Protein AF-A0AA39MBQ8-F1 (afdb_monomer_lite)

pLDDT: mean 83.39, std 12.74, range [33.75, 97.69]

Radius of gyration: 30.85 Å; chains: 1; bounding box: 69×55×91 Å

Sequence (605 aa):
MNSLPANFYDQLFPVFMMGTMCTAQELSGTFGMVAKLFYGNHHDHELEIENNLIINEELYFFSNERTEKCAEMSQPVSKKYTNTVCITLRDTNDKVSKEFRDRIQNRHADYELILECSTISPAWMKWALALPKLTRLCIAEKLEDAALDFCKSLVERGRLRWLELDCDVPLLSKEMDLIKIVLCQKQFKTLTLEDCVAPEDIFKIWEENREKMTGKKALFVADCRVVAMELKGDLELCSEEECEYIEKEHLFLYRSELRVSSQAYKIKSELIADDKHNVYVFFECEEKGPPSIMDTVPYDFCHDVWSRLARYSCVFDRANEFLPEPWRSAIMNYTEKLLYISVRISKDDAGWSYYISPEDREKGPLSLQELLAMDRRYLICRRIHIGAPIEYFNFEEKLTCSKEVIAKKLIPLAIRHTQPQSPLSFALDIPTEAAAECLKLFQNAKGLPRIRLPYFGEKTEEFLAEQVKNNRALQDIYLHGMWPNNPLGVWPDNQRVKDILLQFLSSSGDKRLTVLVTIDIKMFKAAFDSWLRNFKKLGIKGLQGFTDEDVLSLPFPDNVTRKEQVREFDNDEYQYIVTWTNENGSFLEFVRNSIRTDFALMNLA

Organism: NCBI:txid289476

Foldseek 3Di:
DQPDDPVVLLVVQLPDDLVVLVVQLVDDHPRNVSSCVLLQLAWAWEFEDAALDGPAIWTGRNNPPDTDRCVDCPDQRPLSNHAEYEYEYQYDDQDNDPVNCVRRQRPSYAYEYEYNYQDYHPRRLVSLLPHPQPAEYEYEDHHDPRVLVSLLVSLVVPRYQEYEYRAVDQDDPSNLVSVLSNQQGQNHAEYEYEQHDPPPSVVVSCVVRQVSNPRHDYHYNHDVCNVCVVQVVFKDFDDPVVQVVCVPPPVVPPVVPALDWDGKIWGHDPPDPDPNRTDIDTDRDPDDDDDDPLQPDDLVVLLVVCLVVVLDVVCLVVCCVRPDPPNNVSSVVLQVLAWEWEKEWEQDPVGIWIWIDTPPNVVATDDLVVLVVRDLSRYAHQEYEYADDPVVPPRPDTGDDHPCCCLVRVLVSNLVRYHLNYEYAYDPPHDLVGVLVVLVSCQQPENHQEYHDEDSPPSRLSSLLSCLVHHPNHAEYHYDDCPPDDPVQDDDPPVSSVVSLLSNLQDDDHHEYEYQAEDELSSVLSNVVSCVPHVHHYWYKYAHPDDVVSVVPDDDDPQKDWDWDWDADPPRKIKTWIWIAGPVGWIWIQIAIDDDGGIGTTDTD

Structure (mmCIF, N/CA/C/O backbone):
data_AF-A0AA39MBQ8-F1
#
_entry.id   AF-A0AA39MBQ8-F1
#
loop_
_atom_site.group_PDB
_atom_site.id
_atom_site.type_symbol
_atom_site.label_atom_id
_atom_site.label_alt_id
_atom_site.label_comp_id
_atom_site.label_asym_id
_atom_site.label_entity_id
_atom_site.label_seq_id
_atom_site.pdbx_PDB_ins_code
_atom_site.Cartn_x
_atom_site.Cartn_y
_atom_site.Cartn_z
_atom_site.occupancy
_atom_site.B_iso_or_equiv
_atom_site.auth_seq_id
_atom_site.auth_comp_id
_atom_site.auth_asym_id
_atom_site.auth_atom_id
_atom_site.pdbx_PDB_model_num
ATOM 1 N N . MET A 1 1 ? 14.518 -32.456 -8.500 1.00 63.62 1 MET A N 1
ATOM 2 C CA . MET A 1 1 ? 14.770 -31.038 -8.171 1.00 63.62 1 MET A CA 1
ATOM 3 C C . MET A 1 1 ? 15.522 -30.910 -6.859 1.00 63.62 1 MET A C 1
ATOM 5 O O . MET A 1 1 ? 16.689 -30.598 -6.939 1.00 63.62 1 MET A O 1
ATOM 9 N N . ASN A 1 2 ? 14.968 -31.279 -5.699 1.00 79.44 2 ASN A N 1
ATOM 10 C CA . ASN A 1 2 ? 15.570 -31.008 -4.373 1.00 79.44 2 ASN A CA 1
ATOM 11 C C . ASN A 1 2 ? 17.001 -31.529 -4.089 1.00 79.44 2 ASN A C 1
ATOM 13 O O . ASN A 1 2 ? 17.610 -31.087 -3.120 1.00 79.44 2 ASN A O 1
ATOM 17 N N . SER A 1 3 ? 17.550 -32.423 -4.912 1.00 84.62 3 SER A N 1
ATOM 18 C CA . SER A 1 3 ? 18.924 -32.939 -4.811 1.00 84.62 3 SER A CA 1
ATOM 19 C C . SER A 1 3 ? 19.956 -32.166 -5.646 1.00 84.62 3 SER A C 1
ATOM 21 O O . SER A 1 3 ? 21.126 -32.543 -5.651 1.00 84.62 3 SER A O 1
ATOM 23 N N . LEU A 1 4 ? 19.543 -31.140 -6.401 1.00 80.19 4 LEU A N 1
ATOM 24 C CA . LEU A 1 4 ? 20.463 -30.345 -7.216 1.00 80.19 4 LEU A CA 1
ATOM 25 C C . LEU A 1 4 ? 21.301 -29.403 -6.331 1.00 80.19 4 LEU A C 1
ATOM 27 O O . LEU A 1 4 ? 20.794 -28.927 -5.309 1.00 80.19 4 LEU A O 1
ATOM 31 N N . PRO A 1 5 ? 22.566 -29.119 -6.695 1.00 85.25 5 PRO A N 1
ATOM 32 C CA . PRO A 1 5 ? 23.430 -28.283 -5.872 1.00 85.25 5 PRO A CA 1
ATOM 33 C C . PRO A 1 5 ? 23.017 -26.803 -5.931 1.00 85.25 5 PRO A C 1
ATOM 35 O O . PRO A 1 5 ? 22.460 -26.339 -6.923 1.00 85.25 5 PRO A O 1
ATOM 38 N N . ALA A 1 6 ? 23.322 -26.039 -4.878 1.00 80.62 6 ALA A N 1
ATOM 39 C CA . ALA A 1 6 ? 22.882 -24.645 -4.737 1.00 80.62 6 ALA A CA 1
ATOM 40 C C . ALA A 1 6 ? 23.301 -23.733 -5.907 1.00 80.62 6 ALA A C 1
ATOM 42 O O . ALA A 1 6 ? 22.529 -22.886 -6.347 1.00 80.62 6 ALA A O 1
ATOM 43 N N . ASN A 1 7 ? 24.495 -23.955 -6.463 1.00 82.00 7 ASN A N 1
ATOM 44 C CA . ASN A 1 7 ? 25.003 -23.186 -7.600 1.00 82.00 7 ASN A CA 1
ATOM 45 C C . ASN A 1 7 ? 24.178 -23.374 -8.886 1.00 82.00 7 ASN A C 1
ATOM 47 O O . ASN A 1 7 ? 24.188 -22.488 -9.735 1.00 82.00 7 ASN A O 1
ATOM 51 N N . PHE A 1 8 ? 23.470 -24.498 -9.034 1.00 82.50 8 PHE A N 1
ATOM 52 C CA . PHE A 1 8 ? 22.552 -24.710 -10.147 1.00 82.50 8 PHE A CA 1
ATOM 53 C C . PHE A 1 8 ? 21.354 -23.766 -10.029 1.00 82.50 8 PHE A C 1
ATOM 55 O O . PHE A 1 8 ? 21.001 -23.094 -10.992 1.00 82.50 8 PHE A O 1
ATOM 62 N N . TYR A 1 9 ? 20.771 -23.652 -8.833 1.00 82.81 9 TYR A N 1
ATOM 63 C CA . TYR A 1 9 ? 19.654 -22.741 -8.589 1.00 82.81 9 TYR A CA 1
ATOM 64 C C . TYR A 1 9 ? 20.053 -21.275 -8.741 1.00 82.81 9 TYR A C 1
ATOM 66 O O . TYR A 1 9 ? 19.300 -20.502 -9.323 1.00 82.81 9 TYR A O 1
ATOM 74 N N . ASP A 1 10 ? 21.258 -20.912 -8.299 1.00 80.75 10 ASP A N 1
ATOM 75 C CA . ASP A 1 10 ? 21.788 -19.555 -8.456 1.00 80.75 10 ASP A CA 1
ATOM 76 C C . ASP A 1 10 ? 21.925 -19.121 -9.921 1.00 80.75 10 ASP A C 1
ATOM 78 O O . ASP A 1 10 ? 21.887 -17.930 -10.212 1.00 80.75 10 ASP A O 1
ATOM 82 N N . GLN A 1 11 ? 22.089 -20.073 -10.841 1.00 80.44 11 GLN A N 1
ATOM 83 C CA . GLN A 1 11 ? 22.109 -19.810 -12.282 1.00 80.44 11 GLN A CA 1
ATOM 84 C C . GLN A 1 11 ? 20.715 -19.899 -12.909 1.00 80.44 11 GLN A C 1
ATOM 86 O O . GLN A 1 11 ? 20.455 -19.239 -13.911 1.00 80.44 11 GLN A O 1
ATOM 91 N N . LEU A 1 12 ? 19.831 -20.713 -12.329 1.00 80.81 12 LEU A N 1
ATOM 92 C CA . LEU A 1 12 ? 18.491 -20.968 -12.845 1.00 80.81 12 LEU A CA 1
ATOM 93 C C . LEU A 1 12 ? 17.497 -19.850 -12.508 1.00 80.81 12 LEU A C 1
ATOM 95 O O . LEU A 1 12 ? 16.727 -19.441 -13.366 1.00 80.81 12 LEU A O 1
ATOM 99 N N . PHE A 1 13 ? 17.474 -19.361 -11.270 1.00 82.31 13 PHE A N 1
ATOM 100 C CA . PHE A 1 13 ? 16.445 -18.403 -10.854 1.00 82.31 13 PHE A CA 1
ATOM 101 C C . PHE A 1 13 ? 16.562 -17.018 -11.504 1.00 82.31 13 PHE A C 1
ATOM 103 O O . PHE A 1 13 ? 15.518 -16.477 -11.855 1.00 82.31 13 PHE A O 1
ATOM 110 N N . PRO A 1 14 ? 17.760 -16.466 -11.780 1.00 80.06 14 PRO A N 1
ATOM 111 C CA . PRO A 1 14 ? 17.866 -15.216 -12.535 1.00 80.06 14 PRO A CA 1
ATOM 112 C C . PRO A 1 14 ? 17.311 -15.279 -13.964 1.00 80.06 14 PRO A C 1
ATOM 114 O O . PRO A 1 14 ? 17.145 -14.237 -14.580 1.00 80.06 14 PRO A O 1
ATOM 117 N N . VAL A 1 15 ? 17.072 -16.474 -14.523 1.00 75.44 15 VAL A N 1
ATOM 118 C CA . VAL A 1 15 ? 16.491 -16.622 -15.871 1.00 75.44 15 VAL A CA 1
ATOM 119 C C . VAL A 1 15 ? 14.994 -16.926 -15.850 1.00 75.44 15 VAL A C 1
ATOM 121 O O . VAL A 1 15 ? 14.388 -17.090 -16.908 1.00 75.44 15 VAL A O 1
ATOM 124 N N . PHE A 1 16 ? 14.383 -17.050 -14.670 1.00 76.25 16 PHE A N 1
ATOM 125 C CA . PHE A 1 16 ? 12.954 -17.309 -14.559 1.00 76.25 16 PHE A CA 1
ATOM 126 C C . PHE A 1 16 ? 12.162 -16.014 -14.657 1.00 76.25 16 PHE A C 1
ATOM 128 O O . PHE A 1 16 ? 12.464 -15.031 -13.991 1.00 76.25 16 PHE A O 1
ATOM 135 N N . MET A 1 17 ? 11.084 -16.056 -15.439 1.00 75.00 17 MET A N 1
ATOM 136 C CA . MET A 1 17 ? 10.072 -15.009 -15.400 1.00 75.00 17 MET A CA 1
ATOM 137 C C . MET A 1 17 ? 9.448 -14.932 -14.005 1.00 75.00 17 MET A C 1
ATOM 139 O O . MET A 1 17 ? 9.275 -15.952 -13.328 1.00 75.00 17 MET A O 1
ATOM 143 N N . MET A 1 18 ? 9.058 -13.722 -13.609 1.00 77.38 18 MET A N 1
ATOM 144 C CA . MET A 1 18 ? 8.493 -13.445 -12.290 1.00 77.38 18 MET A CA 1
ATOM 145 C C . MET A 1 18 ? 7.313 -14.358 -11.937 1.00 77.38 18 MET A C 1
ATOM 147 O O . MET A 1 18 ? 7.281 -14.945 -10.854 1.00 77.38 18 MET A O 1
ATOM 151 N N . GLY A 1 19 ? 6.385 -14.559 -12.880 1.00 73.06 19 GLY A N 1
ATOM 152 C CA . GLY A 1 19 ? 5.238 -15.453 -12.691 1.00 73.06 19 GLY A CA 1
ATOM 153 C C . GLY A 1 19 ? 5.657 -16.884 -12.335 1.00 73.06 19 GLY A C 1
ATOM 154 O O . GLY A 1 19 ? 5.130 -17.473 -11.394 1.00 73.06 19 GLY A O 1
ATOM 155 N N . THR A 1 20 ? 6.685 -17.410 -13.006 1.00 77.81 20 THR A N 1
ATOM 156 C CA . THR A 1 20 ? 7.240 -18.741 -12.720 1.00 77.81 20 THR A CA 1
ATOM 157 C C . THR A 1 20 ? 7.843 -18.814 -11.320 1.00 77.81 20 THR A C 1
ATOM 159 O O . THR A 1 20 ? 7.681 -19.825 -10.638 1.00 77.81 20 THR A O 1
ATOM 162 N N . MET A 1 21 ? 8.523 -17.758 -10.860 1.00 79.56 21 MET A N 1
ATOM 163 C CA . MET A 1 21 ? 9.079 -17.712 -9.502 1.00 79.56 21 MET A CA 1
ATOM 164 C C . MET A 1 21 ? 7.990 -17.654 -8.428 1.00 79.56 21 MET A C 1
ATOM 166 O O . MET A 1 21 ? 8.112 -18.347 -7.416 1.00 79.56 21 MET A O 1
ATOM 170 N N . CYS A 1 22 ? 6.915 -16.901 -8.673 1.00 81.12 22 CYS A N 1
ATOM 171 C CA . CYS A 1 22 ? 5.766 -16.810 -7.773 1.00 81.12 22 CYS A CA 1
ATOM 172 C C . CYS A 1 22 ? 5.096 -18.177 -7.555 1.00 81.12 22 CYS A C 1
ATOM 174 O O . CYS A 1 22 ? 4.770 -18.530 -6.425 1.00 81.12 22 CYS A O 1
ATOM 176 N N . THR A 1 23 ? 4.969 -19.000 -8.599 1.00 80.69 23 THR A N 1
ATOM 177 C CA . THR A 1 23 ? 4.488 -20.384 -8.445 1.00 80.69 23 THR A CA 1
ATOM 178 C C . THR A 1 23 ? 5.549 -21.291 -7.814 1.00 80.69 23 THR A C 1
ATOM 180 O O . THR A 1 23 ? 5.245 -22.145 -6.983 1.00 80.69 23 THR A O 1
ATOM 183 N N . ALA A 1 24 ? 6.823 -21.119 -8.180 1.00 80.19 24 ALA A N 1
ATOM 184 C CA . ALA A 1 24 ? 7.901 -21.979 -7.699 1.00 80.19 24 ALA A CA 1
ATOM 185 C C . ALA A 1 24 ? 8.119 -21.890 -6.178 1.00 80.19 24 ALA A C 1
ATOM 187 O O . ALA A 1 24 ? 8.488 -22.899 -5.574 1.00 80.19 24 ALA A O 1
ATOM 188 N N . GLN A 1 25 ? 7.878 -20.734 -5.548 1.00 90.38 25 GLN A N 1
ATOM 189 C CA . GLN A 1 25 ? 8.003 -20.578 -4.088 1.00 90.38 25 GLN A CA 1
ATOM 190 C C . GLN A 1 25 ? 6.985 -21.398 -3.282 1.00 90.38 25 GLN A C 1
ATOM 192 O O . GLN A 1 25 ? 7.209 -21.646 -2.098 1.00 90.38 25 GLN A O 1
ATOM 197 N N . GLU A 1 26 ? 5.889 -21.839 -3.903 1.00 87.06 26 GLU A N 1
ATOM 198 C CA . GLU A 1 26 ? 4.877 -22.683 -3.256 1.00 87.06 26 GLU A CA 1
ATOM 199 C C . GLU A 1 26 ? 5.282 -24.165 -3.225 1.00 87.06 26 GLU A C 1
ATOM 201 O O . GLU A 1 26 ? 4.687 -24.974 -2.509 1.00 87.06 26 GLU A O 1
ATOM 206 N N . LEU A 1 27 ? 6.310 -24.543 -3.991 1.00 84.38 27 LEU A N 1
ATOM 207 C CA . LEU A 1 27 ? 6.803 -25.914 -4.034 1.00 84.38 27 LEU A CA 1
ATOM 208 C C . LEU A 1 27 ? 7.544 -26.278 -2.739 1.00 84.38 27 LEU A C 1
ATOM 210 O O . LEU A 1 27 ? 8.082 -25.438 -2.024 1.00 84.38 27 LEU A O 1
ATOM 214 N N . SER A 1 28 ? 7.601 -27.570 -2.421 1.00 85.50 28 SER A N 1
ATOM 215 C CA . SER A 1 28 ? 8.265 -28.055 -1.208 1.00 85.50 28 SER A CA 1
ATOM 216 C C . SER A 1 28 ? 9.739 -28.419 -1.431 1.00 85.50 28 SER A C 1
ATOM 218 O O . SER A 1 28 ? 10.183 -28.758 -2.533 1.00 85.50 28 SER A O 1
ATOM 220 N N . GLY A 1 29 ? 10.510 -28.402 -0.341 1.00 91.25 29 GLY A N 1
ATOM 221 C CA . GLY A 1 29 ? 11.927 -28.770 -0.321 1.00 91.25 29 GLY A CA 1
ATOM 222 C C . GLY A 1 29 ? 12.862 -27.669 -0.825 1.00 91.25 29 GLY A C 1
ATOM 223 O O . GLY A 1 29 ? 12.495 -26.497 -0.886 1.00 91.25 29 GLY A O 1
ATOM 224 N N . THR A 1 30 ? 14.099 -28.045 -1.158 1.00 88.69 30 THR A N 1
ATOM 225 C CA . THR A 1 30 ? 15.172 -27.105 -1.518 1.00 88.69 30 THR A CA 1
ATOM 226 C C . THR A 1 30 ? 14.795 -26.188 -2.678 1.00 88.69 30 THR A C 1
ATOM 228 O O . THR A 1 30 ? 15.123 -25.009 -2.635 1.00 88.69 30 THR A O 1
ATOM 231 N N . PHE A 1 31 ? 14.087 -26.691 -3.693 1.00 86.00 31 PHE A N 1
ATOM 232 C CA . PHE A 1 31 ? 13.713 -25.872 -4.846 1.00 86.00 31 PHE A CA 1
ATOM 233 C C . PHE A 1 31 ? 12.785 -24.719 -4.458 1.00 86.00 31 PHE A C 1
ATOM 235 O O . PHE A 1 31 ? 13.096 -23.573 -4.765 1.00 86.00 31 PHE A O 1
ATOM 242 N N . GLY A 1 32 ? 11.691 -25.004 -3.746 1.00 88.25 32 GLY A N 1
ATOM 243 C CA . GLY A 1 32 ? 10.753 -23.961 -3.333 1.00 88.25 32 GLY A CA 1
ATOM 244 C C . GLY A 1 32 ? 11.316 -23.035 -2.260 1.00 88.25 32 GLY A C 1
ATOM 245 O O . GLY A 1 32 ? 11.056 -21.839 -2.291 1.00 88.25 32 GLY A O 1
ATOM 246 N N . MET A 1 33 ? 12.187 -23.539 -1.378 1.00 91.56 33 MET A N 1
ATOM 247 C CA . MET A 1 33 ? 12.930 -22.697 -0.435 1.00 91.56 33 MET A CA 1
ATOM 248 C C . MET A 1 33 ? 13.824 -21.681 -1.162 1.00 91.56 33 MET A C 1
ATOM 250 O O . MET A 1 33 ? 13.815 -20.501 -0.817 1.00 91.56 33 MET A O 1
ATOM 254 N N . VAL A 1 34 ? 14.582 -22.119 -2.175 1.00 88.25 34 VAL A N 1
ATOM 255 C CA . VAL A 1 34 ? 15.439 -21.215 -2.954 1.00 88.25 34 VAL A CA 1
ATOM 256 C C . VAL A 1 34 ? 14.595 -20.291 -3.833 1.00 88.25 34 VAL A C 1
ATOM 258 O O . VAL A 1 34 ? 14.900 -19.106 -3.896 1.00 88.25 34 VAL A O 1
ATOM 261 N N . ALA A 1 35 ? 13.503 -20.778 -4.430 1.00 87.56 35 ALA A N 1
ATOM 262 C CA . ALA A 1 35 ? 12.561 -19.944 -5.174 1.00 87.56 35 ALA A CA 1
ATOM 263 C C . ALA A 1 35 ? 11.965 -18.841 -4.294 1.00 87.56 35 ALA A C 1
ATOM 265 O O . ALA A 1 35 ? 11.950 -17.688 -4.700 1.00 87.56 35 ALA A O 1
ATOM 266 N N . LYS A 1 36 ? 11.551 -19.171 -3.066 1.00 90.00 36 LYS A N 1
ATOM 267 C CA . LYS A 1 36 ? 11.040 -18.209 -2.084 1.00 90.00 36 LYS A CA 1
ATOM 268 C C . LYS A 1 36 ? 12.097 -17.183 -1.686 1.00 90.00 36 LYS A C 1
ATOM 270 O O . LYS A 1 36 ? 11.787 -16.001 -1.580 1.00 90.00 36 LYS A O 1
ATOM 275 N N . LEU A 1 37 ? 13.344 -17.619 -1.491 1.00 90.00 37 LEU A N 1
ATOM 276 C CA . LEU A 1 37 ? 14.459 -16.715 -1.210 1.00 90.00 37 LEU A CA 1
ATOM 277 C C . LEU A 1 37 ? 14.710 -15.762 -2.384 1.00 90.00 37 LEU A C 1
ATOM 279 O O . LEU A 1 37 ? 14.840 -14.562 -2.165 1.00 90.00 37 LEU A O 1
ATOM 283 N N . PHE A 1 38 ? 14.767 -16.283 -3.612 1.00 89.50 38 PHE A N 1
ATOM 284 C CA . PHE A 1 38 ? 14.946 -15.468 -4.809 1.00 89.50 38 PHE A CA 1
ATOM 285 C C . PHE A 1 38 ? 13.777 -14.511 -4.986 1.00 89.50 38 PHE A C 1
ATOM 287 O O . PHE A 1 38 ? 14.021 -13.319 -5.002 1.00 89.50 38 PHE A O 1
ATOM 294 N N . TYR A 1 39 ? 12.536 -14.996 -5.010 1.00 88.06 39 TYR A N 1
ATOM 295 C CA . TYR A 1 39 ? 11.327 -14.182 -5.152 1.00 88.06 39 TYR A CA 1
ATOM 296 C C . TYR A 1 39 ? 11.244 -13.073 -4.094 1.00 88.06 39 TYR A C 1
ATOM 298 O O . TYR A 1 39 ? 10.995 -11.920 -4.425 1.00 88.06 39 TYR A O 1
ATOM 306 N N . GLY A 1 40 ? 11.534 -13.396 -2.829 1.00 86.94 40 GLY A N 1
ATOM 307 C CA . GLY A 1 40 ? 11.532 -12.430 -1.730 1.00 86.94 40 GLY A CA 1
ATOM 308 C C . GLY A 1 40 ? 12.568 -11.313 -1.876 1.00 86.94 40 GLY A C 1
ATOM 309 O O . GLY A 1 40 ? 12.305 -10.196 -1.446 1.00 86.94 40 GLY A O 1
ATOM 310 N N . ASN A 1 41 ? 13.718 -11.603 -2.493 1.00 88.50 41 ASN A N 1
ATOM 311 C CA . ASN A 1 41 ? 14.816 -10.648 -2.672 1.00 88.50 41 ASN A CA 1
ATOM 312 C C . ASN A 1 41 ? 14.930 -10.107 -4.105 1.00 88.50 41 ASN A C 1
ATOM 314 O O . ASN A 1 41 ? 15.813 -9.289 -4.364 1.00 88.50 41 ASN A O 1
ATOM 318 N N . HIS A 1 42 ? 14.104 -10.586 -5.035 1.00 89.25 42 HIS A N 1
ATOM 319 C CA . HIS A 1 42 ? 14.148 -10.186 -6.432 1.00 89.25 42 HIS A CA 1
ATOM 320 C C . HIS A 1 42 ? 13.646 -8.758 -6.544 1.00 89.25 42 HIS A C 1
ATOM 322 O O . HIS A 1 42 ? 12.579 -8.431 -6.014 1.00 89.25 42 HIS A O 1
ATOM 328 N N . HIS A 1 43 ? 14.425 -7.925 -7.216 1.00 91.19 43 HIS A N 1
ATOM 329 C CA . HIS A 1 43 ? 14.105 -6.518 -7.358 1.00 91.19 43 HIS A CA 1
ATOM 330 C C . HIS A 1 43 ? 14.623 -5.954 -8.671 1.00 91.19 43 HIS A C 1
ATOM 332 O O . HIS A 1 43 ? 15.622 -6.443 -9.213 1.00 91.19 43 HIS A O 1
ATOM 338 N N . ASP A 1 44 ? 13.977 -4.884 -9.111 1.00 92.62 44 ASP A N 1
ATOM 339 C CA . ASP A 1 44 ? 14.545 -3.963 -10.086 1.00 92.62 44 ASP A CA 1
ATOM 340 C C . ASP A 1 44 ? 15.262 -2.826 -9.350 1.00 92.62 44 ASP A C 1
ATOM 342 O O . ASP A 1 44 ? 14.870 -2.429 -8.249 1.00 92.62 44 ASP A O 1
ATOM 346 N N . HIS A 1 45 ? 16.372 -2.364 -9.919 1.00 93.88 45 HIS A N 1
ATOM 347 C CA . HIS A 1 45 ? 17.187 -1.275 -9.387 1.00 93.88 45 HIS A CA 1
ATOM 348 C C . HIS A 1 45 ? 17.059 -0.078 -10.316 1.00 93.88 45 HIS A C 1
ATOM 350 O O . HIS A 1 45 ? 17.611 -0.092 -11.415 1.00 93.88 45 HIS A O 1
ATOM 356 N N . GLU A 1 46 ? 16.331 0.939 -9.873 1.00 94.62 46 GLU A N 1
ATOM 357 C CA . GLU A 1 46 ? 16.075 2.146 -10.650 1.00 94.62 46 GLU A CA 1
ATOM 358 C C . GLU A 1 46 ? 16.969 3.288 -10.181 1.00 94.62 46 GLU A C 1
ATOM 360 O O . GLU A 1 46 ? 17.166 3.501 -8.982 1.00 94.62 46 GLU A O 1
ATOM 365 N N . LEU A 1 47 ? 17.546 4.002 -11.141 1.00 94.19 47 LEU A N 1
ATOM 366 C CA . LEU A 1 47 ? 18.503 5.077 -10.923 1.00 94.19 47 LEU A CA 1
ATOM 367 C C . LEU A 1 47 ? 18.121 6.264 -11.798 1.00 94.19 47 LEU A C 1
ATOM 369 O O . LEU A 1 47 ? 18.160 6.153 -13.021 1.00 94.19 47 LEU A O 1
ATOM 373 N N . GLU A 1 48 ? 17.860 7.415 -11.190 1.00 94.38 48 GLU A N 1
ATOM 374 C CA . GLU A 1 48 ? 17.747 8.681 -11.914 1.00 94.38 48 GLU A CA 1
ATOM 375 C C . GLU A 1 48 ? 19.040 9.471 -11.767 1.00 94.38 48 GLU A C 1
ATOM 377 O O . GLU A 1 48 ? 19.563 9.663 -10.662 1.00 94.38 48 GLU A O 1
ATOM 382 N N . ILE A 1 49 ? 19.565 9.929 -12.899 1.00 93.31 49 ILE A N 1
ATOM 383 C CA . ILE A 1 49 ? 20.839 10.625 -12.971 1.00 93.31 49 ILE A CA 1
ATOM 384 C C . ILE A 1 49 ? 20.646 11.976 -13.626 1.00 93.31 49 ILE A C 1
ATOM 386 O O . ILE A 1 49 ? 20.157 12.096 -14.751 1.00 93.31 49 ILE A O 1
ATOM 390 N N . GLU A 1 50 ? 21.154 12.982 -12.934 1.00 93.06 50 GLU A N 1
ATOM 391 C CA . GLU A 1 50 ? 21.175 14.353 -13.397 1.00 93.06 50 GLU A CA 1
ATOM 392 C C . GLU A 1 50 ? 22.527 14.962 -13.033 1.00 93.06 50 GLU A C 1
ATOM 394 O O . GLU A 1 50 ? 23.030 14.786 -11.921 1.00 93.06 50 GLU A O 1
ATOM 399 N N . ASN A 1 51 ? 23.173 15.646 -13.977 1.00 89.62 51 ASN A N 1
ATOM 400 C CA . ASN A 1 51 ? 24.443 16.337 -13.738 1.00 89.62 51 ASN A CA 1
ATOM 401 C C . ASN A 1 51 ? 25.578 15.427 -13.208 1.00 89.62 51 ASN A C 1
ATOM 403 O O . ASN A 1 51 ? 26.450 15.860 -12.454 1.00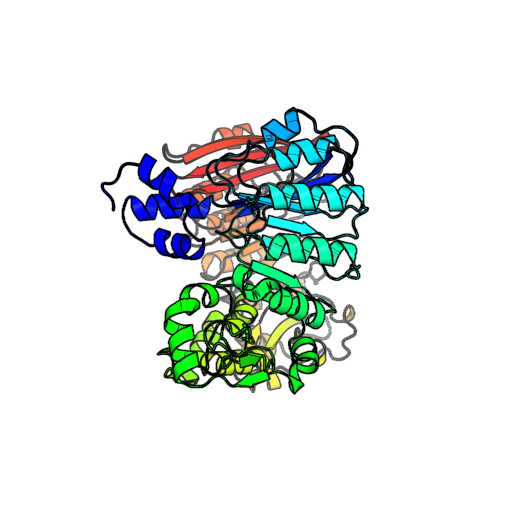 89.62 51 ASN A O 1
ATOM 407 N N . ASN A 1 52 ? 25.610 14.161 -13.649 1.00 86.69 52 ASN A N 1
ATOM 408 C CA . ASN A 1 52 ? 26.510 13.096 -13.164 1.00 86.69 52 ASN A CA 1
ATOM 409 C C . ASN A 1 52 ? 26.337 12.718 -11.680 1.00 86.69 52 ASN A C 1
ATOM 411 O O . ASN A 1 52 ? 27.233 12.090 -11.104 1.00 86.69 52 ASN A O 1
ATOM 415 N N . LEU A 1 53 ? 25.212 13.080 -11.068 1.00 88.38 53 LEU A N 1
ATOM 416 C CA . LEU A 1 53 ? 24.835 12.699 -9.712 1.00 88.38 53 LEU A CA 1
ATOM 417 C C . LEU A 1 53 ? 23.629 11.762 -9.772 1.00 88.38 53 LEU A C 1
ATOM 419 O O . LEU A 1 53 ? 22.736 11.947 -10.592 1.00 88.38 53 LEU A O 1
ATOM 423 N N . ILE A 1 54 ? 23.617 10.747 -8.908 1.00 91.06 54 ILE A N 1
ATOM 424 C CA . ILE A 1 54 ? 22.428 9.918 -8.693 1.00 91.06 54 ILE A CA 1
ATOM 425 C C . ILE A 1 54 ? 21.491 10.746 -7.813 1.00 91.06 54 ILE A C 1
ATOM 427 O O . ILE A 1 54 ? 21.811 10.981 -6.648 1.00 91.06 54 ILE A O 1
ATOM 431 N N . ILE A 1 55 ? 20.390 11.227 -8.384 1.00 92.31 55 ILE A N 1
ATOM 432 C CA . ILE A 1 55 ? 19.406 12.065 -7.681 1.00 92.31 55 ILE A CA 1
ATOM 433 C C . ILE A 1 55 ? 18.279 11.235 -7.063 1.00 92.31 55 ILE A C 1
ATOM 435 O O . ILE A 1 55 ? 17.692 11.645 -6.064 1.00 92.31 55 ILE A O 1
ATOM 439 N N . ASN A 1 56 ? 18.008 10.056 -7.627 1.00 90.62 56 ASN A N 1
ATOM 440 C CA . ASN A 1 56 ? 17.059 9.089 -7.095 1.00 90.62 56 ASN A CA 1
ATOM 441 C C . ASN A 1 56 ? 17.626 7.681 -7.288 1.00 90.62 56 ASN A C 1
ATOM 443 O O . ASN A 1 56 ? 18.213 7.375 -8.327 1.00 90.62 56 ASN A O 1
ATOM 447 N N . GLU A 1 57 ? 17.467 6.831 -6.280 1.00 91.75 57 GLU A N 1
ATOM 448 C CA . GLU A 1 57 ? 17.849 5.425 -6.353 1.00 91.75 57 GLU A CA 1
ATOM 449 C C . GLU A 1 57 ? 16.852 4.592 -5.561 1.00 91.75 57 GLU A C 1
ATOM 451 O O . GLU A 1 57 ? 16.695 4.757 -4.349 1.00 91.75 57 GLU A O 1
ATOM 456 N N . GLU A 1 58 ? 16.161 3.703 -6.258 1.00 89.81 58 GLU A N 1
ATOM 457 C CA . GLU A 1 58 ? 15.030 2.969 -5.713 1.00 89.81 58 GLU A CA 1
ATOM 458 C C . GLU A 1 58 ? 15.149 1.478 -6.039 1.00 89.81 58 GLU A C 1
ATOM 460 O O . GLU A 1 58 ? 15.730 1.079 -7.051 1.00 89.81 58 GLU A O 1
ATOM 465 N N . LEU A 1 59 ? 14.629 0.641 -5.136 1.00 90.44 59 LEU A N 1
ATOM 466 C CA . LEU A 1 59 ? 14.570 -0.806 -5.317 1.00 90.44 59 LEU A CA 1
ATOM 467 C C . LEU A 1 59 ? 13.110 -1.255 -5.318 1.00 90.44 59 LEU A C 1
ATOM 469 O O . LEU A 1 59 ? 12.371 -1.040 -4.353 1.00 90.44 59 LEU A O 1
ATOM 473 N N . TYR A 1 60 ? 12.712 -1.929 -6.388 1.00 86.38 60 TYR A N 1
ATOM 474 C CA . TYR A 1 60 ? 11.344 -2.382 -6.598 1.00 86.38 60 TYR A CA 1
ATOM 475 C C . TYR A 1 60 ? 11.259 -3.884 -6.360 1.00 86.38 60 TYR A C 1
ATOM 477 O O . TYR A 1 60 ? 11.609 -4.678 -7.228 1.00 86.38 60 TYR A O 1
ATOM 485 N N . PHE A 1 61 ? 10.819 -4.290 -5.166 1.00 86.50 61 PHE A N 1
ATOM 486 C CA . PHE A 1 61 ? 10.684 -5.703 -4.810 1.00 86.50 61 PHE A CA 1
ATOM 487 C C . PHE A 1 61 ? 9.347 -6.276 -5.281 1.00 86.50 61 PHE A C 1
ATOM 489 O O . PHE A 1 61 ? 8.271 -5.811 -4.902 1.00 86.50 61 PHE A O 1
ATOM 496 N N . PHE A 1 62 ? 9.408 -7.376 -6.023 1.00 75.06 62 PHE A N 1
ATOM 497 C CA . PHE A 1 62 ? 8.215 -8.003 -6.598 1.00 75.06 62 PHE A CA 1
ATOM 498 C C . PHE A 1 62 ? 7.346 -8.753 -5.580 1.00 75.06 62 PHE A C 1
ATOM 500 O O . PHE A 1 62 ? 6.171 -9.015 -5.827 1.00 75.06 62 PHE A O 1
ATOM 507 N N . SER A 1 63 ? 7.899 -9.107 -4.419 1.00 70.00 63 SER A N 1
ATOM 508 C CA . SER A 1 63 ? 7.238 -9.996 -3.461 1.00 70.00 63 SER A CA 1
ATOM 509 C C . SER A 1 63 ? 6.098 -9.363 -2.654 1.00 70.00 63 SER A C 1
ATOM 511 O O . SER A 1 63 ? 5.305 -10.111 -2.083 1.00 70.00 63 SER A O 1
ATOM 513 N N . ASN A 1 64 ? 5.980 -8.027 -2.617 1.00 54.75 64 ASN A N 1
ATOM 514 C CA . ASN A 1 64 ? 5.170 -7.337 -1.601 1.00 54.75 64 ASN A CA 1
ATOM 515 C C . ASN A 1 64 ? 4.245 -6.212 -2.098 1.00 54.75 64 ASN A C 1
ATOM 517 O O . ASN A 1 64 ? 3.640 -5.546 -1.258 1.00 54.75 64 ASN A O 1
ATOM 521 N N . GLU A 1 65 ? 4.123 -5.965 -3.409 1.00 52.25 65 GLU A N 1
ATOM 522 C CA . GLU A 1 65 ? 3.405 -4.786 -3.954 1.00 52.25 65 GLU A CA 1
ATOM 523 C C . GLU A 1 65 ? 3.817 -3.452 -3.299 1.00 52.25 65 GLU A C 1
ATOM 525 O O . GLU A 1 65 ? 3.046 -2.492 -3.253 1.00 52.25 65 GLU A O 1
ATOM 530 N N . ARG A 1 66 ? 5.023 -3.397 -2.729 1.00 52.50 66 ARG A N 1
ATOM 531 C CA . ARG A 1 66 ? 5.559 -2.215 -2.069 1.00 52.50 66 ARG A CA 1
ATOM 532 C C . ARG A 1 66 ? 6.743 -1.711 -2.856 1.00 52.50 66 ARG A C 1
ATOM 534 O O . ARG A 1 66 ? 7.711 -2.435 -3.061 1.00 52.50 66 ARG A O 1
ATOM 541 N N . THR A 1 67 ? 6.663 -0.441 -3.214 1.00 54.19 67 THR A N 1
ATOM 542 C CA . THR A 1 67 ? 7.825 0.369 -3.530 1.00 54.19 67 THR A CA 1
ATOM 543 C C . THR A 1 67 ? 8.502 0.727 -2.212 1.00 54.19 67 THR A C 1
ATOM 545 O O . THR A 1 67 ? 7.932 1.416 -1.361 1.00 54.19 67 THR A O 1
ATOM 548 N N . GLU A 1 68 ? 9.701 0.200 -1.983 1.00 57.44 68 GLU A N 1
ATOM 549 C CA . GLU A 1 68 ? 10.532 0.663 -0.879 1.00 57.44 68 GLU A CA 1
ATOM 550 C C . GLU A 1 68 ? 11.452 1.749 -1.423 1.00 57.44 68 GLU A C 1
ATOM 552 O O . GLU A 1 68 ? 12.487 1.476 -2.028 1.00 57.44 68 GLU A O 1
ATOM 557 N N . LYS A 1 69 ? 11.060 3.011 -1.209 1.00 53.53 69 LYS A N 1
ATOM 558 C CA . LYS A 1 69 ? 11.962 4.132 -1.460 1.00 53.53 69 LYS A CA 1
ATOM 559 C C . LYS A 1 69 ? 13.122 4.019 -0.479 1.00 53.53 69 LYS A C 1
ATOM 561 O O . LYS A 1 69 ? 12.959 4.216 0.729 1.00 53.53 69 LYS A O 1
ATOM 566 N N . CYS A 1 70 ? 14.289 3.660 -0.997 1.00 57.66 70 CYS A N 1
ATOM 567 C CA . CYS A 1 70 ? 15.484 3.468 -0.196 1.00 57.66 70 CYS A CA 1
ATOM 568 C C . CYS A 1 70 ? 16.075 4.847 0.118 1.00 57.66 70 CYS A C 1
ATOM 570 O O . CYS A 1 70 ? 16.973 5.315 -0.567 1.00 57.66 70 CYS A O 1
ATOM 572 N N . ALA A 1 71 ? 15.540 5.515 1.146 1.00 44.69 71 ALA A N 1
ATOM 573 C CA . ALA A 1 71 ? 15.891 6.902 1.463 1.00 44.69 71 ALA A CA 1
ATOM 574 C C . ALA A 1 71 ? 17.397 7.131 1.698 1.00 44.69 71 ALA A C 1
ATOM 576 O O . ALA A 1 71 ? 17.848 8.247 1.524 1.00 44.69 71 ALA A O 1
ATOM 577 N N . GLU A 1 72 ? 18.174 6.089 2.010 1.00 53.97 72 GLU A N 1
ATOM 578 C CA . GLU A 1 72 ? 19.639 6.114 2.061 1.00 53.97 72 GLU A CA 1
ATOM 579 C C . GLU A 1 72 ? 20.147 4.667 1.990 1.00 53.97 72 GLU A C 1
ATOM 581 O O . GLU A 1 72 ? 20.059 3.907 2.963 1.00 53.97 72 GLU A O 1
ATOM 586 N N . MET A 1 73 ? 20.678 4.235 0.846 1.00 60.00 73 MET A N 1
ATOM 587 C CA . MET A 1 73 ? 21.338 2.930 0.766 1.00 60.00 73 MET A CA 1
ATOM 588 C C . MET A 1 73 ? 22.707 2.969 1.451 1.00 60.00 73 MET A C 1
ATOM 590 O O . MET A 1 73 ? 23.746 3.095 0.809 1.00 60.00 73 MET A O 1
ATOM 594 N N . SER A 1 74 ? 22.724 2.804 2.772 1.00 57.72 74 SER A N 1
ATOM 595 C CA . SER A 1 74 ? 23.953 2.487 3.512 1.00 57.72 74 SER A CA 1
ATOM 596 C C . SER A 1 74 ? 24.433 1.051 3.262 1.00 57.72 74 SER A C 1
ATOM 598 O O . SER A 1 74 ? 25.563 0.699 3.603 1.00 57.72 74 SER A O 1
ATOM 600 N N . GLN A 1 75 ? 23.588 0.202 2.665 1.00 68.12 75 GLN A N 1
ATOM 601 C CA . GLN A 1 75 ? 23.906 -1.189 2.367 1.00 68.12 75 GLN A CA 1
ATOM 602 C C . GLN A 1 75 ? 24.111 -1.400 0.862 1.00 68.12 75 GLN A C 1
ATOM 604 O O . GLN A 1 75 ? 23.324 -0.899 0.060 1.00 68.12 75 GLN A O 1
ATOM 609 N N . PRO A 1 76 ? 25.146 -2.157 0.459 1.00 80.88 76 PRO A N 1
ATOM 610 C CA . PRO A 1 76 ? 25.376 -2.471 -0.944 1.00 80.88 76 PRO A CA 1
ATOM 611 C C . PRO A 1 76 ? 24.222 -3.309 -1.511 1.00 80.88 76 PRO A C 1
ATOM 613 O O . PRO A 1 76 ? 23.853 -4.333 -0.933 1.00 80.88 76 PRO A O 1
ATOM 616 N N . VAL A 1 77 ? 23.696 -2.902 -2.672 1.00 84.12 77 VAL A N 1
ATOM 617 C CA . VAL A 1 77 ? 22.667 -3.651 -3.412 1.00 84.12 77 VAL A CA 1
ATOM 618 C C . VAL A 1 77 ? 23.176 -5.050 -3.722 1.00 84.12 77 VAL A C 1
ATOM 620 O O . VAL A 1 77 ? 24.274 -5.236 -4.262 1.00 84.12 77 VAL A O 1
ATOM 623 N N . SER A 1 78 ? 22.364 -6.058 -3.408 1.00 88.81 78 SER A N 1
ATOM 624 C CA . SER A 1 78 ? 22.684 -7.434 -3.764 1.00 88.81 78 SER A CA 1
ATOM 625 C C . SER A 1 78 ? 22.530 -7.640 -5.270 1.00 88.81 78 SER A C 1
ATOM 627 O O . SER A 1 78 ? 21.481 -8.058 -5.756 1.00 88.81 78 SER A O 1
ATOM 629 N N . LYS A 1 79 ? 23.634 -7.451 -6.001 1.00 90.38 79 LYS A N 1
ATOM 630 C CA . LYS A 1 79 ? 23.734 -7.670 -7.456 1.00 90.38 79 LYS A CA 1
ATOM 631 C C . LYS A 1 79 ? 23.279 -9.065 -7.909 1.00 90.38 79 LYS A C 1
ATOM 633 O O . LYS A 1 79 ? 22.992 -9.273 -9.082 1.00 90.38 79 LYS A O 1
ATOM 638 N N . LYS A 1 80 ? 23.244 -10.041 -6.995 1.00 89.31 80 LYS A N 1
ATOM 639 C CA . LYS A 1 80 ? 22.792 -11.412 -7.266 1.00 89.31 80 LYS A CA 1
ATOM 640 C C . LYS A 1 80 ? 21.287 -11.495 -7.551 1.00 89.31 80 LYS A C 1
ATOM 642 O O . LYS A 1 80 ? 20.889 -12.360 -8.325 1.00 89.31 80 LYS A O 1
ATOM 647 N N . TYR A 1 81 ? 20.481 -10.656 -6.901 1.00 90.25 81 TYR A N 1
ATOM 648 C CA . TYR A 1 81 ? 19.016 -10.711 -6.986 1.00 90.25 81 TYR A CA 1
ATOM 649 C C . TYR A 1 81 ? 18.416 -9.587 -7.832 1.00 90.25 81 TYR A C 1
ATOM 651 O O . TYR A 1 81 ? 17.212 -9.594 -8.065 1.00 90.25 81 TYR A O 1
ATOM 659 N N . THR A 1 82 ? 19.246 -8.652 -8.294 1.00 91.94 82 THR A N 1
ATOM 660 C CA . THR A 1 82 ? 18.831 -7.607 -9.227 1.00 91.94 82 THR A CA 1
ATOM 661 C C . THR A 1 82 ? 18.527 -8.221 -10.586 1.00 91.94 82 THR A C 1
ATOM 663 O O . THR A 1 82 ? 19.401 -8.836 -11.207 1.00 91.94 82 THR A O 1
ATOM 666 N N . ASN A 1 83 ? 17.292 -8.044 -11.025 1.00 91.25 83 ASN A N 1
ATOM 667 C CA . ASN A 1 83 ? 16.790 -8.515 -12.305 1.00 91.25 83 ASN A CA 1
ATOM 668 C C . ASN A 1 83 ? 17.142 -7.539 -13.417 1.00 91.25 83 ASN A C 1
ATOM 670 O O . ASN A 1 83 ? 17.917 -7.854 -14.323 1.00 91.25 83 ASN A O 1
ATOM 674 N N . THR A 1 84 ? 16.644 -6.323 -13.244 1.00 93.56 84 THR A N 1
ATOM 675 C CA . THR A 1 84 ? 16.822 -5.223 -14.165 1.00 93.56 84 THR A CA 1
ATOM 676 C C . THR A 1 84 ? 17.487 -4.061 -13.445 1.00 93.56 84 THR A C 1
ATOM 678 O O . THR A 1 84 ? 17.191 -3.775 -12.285 1.00 93.56 84 THR A O 1
ATOM 681 N N . VAL A 1 85 ? 18.421 -3.400 -14.126 1.00 95.94 85 VAL A N 1
ATOM 682 C CA . VAL A 1 85 ? 18.950 -2.099 -13.716 1.00 95.94 85 VAL A CA 1
ATOM 683 C C . VAL A 1 85 ? 18.428 -1.062 -14.700 1.00 95.94 85 VAL A C 1
ATOM 685 O O . VAL A 1 85 ? 18.880 -1.020 -15.848 1.00 95.94 85 VAL A O 1
ATOM 688 N N . CYS A 1 86 ? 17.471 -0.259 -14.248 1.00 96.56 86 CYS A N 1
ATOM 689 C CA . CYS A 1 86 ? 16.876 0.820 -15.020 1.00 96.56 86 CYS A CA 1
ATOM 690 C C . CYS A 1 86 ? 17.617 2.127 -14.733 1.00 96.56 86 CYS A C 1
ATOM 692 O O . CYS A 1 86 ? 17.835 2.493 -13.578 1.00 96.56 86 CYS A O 1
ATOM 694 N N . ILE A 1 87 ? 18.066 2.800 -15.786 1.00 96.62 87 ILE A N 1
ATOM 695 C CA . ILE A 1 87 ? 18.887 4.004 -15.696 1.00 96.62 87 ILE A CA 1
ATOM 696 C C . ILE A 1 87 ? 18.199 5.117 -16.474 1.00 96.62 87 ILE A C 1
ATOM 698 O O . ILE A 1 87 ? 18.206 5.090 -17.703 1.00 96.62 87 ILE A O 1
ATOM 702 N N . THR A 1 88 ? 17.691 6.119 -15.769 1.00 96.25 88 THR A N 1
ATOM 703 C CA . THR A 1 88 ? 17.092 7.322 -16.350 1.00 96.25 88 THR A CA 1
ATOM 704 C C . THR A 1 88 ? 18.109 8.456 -16.383 1.00 96.25 88 THR A C 1
ATOM 706 O O . THR A 1 88 ? 18.676 8.831 -15.355 1.00 96.25 88 THR A O 1
ATOM 709 N N . LEU A 1 89 ? 18.365 9.003 -17.571 1.00 95.56 89 LEU A N 1
ATOM 710 C CA . LEU A 1 89 ? 19.275 10.130 -17.791 1.00 95.56 89 LEU A CA 1
ATOM 711 C C . LEU A 1 89 ? 18.473 11.403 -18.093 1.00 95.56 89 LEU A C 1
ATOM 713 O O . LEU A 1 89 ? 17.831 11.451 -19.135 1.00 95.56 89 LEU A O 1
ATOM 717 N N . ARG A 1 90 ? 18.551 12.424 -17.224 1.00 92.38 90 ARG A N 1
ATOM 718 C CA . ARG A 1 90 ? 17.866 13.730 -17.392 1.00 92.38 90 ARG A CA 1
ATOM 719 C C . ARG A 1 90 ? 18.771 14.870 -17.850 1.00 92.38 90 ARG A C 1
ATOM 721 O O . ARG A 1 90 ? 18.364 15.746 -18.601 1.00 92.38 90 ARG A O 1
ATOM 728 N N . ASP A 1 91 ? 20.029 14.853 -17.425 1.00 83.81 91 ASP A N 1
ATOM 729 C CA . ASP A 1 91 ? 21.051 15.790 -17.895 1.00 83.81 91 ASP A CA 1
ATOM 730 C C . ASP A 1 91 ? 22.425 15.147 -17.721 1.00 83.81 91 ASP A C 1
ATOM 732 O O . ASP A 1 91 ? 22.746 14.596 -16.658 1.00 83.81 91 ASP A O 1
ATOM 736 N N . THR A 1 92 ? 23.246 15.192 -18.768 1.00 77.19 92 THR A N 1
ATOM 737 C CA . THR A 1 92 ? 24.549 14.537 -18.772 1.00 77.19 92 THR A CA 1
ATOM 738 C C . THR A 1 92 ? 25.679 15.524 -19.022 1.00 77.19 92 THR A C 1
ATOM 740 O O . THR A 1 92 ? 25.822 16.113 -20.087 1.00 77.19 92 THR A O 1
ATOM 743 N N . ASN A 1 93 ? 26.570 15.637 -18.041 1.00 82.19 93 ASN A N 1
ATOM 744 C CA . ASN A 1 93 ? 27.824 16.369 -18.186 1.00 82.19 93 ASN A CA 1
ATOM 745 C C . ASN A 1 93 ? 28.923 15.415 -18.735 1.00 82.19 93 ASN A C 1
ATOM 747 O O . ASN A 1 93 ? 28.728 14.207 -18.901 1.00 82.19 93 ASN A O 1
ATOM 751 N N . ASP A 1 94 ? 30.114 15.920 -19.042 1.00 87.19 94 ASP A N 1
ATOM 752 C CA . ASP A 1 94 ? 31.145 15.249 -19.853 1.00 87.19 94 ASP A CA 1
ATOM 753 C C . ASP A 1 94 ? 31.882 14.074 -19.174 1.00 87.19 94 ASP A C 1
ATOM 755 O O . ASP A 1 94 ? 32.881 13.567 -19.696 1.00 87.19 94 ASP A O 1
ATOM 759 N N . LYS A 1 95 ? 31.464 13.632 -17.980 1.00 89.62 95 LYS A N 1
ATOM 760 C CA . LYS A 1 95 ? 32.235 12.679 -17.163 1.00 89.62 95 LYS A CA 1
ATOM 761 C C . LYS A 1 95 ? 31.361 11.661 -16.437 1.00 89.62 95 LYS A C 1
ATOM 763 O O . LYS A 1 95 ? 30.676 11.985 -15.483 1.00 89.62 95 LYS A O 1
ATOM 768 N N . VAL A 1 96 ? 31.546 10.385 -16.764 1.00 88.25 96 VAL A N 1
ATOM 769 C CA . VAL A 1 96 ? 31.026 9.268 -15.956 1.00 88.25 96 VAL A CA 1
ATOM 770 C C . VAL A 1 96 ? 32.067 8.885 -14.904 1.00 88.25 96 VAL A C 1
ATOM 772 O O . VAL A 1 96 ? 33.131 8.366 -15.272 1.00 88.25 96 VAL A O 1
ATOM 775 N N . SER A 1 97 ? 31.788 9.137 -13.622 1.00 88.31 97 SER A N 1
ATOM 776 C CA . SER A 1 97 ? 32.718 8.842 -12.521 1.00 88.31 97 SER A CA 1
ATOM 777 C C . SER A 1 97 ? 32.988 7.335 -12.399 1.00 88.31 97 SER A C 1
ATOM 779 O O . SER A 1 97 ? 32.154 6.505 -12.756 1.00 88.31 97 SER A O 1
ATOM 781 N N . LYS A 1 98 ? 34.178 6.947 -11.922 1.00 89.38 98 LYS A N 1
ATOM 782 C CA . LYS A 1 98 ? 34.519 5.525 -11.733 1.00 89.38 98 LYS A CA 1
ATOM 783 C C . LYS A 1 98 ? 33.626 4.869 -10.674 1.00 89.38 98 LYS A C 1
ATOM 785 O O . LYS A 1 98 ? 33.155 3.760 -10.886 1.00 89.38 98 LYS A O 1
ATOM 790 N N . GLU A 1 99 ? 33.381 5.581 -9.580 1.00 86.94 99 GLU A N 1
ATOM 791 C CA . GLU A 1 99 ? 32.534 5.134 -8.473 1.00 86.94 99 GLU A CA 1
ATOM 792 C C . GLU A 1 99 ? 31.121 4.772 -8.942 1.00 86.94 99 GLU A C 1
ATOM 794 O O . GLU A 1 99 ? 30.619 3.694 -8.631 1.00 86.94 99 GLU A O 1
ATOM 799 N N . PHE A 1 100 ? 30.531 5.617 -9.789 1.00 87.31 100 PHE A N 1
ATOM 800 C CA . PHE A 1 100 ? 29.238 5.362 -10.412 1.00 87.31 100 PHE A CA 1
ATOM 801 C C . PHE A 1 100 ? 29.233 4.059 -11.227 1.00 87.31 100 PHE A C 1
ATOM 803 O O . PHE A 1 100 ? 28.337 3.226 -11.082 1.00 87.31 100 PHE A O 1
ATOM 810 N N . ARG A 1 101 ? 30.273 3.832 -12.045 1.00 90.00 101 ARG A N 1
ATOM 811 C CA . ARG A 1 101 ? 30.393 2.596 -12.839 1.00 90.00 101 ARG A CA 1
ATOM 812 C C . ARG A 1 101 ? 30.463 1.366 -11.944 1.00 90.00 101 ARG A C 1
ATOM 814 O O . ARG A 1 101 ? 29.774 0.389 -12.215 1.00 90.00 101 ARG A O 1
ATOM 821 N N . ASP A 1 102 ? 31.269 1.421 -10.889 1.00 89.50 102 ASP A N 1
ATOM 822 C CA . ASP A 1 102 ? 31.471 0.294 -9.978 1.00 89.50 102 ASP A CA 1
ATOM 823 C C . ASP A 1 102 ? 30.181 -0.029 -9.192 1.00 89.50 102 ASP A C 1
ATOM 825 O O . ASP A 1 102 ? 29.863 -1.207 -8.970 1.00 89.50 102 ASP A O 1
ATOM 829 N N . ARG A 1 103 ? 29.391 0.999 -8.842 1.00 87.81 103 ARG A N 1
ATOM 830 C CA . ARG A 1 103 ? 28.079 0.866 -8.184 1.00 87.81 103 ARG A CA 1
ATOM 831 C C . ARG A 1 103 ? 27.080 0.122 -9.073 1.00 87.81 103 ARG A C 1
ATOM 833 O O . ARG A 1 103 ? 26.541 -0.900 -8.655 1.00 87.81 103 ARG A O 1
ATOM 840 N N . ILE A 1 104 ? 26.926 0.565 -10.318 1.00 89.56 104 ILE A N 1
ATOM 841 C CA . ILE A 1 104 ? 25.877 0.100 -11.243 1.00 89.56 104 ILE A CA 1
ATOM 842 C C . ILE A 1 104 ? 26.244 -1.190 -11.971 1.00 89.56 104 ILE A C 1
ATOM 844 O O . ILE A 1 104 ? 25.371 -1.946 -12.398 1.00 89.56 104 ILE A O 1
ATOM 848 N N . GLN A 1 105 ? 27.537 -1.476 -12.138 1.00 91.88 105 GLN A N 1
ATOM 849 C CA . GLN A 1 105 ? 27.961 -2.623 -12.928 1.00 91.88 105 GLN A CA 1
ATOM 850 C C . GLN A 1 105 ? 27.552 -3.947 -12.270 1.00 91.88 105 GLN A C 1
ATOM 852 O O . GLN A 1 105 ? 28.083 -4.358 -11.237 1.00 91.88 105 GLN A O 1
ATOM 857 N N . ASN A 1 106 ? 26.655 -4.660 -12.934 1.00 92.00 106 ASN A N 1
ATOM 858 C CA . ASN A 1 106 ? 26.083 -5.928 -12.558 1.00 92.00 106 ASN A CA 1
ATOM 859 C C . ASN A 1 106 ? 26.040 -6.816 -13.805 1.00 92.00 106 ASN A C 1
ATOM 861 O O . ASN A 1 106 ? 25.332 -6.562 -14.769 1.00 92.00 106 ASN A O 1
ATOM 865 N N . ARG A 1 107 ? 26.837 -7.883 -13.797 1.00 89.81 107 ARG A N 1
ATOM 866 C CA . ARG A 1 107 ? 26.913 -8.827 -14.923 1.00 89.81 107 ARG A CA 1
ATOM 867 C C . ARG A 1 107 ? 25.680 -9.731 -15.047 1.00 89.81 107 ARG A C 1
ATOM 869 O O . ARG A 1 107 ? 25.544 -10.426 -16.053 1.00 89.81 107 ARG A O 1
ATOM 876 N N . HIS A 1 108 ? 24.869 -9.807 -13.994 1.00 85.94 108 HIS A N 1
ATOM 877 C CA . HIS A 1 108 ? 23.719 -10.700 -13.923 1.00 85.94 108 HIS A CA 1
ATOM 878 C C . HIS A 1 108 ? 22.457 -10.023 -14.446 1.00 85.94 108 HIS A C 1
ATOM 880 O O . HIS A 1 108 ? 21.736 -10.678 -15.197 1.00 85.94 108 HIS A O 1
ATOM 886 N N . ALA A 1 109 ? 22.289 -8.735 -14.148 1.00 92.31 109 ALA A N 1
ATOM 887 C CA . ALA A 1 109 ? 21.125 -7.955 -14.533 1.00 92.31 109 ALA A CA 1
ATOM 888 C C . ALA A 1 109 ? 21.087 -7.613 -16.025 1.00 92.31 109 ALA A C 1
ATOM 890 O O . ALA A 1 109 ? 22.130 -7.440 -16.672 1.00 92.31 109 ALA A O 1
ATOM 891 N N . ASP A 1 110 ? 19.870 -7.500 -16.535 1.00 93.56 110 ASP A N 1
ATOM 892 C CA . ASP A 1 110 ? 19.585 -6.811 -17.783 1.00 93.56 110 ASP A CA 1
ATOM 893 C C . ASP A 1 110 ? 19.565 -5.296 -17.528 1.00 93.56 110 ASP A C 1
ATOM 895 O O . ASP A 1 110 ? 19.306 -4.837 -16.416 1.00 93.56 110 ASP A O 1
ATOM 899 N N . TYR A 1 111 ? 19.932 -4.515 -18.539 1.00 96.19 111 TYR A N 1
ATOM 900 C CA . TYR A 1 111 ? 20.000 -3.062 -18.438 1.00 96.19 111 TYR A CA 1
ATOM 901 C C . TYR A 1 111 ? 18.943 -2.417 -19.311 1.00 96.19 111 TYR A C 1
ATOM 903 O O . TYR A 1 111 ? 18.822 -2.745 -20.498 1.00 96.19 111 TYR A O 1
ATOM 911 N N . GLU A 1 112 ? 18.279 -1.431 -18.726 1.00 96.50 112 GLU A N 1
ATOM 912 C CA . GLU A 1 112 ? 17.350 -0.541 -19.402 1.00 96.50 112 GLU A CA 1
ATOM 913 C C . GLU A 1 112 ? 17.888 0.878 -19.288 1.00 96.50 112 GLU A C 1
ATOM 915 O O . GLU A 1 112 ? 18.310 1.315 -18.217 1.00 96.50 112 GLU A O 1
ATOM 920 N N . LEU A 1 113 ? 17.949 1.572 -20.419 1.00 96.31 113 LEU A N 1
ATOM 921 C CA . LEU A 1 113 ? 18.385 2.959 -20.479 1.00 96.31 113 LEU A CA 1
ATOM 922 C C . LEU A 1 113 ? 17.208 3.814 -20.927 1.00 96.31 113 LEU A C 1
ATOM 924 O O . LEU A 1 113 ? 16.726 3.619 -22.038 1.00 96.31 113 LEU A O 1
ATOM 928 N N . ILE A 1 114 ? 16.786 4.749 -20.085 1.00 95.75 114 ILE A N 1
ATOM 929 C CA . ILE A 1 114 ? 15.745 5.732 -20.370 1.00 95.75 114 ILE A CA 1
ATOM 930 C C . ILE A 1 114 ? 16.426 7.081 -20.604 1.00 95.75 114 ILE A C 1
ATOM 932 O O . ILE A 1 114 ? 17.187 7.570 -19.766 1.00 95.75 114 ILE A O 1
ATOM 936 N N . LEU A 1 115 ? 16.199 7.660 -21.778 1.00 95.06 115 LEU A N 1
ATOM 937 C CA . LEU A 1 115 ? 16.735 8.954 -22.176 1.00 95.06 115 LEU A CA 1
ATOM 938 C C . LEU A 1 115 ? 15.652 10.021 -22.005 1.00 95.06 115 LEU A C 1
ATOM 940 O O . LEU A 1 115 ? 14.844 10.231 -22.907 1.00 95.06 115 LEU A O 1
ATOM 944 N N . GLU A 1 116 ? 15.675 10.699 -20.861 1.00 94.38 116 GLU A N 1
ATOM 945 C CA . GLU A 1 116 ? 14.887 11.902 -20.558 1.00 94.38 116 GLU A CA 1
ATOM 946 C C . GLU A 1 116 ? 15.732 13.165 -20.803 1.00 94.38 116 GLU A C 1
ATOM 948 O O . GLU A 1 116 ? 15.672 14.134 -20.053 1.00 94.38 116 GLU A O 1
ATOM 953 N N . CYS A 1 117 ? 16.606 13.126 -21.813 1.00 92.81 117 CYS A N 1
ATOM 954 C CA . CYS A 1 117 ? 17.467 14.244 -22.165 1.00 92.81 117 CYS A CA 1
ATOM 955 C C . CYS A 1 117 ? 17.695 14.326 -23.677 1.00 92.81 117 CYS A C 1
ATOM 957 O O . CYS A 1 117 ? 17.973 13.330 -24.348 1.00 92.81 117 CYS A O 1
ATOM 959 N N . SER A 1 118 ? 17.655 15.543 -24.218 1.00 90.62 118 SER A N 1
ATOM 960 C CA . SER A 1 118 ? 17.892 15.798 -25.648 1.00 90.62 118 SER A CA 1
ATOM 961 C C . SER A 1 118 ? 19.342 15.583 -26.112 1.00 90.62 118 SER A C 1
ATOM 963 O O . SER A 1 118 ? 19.583 15.278 -27.283 1.00 90.62 118 SER A O 1
ATOM 965 N N . THR A 1 119 ? 20.327 15.702 -25.214 1.00 92.12 119 THR A N 1
ATOM 966 C CA . THR A 1 119 ? 21.760 15.550 -25.525 1.00 92.12 119 THR A CA 1
ATOM 967 C C . THR A 1 119 ? 22.439 14.526 -24.626 1.00 92.12 119 THR A C 1
ATOM 969 O O . THR A 1 119 ? 22.062 14.333 -23.474 1.00 92.12 119 THR A O 1
ATOM 972 N N . ILE A 1 120 ? 23.464 13.848 -25.155 1.00 92.25 120 ILE A N 1
ATOM 973 C CA . ILE A 1 120 ? 24.239 12.838 -24.421 1.00 92.25 120 ILE A CA 1
ATOM 974 C C . ILE A 1 120 ? 25.721 13.114 -24.634 1.00 92.25 120 ILE A C 1
ATOM 976 O O . ILE A 1 120 ? 26.176 13.214 -25.773 1.00 92.25 120 ILE A O 1
ATOM 980 N N . SER A 1 121 ? 26.508 13.203 -23.561 1.00 93.25 121 SER A N 1
ATOM 981 C CA . SER A 1 121 ? 27.948 13.433 -23.714 1.00 93.25 121 SER A CA 1
ATOM 982 C C . SER A 1 121 ? 28.688 12.186 -24.240 1.00 93.25 121 SER A C 1
ATOM 984 O O . SER A 1 121 ? 28.317 11.048 -23.921 1.00 93.25 121 SER A O 1
ATOM 986 N N . PRO A 1 122 ? 29.806 12.337 -24.982 1.00 93.12 122 PRO A N 1
ATOM 987 C CA . PRO A 1 122 ? 30.582 11.200 -25.494 1.00 93.12 122 PRO A CA 1
ATOM 988 C C . PRO A 1 122 ? 31.053 10.215 -24.410 1.00 93.12 122 PRO A C 1
ATOM 990 O O . PRO A 1 122 ? 31.264 9.027 -24.677 1.00 93.12 122 PRO A O 1
ATOM 993 N N . ALA A 1 123 ? 31.231 10.689 -23.172 1.00 93.00 123 ALA A N 1
ATOM 994 C CA . ALA A 1 123 ? 31.609 9.846 -22.044 1.00 93.00 123 ALA A CA 1
ATOM 995 C C . ALA A 1 123 ? 30.478 8.893 -21.631 1.00 93.00 123 ALA A C 1
ATOM 997 O O . ALA A 1 123 ? 30.747 7.706 -21.411 1.00 93.00 123 ALA A O 1
ATOM 998 N N . TRP A 1 124 ? 29.238 9.389 -21.567 1.00 93.12 124 TRP A N 1
ATOM 999 C CA . TRP A 1 124 ? 28.046 8.578 -21.307 1.00 93.12 124 TRP A CA 1
ATOM 1000 C C . TRP A 1 124 ? 27.786 7.601 -22.437 1.00 93.12 124 TRP A C 1
ATOM 1002 O O . TRP A 1 124 ? 27.589 6.415 -22.173 1.00 93.12 124 TRP A O 1
ATOM 1012 N N . MET A 1 125 ? 27.942 8.050 -23.686 1.00 91.94 125 MET A N 1
ATOM 1013 C CA . MET A 1 125 ? 27.836 7.172 -24.848 1.00 91.94 125 MET A CA 1
ATOM 1014 C C . MET A 1 125 ? 28.790 5.978 -24.739 1.00 91.94 125 MET A C 1
ATOM 1016 O O . MET A 1 125 ? 28.393 4.815 -24.828 1.00 91.94 125 MET A O 1
ATOM 1020 N N . LYS A 1 126 ? 30.077 6.252 -24.486 1.00 94.06 126 LYS A N 1
ATOM 1021 C CA . LYS A 1 126 ? 31.106 5.214 -24.350 1.00 94.06 126 LYS A CA 1
ATOM 1022 C C . LYS A 1 126 ? 30.810 4.250 -23.201 1.00 94.06 126 LYS A C 1
ATOM 1024 O O . LYS A 1 126 ? 31.118 3.063 -23.318 1.00 94.06 126 LYS A O 1
ATOM 1029 N N . TRP A 1 127 ? 30.262 4.750 -22.096 1.00 93.81 127 TRP A N 1
ATOM 1030 C CA . TRP A 1 127 ? 29.908 3.929 -20.943 1.00 93.81 127 TRP A CA 1
ATOM 1031 C C . TRP A 1 127 ? 28.690 3.041 -21.210 1.00 93.81 127 TRP A C 1
ATOM 1033 O O . TRP A 1 127 ? 28.793 1.831 -21.018 1.00 93.81 127 TRP A O 1
ATOM 1043 N N . ALA A 1 128 ? 27.592 3.599 -21.719 1.00 93.69 128 ALA A N 1
ATOM 1044 C CA . ALA A 1 128 ? 26.383 2.850 -22.053 1.00 93.69 128 ALA A CA 1
ATOM 1045 C C . ALA A 1 128 ? 26.673 1.746 -23.085 1.00 93.69 128 ALA A C 1
ATOM 1047 O O . ALA A 1 128 ? 26.268 0.597 -22.919 1.00 93.69 128 ALA A O 1
ATOM 1048 N N . LEU A 1 129 ? 27.507 2.046 -24.089 1.00 92.69 129 LEU A N 1
ATOM 1049 C CA . LEU A 1 129 ? 28.009 1.060 -25.050 1.00 92.69 129 LEU A CA 1
ATOM 1050 C C . LEU A 1 129 ? 28.767 -0.104 -24.377 1.00 92.69 129 LEU A C 1
ATOM 1052 O O . LEU A 1 129 ? 28.798 -1.214 -24.914 1.00 92.69 129 LEU A O 1
ATOM 1056 N N . ALA A 1 130 ? 29.414 0.128 -23.234 1.00 92.88 130 ALA A N 1
ATOM 1057 C CA . ALA A 1 130 ? 30.176 -0.883 -22.505 1.00 92.88 130 ALA A CA 1
ATOM 1058 C C . ALA A 1 130 ? 29.310 -1.788 -21.607 1.00 92.88 130 ALA A C 1
ATOM 1060 O O . ALA A 1 130 ? 29.836 -2.773 -21.079 1.00 92.88 130 ALA A O 1
ATOM 1061 N N . LEU A 1 131 ? 28.010 -1.507 -21.451 1.00 93.81 131 LEU A N 1
ATOM 1062 C CA . LEU A 1 131 ? 27.113 -2.334 -20.645 1.00 93.81 131 LEU A CA 1
ATOM 1063 C C . LEU A 1 131 ? 26.974 -3.745 -21.259 1.00 93.81 131 LEU A C 1
ATOM 1065 O O . LEU A 1 131 ? 26.773 -3.899 -22.472 1.00 93.81 131 LEU A O 1
ATOM 1069 N N . PRO A 1 132 ? 27.126 -4.815 -20.454 1.00 88.56 132 PRO A N 1
ATOM 1070 C CA . PRO A 1 132 ? 27.198 -6.181 -20.969 1.00 88.56 132 PRO A CA 1
ATOM 1071 C C . PRO A 1 132 ? 25.863 -6.674 -21.541 1.00 88.56 132 PRO A C 1
ATOM 1073 O O . PRO A 1 132 ? 25.878 -7.465 -22.485 1.00 88.56 132 PRO A O 1
ATOM 1076 N N . LYS A 1 133 ? 24.735 -6.192 -21.004 1.00 91.69 133 LYS A N 1
ATOM 1077 C CA . LYS A 1 133 ? 23.378 -6.642 -21.337 1.00 91.69 133 LYS A CA 1
ATOM 1078 C C . LYS A 1 133 ? 22.383 -5.479 -21.439 1.00 91.69 133 LYS A C 1
ATOM 1080 O O . LYS A 1 133 ? 21.333 -5.510 -20.816 1.00 91.69 133 LYS A O 1
ATOM 1085 N N . LEU A 1 134 ? 22.721 -4.437 -22.195 1.00 94.62 134 LEU A N 1
ATOM 1086 C CA . LEU A 1 134 ? 21.733 -3.410 -22.535 1.00 94.62 134 LEU A CA 1
ATOM 1087 C C . LEU A 1 134 ? 20.682 -4.013 -23.471 1.00 94.62 134 LEU A C 1
ATOM 1089 O O . LEU A 1 134 ? 20.976 -4.270 -24.641 1.00 94.62 134 LEU A O 1
ATOM 1093 N N . THR A 1 135 ? 19.504 -4.299 -22.922 1.00 92.94 135 THR A N 1
ATOM 1094 C CA . THR A 1 135 ? 18.406 -5.011 -23.587 1.00 92.94 135 THR A CA 1
ATOM 1095 C C . THR A 1 135 ? 17.276 -4.074 -23.985 1.00 92.94 135 THR A C 1
ATOM 1097 O O . THR A 1 135 ? 16.661 -4.328 -25.024 1.00 92.94 135 THR A O 1
ATOM 1100 N N . ARG A 1 136 ? 17.041 -2.996 -23.227 1.00 93.88 136 ARG A N 1
ATOM 1101 C CA . ARG A 1 136 ? 16.004 -1.994 -23.505 1.00 93.88 136 ARG A CA 1
ATOM 1102 C C . ARG A 1 136 ? 16.601 -0.598 -23.627 1.00 93.88 136 ARG A C 1
ATOM 1104 O O . ARG A 1 136 ? 17.497 -0.222 -22.870 1.00 93.88 136 ARG A O 1
ATOM 1111 N N . LEU A 1 137 ? 16.080 0.154 -24.584 1.00 94.31 137 LEU A N 1
ATOM 1112 C CA . LEU A 1 137 ? 16.285 1.589 -24.722 1.00 94.31 137 LEU A CA 1
ATOM 1113 C C . LEU A 1 137 ? 14.905 2.248 -24.749 1.00 94.31 137 LEU A C 1
ATOM 1115 O O . LEU A 1 137 ? 14.074 1.840 -25.557 1.00 94.31 137 LEU A O 1
ATOM 1119 N N . CYS A 1 138 ? 14.677 3.232 -23.891 1.00 93.31 138 CYS A N 1
ATOM 1120 C CA . CYS A 1 138 ? 13.513 4.105 -23.923 1.00 93.31 138 CYS A CA 1
ATOM 1121 C C . CYS A 1 138 ? 13.972 5.528 -24.255 1.00 93.31 138 CYS A C 1
ATOM 1123 O O . CYS A 1 138 ? 14.973 6.003 -23.712 1.00 93.31 138 CYS A O 1
ATOM 1125 N N . ILE A 1 139 ? 13.285 6.181 -25.187 1.00 91.94 139 ILE A N 1
ATOM 1126 C CA . ILE A 1 139 ? 13.528 7.570 -25.574 1.00 91.94 139 ILE A CA 1
ATOM 1127 C C . ILE A 1 139 ? 12.293 8.360 -25.160 1.00 91.94 139 ILE A C 1
ATOM 1129 O O . ILE A 1 139 ? 11.255 8.246 -25.806 1.00 91.94 139 ILE A O 1
ATOM 1133 N N . ALA A 1 140 ? 12.429 9.127 -24.080 1.00 90.56 140 ALA A N 1
ATOM 1134 C CA . ALA A 1 140 ? 11.351 9.919 -23.503 1.00 90.56 140 ALA A CA 1
ATOM 1135 C C . ALA A 1 140 ? 11.373 11.388 -23.965 1.00 90.56 140 ALA A C 1
ATOM 1137 O O . ALA A 1 140 ? 10.386 12.105 -23.852 1.00 90.56 140 ALA A O 1
ATOM 1138 N N . GLU A 1 141 ? 12.498 11.844 -24.525 1.00 89.88 141 GLU A N 1
ATOM 1139 C CA . GLU A 1 141 ? 12.650 13.197 -25.057 1.00 89.88 141 GLU A CA 1
ATOM 1140 C C . GLU A 1 141 ? 13.128 13.226 -26.511 1.00 89.88 141 GLU A C 1
ATOM 1142 O O . GLU A 1 141 ? 13.759 12.302 -27.030 1.00 89.88 141 GLU A O 1
ATOM 1147 N N . LYS A 1 142 ? 12.879 14.363 -27.169 1.00 89.94 142 LYS A N 1
ATOM 1148 C CA . LYS A 1 142 ? 13.402 14.645 -28.503 1.00 89.94 142 LYS A CA 1
ATOM 1149 C C . LYS A 1 142 ? 14.927 14.701 -28.484 1.00 89.94 142 LYS A C 1
ATOM 1151 O O . LYS A 1 142 ? 15.515 15.611 -27.901 1.00 89.94 142 LYS A O 1
ATOM 1156 N N . LEU A 1 143 ? 15.553 13.787 -29.213 1.00 90.38 143 LEU A N 1
ATOM 1157 C CA . LEU A 1 143 ? 17.004 13.684 -29.290 1.00 90.38 143 LEU A CA 1
ATOM 1158 C C . LEU A 1 143 ? 17.599 14.639 -30.333 1.00 90.38 143 LEU A C 1
ATOM 1160 O O . LEU A 1 143 ? 17.089 14.798 -31.442 1.00 90.38 143 LEU A O 1
ATOM 1164 N N . GLU A 1 144 ? 18.740 15.237 -30.003 1.00 92.25 144 GLU A N 1
ATOM 1165 C CA . GLU A 1 144 ? 19.590 15.911 -30.980 1.00 92.25 144 GLU A CA 1
ATOM 1166 C C . GLU A 1 144 ? 20.360 14.903 -31.850 1.00 92.25 144 GLU A C 1
ATOM 1168 O O . GLU A 1 144 ? 20.535 13.734 -31.498 1.00 92.25 144 GLU A O 1
ATOM 1173 N N . ASP A 1 145 ? 20.897 15.375 -32.979 1.00 91.62 145 ASP A N 1
ATOM 1174 C CA . ASP A 1 145 ? 21.582 14.543 -33.979 1.00 91.62 145 ASP A CA 1
ATOM 1175 C C . ASP A 1 145 ? 22.689 13.659 -33.377 1.00 91.62 145 ASP A C 1
ATOM 1177 O O . ASP A 1 145 ? 22.800 12.480 -33.715 1.00 91.62 145 ASP A O 1
ATOM 1181 N N . ALA A 1 146 ? 23.465 14.191 -32.427 1.00 90.31 146 ALA A N 1
ATOM 1182 C CA . ALA A 1 146 ? 24.518 13.431 -31.758 1.00 90.31 146 ALA A CA 1
ATOM 1183 C C . ALA A 1 146 ? 23.965 12.284 -30.889 1.00 90.31 146 ALA A C 1
ATOM 1185 O O . ALA A 1 146 ? 24.537 11.192 -30.869 1.00 90.31 146 ALA A O 1
ATOM 1186 N N . ALA A 1 147 ? 22.852 12.507 -30.182 1.00 90.81 147 ALA A N 1
ATOM 1187 C CA . ALA A 1 147 ? 22.200 11.483 -29.369 1.00 90.81 147 ALA A CA 1
ATOM 1188 C C . ALA A 1 147 ? 21.507 10.421 -30.245 1.00 90.81 147 ALA A C 1
ATOM 1190 O O . ALA A 1 147 ? 21.563 9.230 -29.930 1.00 90.81 147 ALA A O 1
ATOM 1191 N N . LEU A 1 148 ? 20.946 10.815 -31.393 1.00 91.31 148 LEU A N 1
ATOM 1192 C CA . LEU A 1 148 ? 20.403 9.883 -32.388 1.00 91.31 148 LEU A CA 1
ATOM 1193 C C . LEU A 1 148 ? 21.484 8.973 -32.979 1.00 91.31 148 LEU A C 1
ATOM 1195 O O . LEU A 1 148 ? 21.297 7.758 -33.055 1.00 91.31 148 LEU A O 1
ATOM 1199 N N . ASP A 1 149 ? 22.634 9.528 -33.361 1.00 91.81 149 ASP A N 1
ATOM 1200 C CA . ASP A 1 149 ? 23.755 8.742 -33.890 1.00 91.81 149 ASP A CA 1
ATOM 1201 C C . ASP A 1 149 ? 24.333 7.780 -32.840 1.00 91.81 149 ASP A C 1
ATOM 1203 O O . ASP A 1 149 ? 24.743 6.653 -33.150 1.00 91.81 149 ASP A O 1
ATOM 1207 N N . PHE A 1 150 ? 24.292 8.174 -31.569 1.00 92.19 150 PHE A N 1
ATOM 1208 C CA . PHE A 1 150 ? 24.579 7.276 -30.460 1.00 92.19 150 PHE A CA 1
ATOM 1209 C C . PHE A 1 150 ? 23.566 6.131 -30.346 1.00 92.19 150 PHE A C 1
ATOM 1211 O O . PHE A 1 150 ? 23.977 4.973 -30.234 1.00 92.19 150 PHE A O 1
ATOM 1218 N N . CYS A 1 151 ? 22.265 6.415 -30.425 1.00 91.25 151 CYS A N 1
ATOM 1219 C CA . CYS A 1 151 ? 21.234 5.378 -30.404 1.00 91.25 151 CYS A CA 1
ATOM 1220 C C . CYS A 1 151 ? 21.422 4.392 -31.564 1.00 91.25 151 CYS A C 1
ATOM 1222 O O . CYS A 1 151 ? 21.419 3.181 -31.342 1.00 91.25 151 CYS A O 1
ATOM 1224 N N . LYS A 1 152 ? 21.722 4.880 -32.776 1.00 91.56 152 LYS A N 1
ATOM 1225 C CA . LYS A 1 152 ? 22.092 4.023 -33.919 1.00 91.56 152 LYS A CA 1
ATOM 1226 C C . LYS A 1 152 ? 23.296 3.140 -33.591 1.00 91.56 152 LYS A C 1
ATOM 1228 O O . LYS A 1 152 ? 23.260 1.939 -33.840 1.00 91.56 152 LYS A O 1
ATOM 1233 N N . SER A 1 153 ? 24.324 3.698 -32.952 1.00 92.00 153 SER A N 1
ATOM 1234 C CA . SER A 1 153 ? 25.511 2.941 -32.533 1.00 92.00 153 SER A CA 1
ATOM 1235 C C . SER A 1 153 ? 25.195 1.850 -31.497 1.00 92.00 153 SER A C 1
ATOM 1237 O O . SER A 1 153 ? 25.803 0.777 -31.528 1.00 92.00 153 SER A O 1
ATOM 1239 N N . LEU A 1 154 ? 24.262 2.090 -30.565 1.00 90.06 154 LEU A N 1
ATOM 1240 C CA . LEU A 1 154 ? 23.791 1.068 -29.617 1.00 90.06 154 LEU A CA 1
ATOM 1241 C C . LEU A 1 154 ? 23.062 -0.062 -30.342 1.00 90.06 154 LEU A C 1
ATOM 1243 O O . LEU A 1 154 ? 23.318 -1.242 -30.087 1.00 90.06 154 LEU A O 1
ATOM 1247 N N . VAL A 1 155 ? 22.188 0.316 -31.269 1.00 87.81 155 VAL A N 1
ATOM 1248 C CA . VAL A 1 155 ? 21.414 -0.592 -32.108 1.00 87.81 155 VAL A CA 1
ATOM 1249 C C . VAL A 1 155 ? 22.359 -1.465 -32.927 1.00 87.81 155 VAL A C 1
ATOM 1251 O O . VAL A 1 155 ? 22.309 -2.687 -32.818 1.00 87.81 155 VAL A O 1
ATOM 1254 N N . GLU A 1 156 ? 23.313 -0.891 -33.658 1.00 89.12 156 GLU A N 1
ATOM 1255 C CA . GLU A 1 156 ? 24.276 -1.612 -34.506 1.00 89.12 156 GLU A CA 1
ATOM 1256 C C . GLU A 1 156 ? 25.103 -2.685 -33.778 1.00 89.12 156 GLU A C 1
ATOM 1258 O O . GLU A 1 156 ? 25.496 -3.678 -34.392 1.00 89.12 156 GLU A O 1
ATOM 1263 N N . ARG A 1 157 ? 25.319 -2.565 -32.459 1.00 88.12 157 ARG A N 1
ATOM 1264 C CA . ARG A 1 157 ? 25.983 -3.617 -31.656 1.00 88.12 157 ARG A CA 1
ATOM 1265 C C . ARG A 1 157 ? 25.170 -4.894 -31.507 1.00 88.12 157 ARG A C 1
ATOM 1267 O O . ARG A 1 157 ? 25.700 -5.918 -31.077 1.00 88.12 157 ARG A O 1
ATOM 1274 N N . GLY A 1 158 ? 23.883 -4.802 -31.790 1.00 84.69 158 GLY A N 1
ATOM 1275 C CA . GLY A 1 158 ? 22.937 -5.891 -31.795 1.00 84.69 158 GLY A CA 1
ATOM 1276 C C . GLY A 1 158 ? 22.713 -6.566 -30.450 1.00 84.69 158 GLY A C 1
ATOM 1277 O O . GLY A 1 158 ? 22.630 -7.790 -30.370 1.00 84.69 158 GLY A O 1
ATOM 1278 N N . ARG A 1 159 ? 22.634 -5.763 -29.383 1.00 86.88 159 ARG A N 1
ATOM 1279 C CA . ARG A 1 159 ? 22.287 -6.235 -28.030 1.00 86.88 159 ARG A CA 1
ATOM 1280 C C . ARG A 1 159 ? 20.881 -5.838 -27.588 1.00 86.88 159 ARG A C 1
ATOM 1282 O O . ARG A 1 159 ? 20.298 -6.551 -26.776 1.00 86.88 159 ARG A O 1
ATOM 1289 N N . LEU A 1 160 ? 20.337 -4.766 -28.164 1.00 89.56 160 LEU A N 1
ATOM 1290 C CA . LEU A 1 160 ? 18.987 -4.294 -27.879 1.00 89.56 160 LEU A CA 1
ATOM 1291 C C . LEU A 1 160 ? 17.944 -5.302 -28.373 1.00 89.56 160 LEU A C 1
ATOM 1293 O O . LEU A 1 160 ? 18.007 -5.794 -29.504 1.00 89.56 160 LEU A O 1
ATOM 1297 N N . ARG A 1 161 ? 16.996 -5.609 -27.493 1.00 85.88 161 ARG A N 1
ATOM 1298 C CA . ARG A 1 161 ? 15.851 -6.495 -27.734 1.00 85.88 161 ARG A CA 1
ATOM 1299 C C . ARG A 1 161 ? 14.537 -5.722 -27.790 1.00 85.88 161 ARG A C 1
ATOM 1301 O O . ARG A 1 161 ? 13.619 -6.196 -28.457 1.00 85.88 161 ARG A O 1
ATOM 1308 N N . TRP A 1 162 ? 14.500 -4.575 -27.113 1.00 87.38 162 TRP A N 1
ATOM 1309 C CA . TRP A 1 162 ? 13.345 -3.706 -26.940 1.00 87.38 162 TRP A CA 1
ATOM 1310 C C . TRP A 1 162 ? 13.743 -2.248 -27.178 1.00 87.38 162 TRP A C 1
ATOM 1312 O O . TRP A 1 162 ? 14.803 -1.804 -26.726 1.00 87.38 162 TRP A O 1
ATOM 1322 N N . LEU A 1 163 ? 12.893 -1.525 -27.902 1.00 89.94 163 LEU A N 1
ATOM 1323 C CA . LEU A 1 163 ? 12.959 -0.079 -28.077 1.00 89.94 163 LEU A CA 1
ATOM 1324 C C . LEU A 1 163 ? 11.582 0.483 -27.749 1.00 89.94 163 LEU A C 1
ATOM 1326 O O . LEU A 1 163 ? 10.580 -0.045 -28.232 1.00 89.94 163 LEU A O 1
ATOM 1330 N N . GLU A 1 164 ? 11.581 1.538 -26.954 1.00 89.12 164 GLU A N 1
ATOM 1331 C CA . GLU A 1 164 ? 10.398 2.269 -26.533 1.00 89.12 164 GLU A CA 1
ATOM 1332 C C . GLU A 1 164 ? 10.574 3.744 -26.835 1.00 89.12 164 GLU A C 1
ATOM 1334 O O . GLU A 1 164 ? 11.674 4.284 -26.687 1.00 89.12 164 GLU A O 1
ATOM 1339 N N . LEU A 1 165 ? 9.502 4.366 -27.302 1.00 86.31 165 LEU A N 1
ATOM 1340 C CA . LEU A 1 165 ? 9.457 5.778 -27.641 1.00 86.31 165 LEU A CA 1
ATOM 1341 C C . LEU A 1 165 ? 8.237 6.360 -26.937 1.00 86.31 165 LEU A C 1
ATOM 1343 O O . LEU A 1 165 ? 7.121 5.909 -27.204 1.00 86.31 165 LEU A O 1
ATOM 1347 N N . ASP A 1 166 ? 8.470 7.320 -26.051 1.00 82.00 166 ASP A N 1
ATOM 1348 C CA . ASP A 1 166 ? 7.407 8.082 -25.400 1.00 82.00 166 ASP A CA 1
ATOM 1349 C C . ASP A 1 166 ? 6.869 9.132 -26.387 1.00 82.00 166 ASP A C 1
ATOM 1351 O O . ASP A 1 166 ? 7.640 9.851 -27.038 1.00 82.00 166 ASP A O 1
ATOM 1355 N N . CYS A 1 167 ? 5.549 9.184 -26.569 1.00 62.31 167 CYS A N 1
ATOM 1356 C CA . CYS A 1 167 ? 4.926 9.889 -27.693 1.00 62.31 167 CYS A CA 1
ATOM 1357 C C . CYS A 1 167 ? 4.509 11.330 -27.425 1.00 62.31 167 CYS A C 1
ATOM 1359 O O . CYS A 1 167 ? 3.951 11.974 -28.318 1.00 62.31 167 CYS A O 1
ATOM 1361 N N . ASP A 1 168 ? 4.911 11.903 -26.291 1.00 68.19 168 ASP A N 1
ATOM 1362 C CA . ASP A 1 168 ? 4.947 13.364 -26.151 1.00 68.19 168 ASP A CA 1
ATOM 1363 C C . ASP A 1 168 ? 5.956 14.020 -27.125 1.00 68.19 168 ASP A C 1
ATOM 1365 O O . ASP A 1 168 ? 5.947 15.238 -27.347 1.00 68.19 168 ASP A O 1
ATOM 1369 N N . VAL A 1 169 ? 6.799 13.215 -27.783 1.00 65.25 169 VAL A N 1
ATOM 1370 C CA . VAL A 1 169 ? 7.745 13.645 -28.811 1.00 65.25 169 VAL A CA 1
ATOM 1371 C C . VAL A 1 169 ? 7.202 13.345 -30.217 1.00 65.25 169 VAL A C 1
ATOM 1373 O O . VAL A 1 169 ? 7.062 12.181 -30.593 1.00 65.25 169 VAL A O 1
ATOM 1376 N N . PRO A 1 170 ? 6.973 14.362 -31.074 1.00 72.81 170 PRO A N 1
ATOM 1377 C CA . PRO A 1 170 ? 6.643 14.128 -32.476 1.00 72.81 170 PRO A CA 1
ATOM 1378 C C . PRO A 1 170 ? 7.757 13.331 -33.162 1.00 72.81 170 PRO A C 1
ATOM 1380 O O . PRO A 1 170 ? 8.900 13.794 -33.212 1.00 72.81 170 PRO A O 1
ATOM 1383 N N . LEU A 1 171 ? 7.424 12.169 -33.729 1.00 74.56 171 LEU A N 1
ATOM 1384 C CA . LEU A 1 171 ? 8.362 11.365 -34.515 1.00 74.56 171 LEU A CA 1
ATOM 1385 C C . LEU A 1 171 ? 8.793 12.152 -35.758 1.00 74.56 171 LEU A C 1
ATOM 1387 O O . LEU A 1 171 ? 8.035 12.294 -36.718 1.00 74.56 171 LEU A O 1
ATOM 1391 N N . LEU A 1 172 ? 10.013 12.693 -35.754 1.00 79.62 172 LEU A N 1
ATOM 1392 C CA . LEU A 1 172 ? 10.577 13.305 -36.953 1.00 79.62 172 LEU A CA 1
ATOM 1393 C C . LEU A 1 172 ? 11.198 12.222 -37.842 1.00 79.62 172 LEU A C 1
ATOM 1395 O O . LEU A 1 172 ? 11.443 11.083 -37.444 1.00 79.62 172 LEU A O 1
ATOM 1399 N N . SER A 1 173 ? 11.501 12.603 -39.084 1.00 83.31 173 SER A N 1
ATOM 1400 C CA . SER A 1 173 ? 12.099 11.699 -40.080 1.00 83.31 173 SER A CA 1
ATOM 1401 C C . SER A 1 173 ? 13.355 10.952 -39.596 1.00 83.31 173 SER A C 1
ATOM 1403 O O . SER A 1 173 ? 13.601 9.835 -40.040 1.00 83.31 173 SER A O 1
ATOM 1405 N N . LYS A 1 174 ? 14.142 11.532 -38.678 1.00 85.31 174 LYS A N 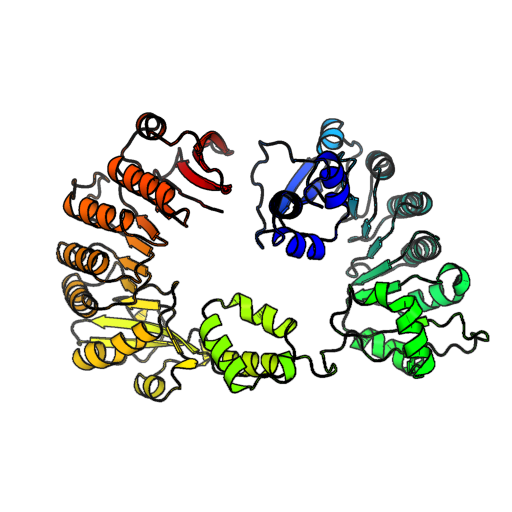1
ATOM 1406 C CA . LYS A 1 174 ? 15.409 10.941 -38.220 1.00 85.31 174 LYS A CA 1
ATOM 1407 C C . LYS A 1 174 ? 15.195 9.842 -37.172 1.00 85.31 174 LYS A C 1
ATOM 1409 O O . LYS A 1 174 ? 15.933 8.858 -37.153 1.00 85.31 174 LYS A O 1
ATOM 1414 N N . GLU A 1 175 ? 14.192 9.986 -36.318 1.00 85.50 175 GLU A N 1
ATOM 1415 C CA . GLU A 1 175 ? 13.745 8.986 -35.350 1.00 85.50 175 GLU A CA 1
ATOM 1416 C C . GLU A 1 175 ? 13.127 7.794 -36.088 1.00 85.50 175 GLU A C 1
ATOM 1418 O O . GLU A 1 175 ? 13.427 6.644 -35.767 1.00 85.50 175 GLU A O 1
ATOM 1423 N N . MET A 1 176 ? 12.370 8.050 -37.160 1.00 86.62 176 MET A N 1
ATOM 1424 C CA . MET A 1 176 ? 11.863 6.993 -38.044 1.00 86.62 176 MET A CA 1
ATOM 1425 C C . MET A 1 176 ? 12.992 6.176 -38.687 1.00 86.62 176 MET A C 1
ATOM 1427 O O . MET A 1 176 ? 12.895 4.949 -38.774 1.00 86.62 176 MET A O 1
ATOM 1431 N N . ASP A 1 177 ? 14.099 6.818 -39.076 1.00 89.56 177 ASP A N 1
ATOM 1432 C CA . ASP A 1 177 ? 15.285 6.104 -39.560 1.00 89.56 177 ASP A CA 1
ATOM 1433 C C . ASP A 1 177 ? 15.882 5.192 -38.477 1.00 89.56 177 ASP A C 1
ATOM 1435 O O . ASP A 1 177 ? 16.279 4.060 -38.770 1.00 89.56 177 ASP A O 1
ATOM 1439 N N . LEU A 1 178 ? 15.922 5.643 -37.217 1.00 89.00 178 LEU A N 1
ATOM 1440 C CA . LEU A 1 178 ? 16.370 4.818 -36.092 1.00 89.00 178 LEU A CA 1
ATOM 1441 C C . LEU A 1 178 ? 15.457 3.599 -35.910 1.00 89.00 178 LEU A C 1
ATOM 1443 O O . LEU A 1 178 ? 15.962 2.475 -35.868 1.00 89.00 178 LEU A O 1
ATOM 1447 N N . ILE A 1 179 ? 14.135 3.797 -35.878 1.00 87.50 179 ILE A N 1
ATOM 1448 C CA . ILE A 1 179 ? 13.148 2.710 -35.788 1.00 87.50 179 ILE A CA 1
ATOM 1449 C C . ILE A 1 179 ? 13.354 1.705 -36.922 1.00 87.50 179 ILE A C 1
ATOM 1451 O O . ILE A 1 179 ? 13.412 0.498 -36.681 1.00 87.50 179 ILE A O 1
ATOM 1455 N N . LYS A 1 180 ? 13.541 2.182 -38.157 1.00 90.00 180 LYS A N 1
ATOM 1456 C CA . LYS A 1 180 ? 13.803 1.330 -39.323 1.00 90.00 180 LYS A CA 1
ATOM 1457 C C . LYS A 1 180 ? 15.062 0.485 -39.143 1.00 90.00 180 LYS A C 1
ATOM 1459 O O . LYS A 1 180 ? 15.030 -0.717 -39.422 1.00 90.00 180 LYS A O 1
ATOM 1464 N N . ILE A 1 181 ? 16.157 1.076 -38.657 1.00 89.81 181 ILE A N 1
ATOM 1465 C CA . ILE A 1 181 ? 17.407 0.350 -38.387 1.00 89.81 181 ILE A CA 1
ATOM 1466 C C . ILE A 1 181 ? 17.169 -0.730 -37.327 1.00 89.81 181 ILE A C 1
ATOM 1468 O O . ILE A 1 181 ? 17.542 -1.881 -37.557 1.00 89.81 181 ILE A O 1
ATOM 1472 N N . VAL A 1 182 ? 16.524 -0.377 -36.211 1.00 86.50 182 VAL A N 1
ATOM 1473 C CA . VAL A 1 182 ? 16.224 -1.265 -35.075 1.00 86.50 182 VAL A CA 1
ATOM 1474 C C . VAL A 1 182 ? 15.365 -2.449 -35.514 1.00 86.50 182 VAL A C 1
ATOM 1476 O O . VAL A 1 182 ? 15.733 -3.614 -35.325 1.00 86.50 182 VAL A O 1
ATOM 1479 N N . LEU A 1 183 ? 14.246 -2.158 -36.175 1.00 84.81 183 LEU A N 1
ATOM 1480 C CA . LEU A 1 183 ? 13.321 -3.161 -36.673 1.00 84.81 183 LEU A CA 1
ATOM 1481 C C . LEU A 1 183 ? 14.004 -4.103 -37.669 1.00 84.81 183 LEU A C 1
ATOM 1483 O O . LEU A 1 183 ? 13.742 -5.296 -37.640 1.00 84.81 183 LEU A O 1
ATOM 1487 N N . CYS A 1 184 ? 14.955 -3.645 -38.483 1.00 89.25 184 CYS A N 1
ATOM 1488 C CA . CYS A 1 184 ? 15.640 -4.501 -39.457 1.00 89.25 184 CYS A CA 1
ATOM 1489 C C . CYS A 1 184 ? 16.678 -5.480 -38.866 1.00 89.25 184 CYS A C 1
ATOM 1491 O O . CYS A 1 184 ? 17.231 -6.297 -39.611 1.00 89.25 184 CYS A O 1
ATOM 1493 N N . GLN A 1 185 ? 16.989 -5.432 -37.566 1.00 87.38 185 GLN A N 1
ATOM 1494 C CA . GLN A 1 185 ? 18.062 -6.257 -36.993 1.00 87.38 185 GLN A CA 1
ATOM 1495 C C . GLN A 1 185 ? 17.595 -7.643 -36.546 1.00 87.38 185 GLN A C 1
ATOM 1497 O O . GLN A 1 185 ? 16.620 -7.758 -35.820 1.00 87.38 185 GLN A O 1
ATOM 1502 N N . LYS A 1 186 ? 18.318 -8.721 -36.865 1.00 87.81 186 LYS A N 1
ATOM 1503 C CA . LYS A 1 186 ? 17.862 -10.107 -36.598 1.00 87.81 186 LYS A CA 1
ATOM 1504 C C . LYS A 1 186 ? 17.480 -10.407 -35.138 1.00 87.81 186 LYS A C 1
ATOM 1506 O O . LYS A 1 186 ? 16.575 -11.203 -34.894 1.00 87.81 186 LYS A O 1
ATOM 1511 N N . GLN A 1 187 ? 18.175 -9.809 -34.176 1.00 81.19 187 GLN A N 1
ATOM 1512 C CA . GLN A 1 187 ? 17.967 -10.037 -32.744 1.00 81.19 187 GLN A CA 1
ATOM 1513 C C . GLN A 1 187 ? 16.799 -9.247 -32.147 1.00 81.19 187 GLN A C 1
ATOM 1515 O O . GLN A 1 187 ? 16.311 -9.625 -31.086 1.00 81.19 187 GLN A O 1
ATOM 1520 N N . PHE A 1 188 ? 16.369 -8.165 -32.797 1.00 83.38 188 PHE A N 1
ATOM 1521 C CA . PHE A 1 188 ? 15.292 -7.324 -32.294 1.00 83.38 188 PHE A CA 1
ATOM 1522 C C . PHE A 1 188 ? 13.955 -8.049 -32.448 1.00 83.38 188 PHE A C 1
ATOM 1524 O O . PHE A 1 188 ? 13.681 -8.582 -33.531 1.00 83.38 188 PHE A O 1
ATOM 1531 N N . LYS A 1 189 ? 13.147 -8.089 -31.385 1.00 81.31 189 LYS A N 1
ATOM 1532 C CA . LYS A 1 189 ? 11.906 -8.879 -31.344 1.00 81.31 189 LYS A CA 1
ATOM 1533 C C . LYS A 1 189 ? 10.654 -8.037 -31.171 1.00 81.31 189 LYS A C 1
ATOM 1535 O O . LYS A 1 189 ? 9.666 -8.352 -31.827 1.00 81.31 189 LYS A O 1
ATOM 1540 N N . THR A 1 190 ? 10.717 -6.990 -30.355 1.00 82.44 190 THR A N 1
ATOM 1541 C CA . THR A 1 190 ? 9.537 -6.235 -29.926 1.00 82.44 190 THR A CA 1
ATOM 1542 C C . THR A 1 190 ? 9.805 -4.744 -30.019 1.00 82.44 190 THR A C 1
ATOM 1544 O O . THR A 1 190 ? 10.737 -4.259 -29.381 1.00 82.44 190 THR A O 1
ATOM 1547 N N . LEU A 1 191 ? 8.990 -4.034 -30.795 1.00 83.06 191 LEU A N 1
ATOM 1548 C CA . LEU A 1 191 ? 8.871 -2.578 -30.757 1.00 83.06 191 LEU A CA 1
ATOM 1549 C C . LEU A 1 191 ? 7.630 -2.225 -29.944 1.00 83.06 191 LEU A C 1
ATOM 1551 O O . LEU A 1 191 ? 6.575 -2.774 -30.238 1.00 83.06 191 LEU A O 1
ATOM 1555 N N . THR A 1 192 ? 7.746 -1.317 -28.983 1.00 81.69 192 THR A N 1
ATOM 1556 C CA . THR A 1 192 ? 6.595 -0.813 -28.227 1.00 81.69 192 THR A CA 1
ATOM 1557 C C . THR A 1 192 ? 6.461 0.681 -28.471 1.00 81.69 192 THR A C 1
ATOM 1559 O O . THR A 1 192 ? 7.452 1.409 -28.438 1.00 81.69 192 THR A O 1
ATOM 1562 N N . LEU A 1 193 ? 5.246 1.109 -28.790 1.00 78.94 193 LEU A N 1
ATOM 1563 C CA . LEU A 1 193 ? 4.896 2.480 -29.136 1.00 78.94 193 LEU A CA 1
ATOM 1564 C C . LEU A 1 193 ? 3.714 2.886 -28.257 1.00 78.94 193 LEU A C 1
ATOM 1566 O O . LEU A 1 193 ? 2.617 2.360 -28.448 1.00 78.94 193 LEU A O 1
ATOM 1570 N N . GLU A 1 194 ? 3.930 3.774 -27.293 1.00 77.62 194 GLU A N 1
ATOM 1571 C CA . GLU A 1 194 ? 2.875 4.243 -26.385 1.00 77.62 194 GLU A CA 1
ATOM 1572 C C . GLU A 1 194 ? 2.272 5.537 -26.927 1.00 77.62 194 GLU A C 1
ATOM 1574 O O . GLU A 1 194 ? 3.036 6.417 -27.258 1.00 77.62 194 GLU A O 1
ATOM 1579 N N . ASP A 1 195 ? 0.951 5.667 -27.085 1.00 70.75 195 ASP A N 1
ATOM 1580 C CA . ASP A 1 195 ? 0.275 6.897 -27.562 1.00 70.75 195 ASP A CA 1
ATOM 1581 C C . ASP A 1 195 ? 0.748 7.466 -28.924 1.00 70.75 195 ASP A C 1
ATOM 1583 O O . ASP A 1 195 ? 0.633 8.656 -29.228 1.00 70.75 195 ASP A O 1
ATOM 1587 N N . CYS A 1 196 ? 1.257 6.595 -29.798 1.00 63.88 196 CYS A N 1
ATOM 1588 C CA . CYS A 1 196 ? 1.900 6.993 -31.049 1.00 63.88 196 CYS A CA 1
ATOM 1589 C C . CYS A 1 196 ? 0.942 7.498 -32.144 1.00 63.88 196 CYS A C 1
ATOM 1591 O O . CYS A 1 196 ? -0.101 6.904 -32.414 1.00 63.88 196 CYS A O 1
ATOM 1593 N N . VAL A 1 197 ? 1.377 8.556 -32.844 1.00 61.22 197 VAL A N 1
ATOM 1594 C CA . VAL A 1 197 ? 0.606 9.328 -33.842 1.00 61.22 197 VAL A CA 1
ATOM 1595 C C . VAL A 1 197 ? 0.861 8.897 -35.304 1.00 61.22 197 VAL A C 1
ATOM 1597 O O . VAL A 1 197 ? 0.424 9.589 -36.219 1.00 61.22 197 VAL A O 1
ATOM 1600 N N . ALA A 1 198 ? 1.601 7.807 -35.566 1.00 76.81 198 ALA A N 1
ATOM 1601 C CA . ALA A 1 198 ? 1.895 7.374 -36.947 1.00 76.81 198 ALA A CA 1
ATOM 1602 C C . ALA A 1 198 ? 2.053 5.845 -37.181 1.00 76.81 198 ALA A C 1
ATOM 1604 O O . ALA A 1 198 ? 3.083 5.402 -37.704 1.00 76.81 198 ALA A O 1
ATOM 1605 N N . PRO A 1 199 ? 1.054 5.005 -36.845 1.00 80.31 199 PRO A N 1
ATOM 1606 C CA . PRO A 1 199 ? 1.002 3.593 -37.244 1.00 80.31 199 PRO A CA 1
ATOM 1607 C C . PRO A 1 199 ? 1.340 3.346 -38.723 1.00 80.31 199 PRO A C 1
ATOM 1609 O O . PRO A 1 199 ? 2.108 2.432 -39.030 1.00 80.31 199 PRO A O 1
ATOM 1612 N N . GLU A 1 200 ? 0.825 4.178 -39.635 1.00 82.19 200 GLU A N 1
ATOM 1613 C CA . GLU A 1 200 ? 1.038 4.059 -41.087 1.00 82.19 200 GLU A CA 1
ATOM 1614 C C . GLU A 1 200 ? 2.524 4.005 -41.483 1.00 82.19 200 GLU A C 1
ATOM 1616 O O . GLU A 1 200 ? 2.929 3.162 -42.290 1.00 82.19 200 GLU A O 1
ATOM 1621 N N . ASP A 1 201 ? 3.367 4.851 -40.885 1.00 85.00 201 ASP A N 1
ATOM 1622 C CA . ASP A 1 201 ? 4.796 4.898 -41.205 1.00 85.00 201 ASP A CA 1
ATOM 1623 C C . ASP A 1 201 ? 5.530 3.631 -40.741 1.00 85.00 201 ASP A C 1
ATOM 1625 O O . ASP A 1 201 ? 6.423 3.122 -41.428 1.00 85.00 201 ASP A O 1
ATOM 1629 N N . ILE A 1 202 ? 5.126 3.074 -39.596 1.00 86.00 202 ILE A N 1
ATOM 1630 C CA . ILE A 1 202 ? 5.659 1.806 -39.086 1.00 86.00 202 ILE A CA 1
ATOM 1631 C C . ILE A 1 202 ? 5.274 0.660 -40.018 1.00 86.00 202 ILE A C 1
ATOM 1633 O O . ILE A 1 202 ? 6.130 -0.165 -40.354 1.00 86.00 202 ILE A O 1
ATOM 1637 N N . PHE A 1 203 ? 4.025 0.628 -40.492 1.00 83.94 203 PHE A N 1
ATOM 1638 C CA . PHE A 1 203 ? 3.587 -0.367 -41.470 1.00 83.94 203 PHE A CA 1
ATOM 1639 C C . PHE A 1 203 ? 4.351 -0.242 -42.778 1.00 83.94 203 PHE A C 1
ATOM 1641 O O . PHE A 1 203 ? 4.851 -1.249 -43.277 1.00 83.94 203 PHE A O 1
ATOM 1648 N N . LYS A 1 204 ? 4.553 0.975 -43.283 1.00 86.56 204 LYS A N 1
ATOM 1649 C CA . LYS A 1 204 ? 5.361 1.209 -44.481 1.00 86.56 204 LYS A CA 1
ATOM 1650 C C . LYS A 1 204 ? 6.791 0.690 -44.320 1.00 86.56 204 LYS A C 1
ATOM 1652 O O . LYS A 1 204 ? 7.302 0.002 -45.203 1.00 86.56 204 LYS A O 1
ATOM 1657 N N . ILE A 1 205 ? 7.435 0.945 -43.177 1.00 87.88 205 ILE A N 1
ATOM 1658 C CA . ILE A 1 205 ? 8.758 0.375 -42.870 1.00 87.88 205 ILE A CA 1
ATOM 1659 C C . ILE A 1 205 ? 8.707 -1.155 -42.886 1.00 87.88 205 ILE A C 1
ATOM 1661 O O . ILE A 1 205 ? 9.623 -1.799 -43.413 1.00 87.88 205 ILE A O 1
ATOM 1665 N N . TRP A 1 206 ? 7.655 -1.734 -42.311 1.00 86.88 206 TRP A N 1
ATOM 1666 C CA . TRP A 1 206 ? 7.454 -3.176 -42.257 1.00 86.88 206 TRP A CA 1
ATOM 1667 C C . TRP A 1 206 ? 7.317 -3.781 -43.655 1.00 86.88 206 TRP A C 1
ATOM 1669 O O . TRP A 1 206 ? 7.976 -4.775 -43.969 1.00 86.88 206 TRP A O 1
ATOM 1679 N N . GLU A 1 207 ? 6.521 -3.149 -44.517 1.00 84.50 207 GLU A N 1
ATOM 1680 C CA . GLU A 1 207 ? 6.306 -3.554 -45.903 1.00 84.50 207 GLU A CA 1
ATOM 1681 C C . GLU A 1 207 ? 7.572 -3.452 -46.751 1.00 84.50 207 GLU A C 1
ATOM 1683 O O . GLU A 1 207 ? 7.904 -4.382 -47.487 1.00 84.50 207 GLU A O 1
ATOM 1688 N N . GLU A 1 208 ? 8.328 -2.365 -46.608 1.00 89.12 208 GLU A N 1
ATOM 1689 C CA . GLU A 1 208 ? 9.592 -2.169 -47.320 1.00 89.12 208 GLU A CA 1
ATOM 1690 C C . GLU A 1 208 ? 10.671 -3.195 -46.916 1.00 89.12 208 GLU A C 1
ATOM 1692 O O . GLU A 1 208 ? 11.661 -3.360 -47.629 1.00 89.12 208 GLU A O 1
ATOM 1697 N N . ASN A 1 209 ? 10.523 -3.874 -45.769 1.00 89.69 209 ASN A N 1
ATOM 1698 C CA . ASN A 1 209 ? 11.571 -4.711 -45.169 1.00 89.69 209 ASN A CA 1
ATOM 1699 C C . ASN A 1 209 ? 11.086 -6.105 -44.724 1.00 89.69 209 ASN A C 1
ATOM 1701 O O . ASN A 1 209 ? 11.712 -6.721 -43.858 1.00 89.69 209 ASN A O 1
ATOM 1705 N N . ARG A 1 210 ? 10.010 -6.629 -45.325 1.00 84.50 210 ARG A N 1
ATOM 1706 C CA . ARG A 1 210 ? 9.294 -7.858 -44.909 1.00 84.50 210 ARG A CA 1
ATOM 1707 C C . ARG A 1 210 ? 10.179 -9.045 -44.532 1.00 84.50 210 ARG A C 1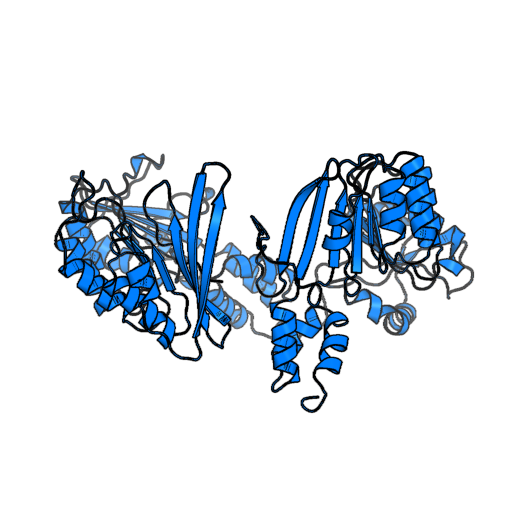
ATOM 1709 O O . ARG A 1 210 ? 10.007 -9.621 -43.459 1.00 84.50 210 ARG A O 1
ATOM 1716 N N . GLU A 1 211 ? 11.165 -9.380 -45.364 1.00 87.31 211 GLU A N 1
ATOM 1717 C CA . GLU A 1 211 ? 12.074 -10.508 -45.104 1.00 87.31 211 GLU A CA 1
ATOM 1718 C C . GLU A 1 211 ? 12.804 -10.372 -43.759 1.00 87.31 211 GLU A C 1
ATOM 1720 O O . GLU A 1 211 ? 13.004 -11.349 -43.037 1.00 87.31 211 GLU A O 1
ATOM 1725 N N . LYS A 1 212 ? 13.179 -9.143 -43.386 1.00 89.56 212 LYS A N 1
ATOM 1726 C CA . LYS A 1 212 ? 13.867 -8.854 -42.122 1.00 89.56 212 LYS A CA 1
ATOM 1727 C C . LYS A 1 212 ? 12.906 -8.774 -40.943 1.00 89.56 212 LYS A C 1
ATOM 1729 O O . LYS A 1 212 ? 13.361 -8.929 -39.811 1.00 89.56 212 LYS A O 1
ATOM 1734 N N . MET A 1 213 ? 11.617 -8.543 -41.193 1.00 85.88 213 MET A N 1
ATOM 1735 C CA . MET A 1 213 ? 10.605 -8.371 -40.150 1.00 85.88 213 MET A CA 1
ATOM 1736 C C . MET A 1 213 ? 9.946 -9.669 -39.680 1.00 85.88 213 MET A C 1
ATOM 1738 O O . MET A 1 213 ? 9.181 -9.669 -38.718 1.00 85.88 213 MET A O 1
ATOM 1742 N N . THR A 1 214 ? 10.258 -10.790 -40.326 1.00 84.75 214 THR A N 1
ATOM 1743 C CA . THR A 1 214 ? 9.669 -12.090 -39.993 1.00 84.75 214 THR A CA 1
ATOM 1744 C C . THR A 1 214 ? 9.962 -12.477 -38.535 1.00 84.75 214 THR A C 1
ATOM 1746 O O . THR A 1 214 ? 11.116 -12.502 -38.099 1.00 84.75 214 THR A O 1
ATOM 1749 N N . GLY A 1 215 ? 8.909 -12.792 -37.772 1.00 81.62 215 GLY A N 1
ATOM 1750 C CA . GLY A 1 215 ? 9.005 -13.186 -36.361 1.00 81.62 215 GLY A CA 1
ATOM 1751 C C . GLY A 1 215 ? 9.269 -12.034 -35.382 1.00 81.62 215 GLY A C 1
ATOM 1752 O O . GLY A 1 215 ? 9.800 -12.275 -34.293 1.00 81.62 215 GLY A O 1
ATOM 1753 N N . LYS A 1 216 ? 8.949 -10.797 -35.775 1.00 86.00 216 LYS A N 1
ATOM 1754 C CA . LYS A 1 216 ? 8.955 -9.607 -34.912 1.00 86.00 216 LYS A CA 1
ATOM 1755 C C . LYS A 1 216 ? 7.536 -9.158 -34.602 1.00 86.00 216 LYS A C 1
ATOM 1757 O O . LYS A 1 216 ? 6.609 -9.495 -35.333 1.00 86.00 216 LYS A O 1
ATOM 1762 N N . LYS A 1 217 ? 7.392 -8.351 -33.555 1.00 83.12 217 LYS A N 1
ATOM 1763 C CA . LYS A 1 217 ? 6.129 -7.727 -33.166 1.00 83.12 217 LYS A CA 1
ATOM 1764 C C . LYS A 1 217 ? 6.293 -6.230 -32.910 1.00 83.12 217 LYS A C 1
ATOM 1766 O O . LYS A 1 217 ? 7.354 -5.785 -32.471 1.00 83.12 217 LYS A O 1
ATOM 1771 N N . ALA A 1 218 ? 5.233 -5.487 -33.204 1.00 82.38 218 ALA A N 1
ATOM 1772 C CA . ALA A 1 218 ? 5.027 -4.119 -32.756 1.00 82.38 218 ALA A CA 1
ATOM 1773 C C . ALA A 1 218 ? 3.808 -4.109 -31.827 1.00 82.38 218 ALA A C 1
ATOM 1775 O O . ALA A 1 218 ? 2.762 -4.647 -32.190 1.00 82.38 218 ALA A O 1
ATOM 1776 N N . LEU A 1 219 ? 3.969 -3.548 -30.636 1.00 80.56 219 LEU A N 1
ATOM 1777 C CA . LEU A 1 219 ? 2.925 -3.341 -29.648 1.00 80.56 219 LEU A CA 1
ATOM 1778 C C . LEU A 1 219 ? 2.592 -1.851 -29.623 1.00 80.56 219 LEU A C 1
ATOM 1780 O O . LEU A 1 219 ? 3.468 -1.025 -29.387 1.00 80.56 219 LEU A O 1
ATOM 1784 N N . PHE A 1 220 ? 1.332 -1.519 -29.875 1.00 79.56 220 PHE A N 1
ATOM 1785 C CA . PHE A 1 220 ? 0.830 -0.154 -29.782 1.00 79.56 220 PHE A CA 1
ATOM 1786 C C . PHE A 1 220 ? 0.037 -0.035 -28.480 1.00 79.56 220 PHE A C 1
ATOM 1788 O O . PHE A 1 220 ? -1.052 -0.599 -28.372 1.00 79.56 220 PHE A O 1
ATOM 1795 N N . VAL A 1 221 ? 0.596 0.658 -27.491 1.00 76.88 221 VAL A N 1
ATOM 1796 C CA . VAL A 1 221 ? -0.052 0.947 -26.206 1.00 76.88 221 VAL A CA 1
ATOM 1797 C C . VAL A 1 221 ? -0.736 2.305 -26.343 1.00 76.88 221 VAL A C 1
ATOM 1799 O O . VAL A 1 221 ? -0.219 3.328 -25.923 1.00 76.88 221 VAL A O 1
ATOM 1802 N N . ALA A 1 222 ? -1.862 2.335 -27.045 1.00 72.00 222 ALA A N 1
ATOM 1803 C CA . ALA A 1 222 ? -2.611 3.558 -27.326 1.00 72.00 222 ALA A CA 1
ATOM 1804 C C . ALA A 1 222 ? -4.117 3.264 -27.329 1.00 72.00 222 ALA A C 1
ATOM 1806 O O . ALA A 1 222 ? -4.536 2.103 -27.273 1.00 72.00 222 ALA A O 1
ATOM 1807 N N . ASP A 1 223 ? -4.950 4.302 -27.461 1.00 71.88 223 ASP A N 1
ATOM 1808 C CA . ASP A 1 223 ? -6.376 4.110 -27.740 1.00 71.88 223 ASP A CA 1
ATOM 180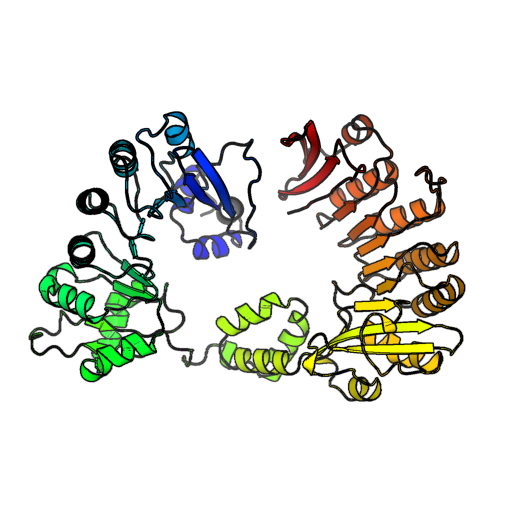9 C C . ASP A 1 223 ? -6.539 3.313 -29.045 1.00 71.88 223 ASP A C 1
ATOM 1811 O O . ASP A 1 223 ? -6.316 3.820 -30.150 1.00 71.88 223 ASP A O 1
ATOM 1815 N N . CYS A 1 224 ? -6.961 2.051 -28.913 1.00 71.56 224 CYS A N 1
ATOM 1816 C CA . CYS A 1 224 ? -7.125 1.118 -30.024 1.00 71.56 224 CYS A CA 1
ATOM 1817 C C . CYS A 1 224 ? -8.036 1.664 -31.133 1.00 71.56 224 CYS A C 1
ATOM 1819 O O . CYS A 1 224 ? -7.923 1.235 -32.281 1.00 71.56 224 CYS A O 1
ATOM 1821 N N . ARG A 1 225 ? -8.907 2.639 -30.828 1.00 72.75 225 ARG A N 1
ATOM 1822 C CA . ARG A 1 225 ? -9.768 3.300 -31.811 1.00 72.75 225 ARG A CA 1
ATOM 1823 C C . ARG A 1 225 ? -8.972 4.123 -32.814 1.00 72.75 225 ARG A C 1
ATOM 1825 O O . ARG A 1 225 ? -9.371 4.146 -33.972 1.00 72.75 225 ARG A O 1
ATOM 1832 N N . VAL A 1 226 ? -7.883 4.774 -32.406 1.00 73.00 226 VAL A N 1
ATOM 1833 C CA . VAL A 1 226 ? -7.051 5.594 -33.305 1.00 73.00 226 VAL A CA 1
ATOM 1834 C C . VAL A 1 226 ? -6.382 4.694 -34.338 1.00 73.00 226 VAL A C 1
ATOM 1836 O O . VAL A 1 226 ? -6.634 4.840 -35.533 1.00 73.00 226 VAL A O 1
ATOM 1839 N N . VAL A 1 227 ? -5.673 3.664 -33.869 1.00 75.31 227 VAL A N 1
ATOM 1840 C CA . VAL A 1 227 ? -5.014 2.674 -34.733 1.00 75.31 227 VAL A CA 1
ATOM 1841 C C . VAL A 1 227 ? -6.033 1.949 -35.619 1.00 75.31 227 VAL A C 1
ATOM 1843 O O . VAL A 1 227 ? -5.825 1.790 -36.819 1.00 75.31 227 VAL A O 1
ATOM 1846 N N . ALA A 1 228 ? -7.180 1.543 -35.065 1.00 76.06 228 ALA A N 1
ATOM 1847 C CA . ALA A 1 228 ? -8.222 0.879 -35.842 1.00 76.06 228 ALA A CA 1
ATOM 1848 C C . ALA A 1 228 ? -8.874 1.798 -36.887 1.00 76.06 228 ALA A C 1
ATOM 1850 O O . ALA A 1 228 ? -9.308 1.296 -37.920 1.00 76.06 228 ALA A O 1
ATOM 1851 N N . MET A 1 229 ? -8.985 3.109 -36.638 1.00 79.62 229 MET A N 1
ATOM 1852 C CA . MET A 1 229 ? -9.528 4.067 -37.609 1.00 79.62 229 MET A CA 1
ATOM 1853 C C . MET A 1 229 ? -8.582 4.272 -38.789 1.00 79.62 229 MET A C 1
ATOM 1855 O O . MET A 1 229 ? -9.061 4.287 -39.922 1.00 79.62 229 MET A O 1
ATOM 1859 N N . GLU A 1 230 ? -7.279 4.367 -38.531 1.00 77.06 230 GLU A N 1
ATOM 1860 C CA . GLU A 1 230 ? -6.256 4.475 -39.577 1.00 77.06 230 GLU A CA 1
ATOM 1861 C C . GLU A 1 230 ? -6.183 3.197 -40.420 1.00 77.06 230 GLU A C 1
ATOM 1863 O O . GLU A 1 230 ? -6.167 3.256 -41.643 1.00 77.06 230 GLU A O 1
ATOM 1868 N N . LEU A 1 231 ? -6.278 2.024 -39.785 1.00 78.50 231 LEU A N 1
ATOM 1869 C CA . LEU A 1 231 ? -6.175 0.733 -40.476 1.00 78.50 231 LEU A CA 1
ATOM 1870 C C . LEU A 1 231 ? -7.497 0.193 -41.036 1.00 78.50 231 LEU A C 1
ATOM 1872 O O . LEU A 1 231 ? -7.519 -0.868 -41.661 1.00 78.50 231 LEU A O 1
ATOM 1876 N N . LYS A 1 232 ? -8.630 0.872 -40.821 1.00 72.88 232 LYS A N 1
ATOM 1877 C CA . LYS A 1 232 ? -9.968 0.304 -41.083 1.00 72.88 232 LYS A CA 1
ATOM 1878 C C . LYS A 1 232 ? -10.183 -0.144 -42.533 1.00 72.88 232 LYS A C 1
ATOM 1880 O O . LYS A 1 232 ? -10.946 -1.080 -42.772 1.00 72.88 232 LYS A O 1
ATOM 1885 N N . GLY A 1 233 ? -9.568 0.542 -43.496 1.00 74.44 233 GLY A N 1
ATOM 1886 C CA . GLY A 1 233 ? -9.656 0.197 -44.921 1.00 74.44 233 GLY A CA 1
ATOM 1887 C C . GLY A 1 233 ? -8.839 -1.040 -45.298 1.00 74.44 233 GLY A C 1
ATOM 1888 O O . GLY A 1 233 ? -9.231 -1.797 -46.194 1.00 74.44 233 GLY A O 1
ATOM 1889 N N . ASP A 1 234 ? -7.775 -1.286 -44.539 1.00 81.94 234 ASP A N 1
ATOM 1890 C CA . ASP A 1 234 ? -6.685 -2.176 -44.913 1.00 81.94 234 ASP A CA 1
ATOM 1891 C C . ASP A 1 234 ? -6.671 -3.465 -44.098 1.00 81.94 234 ASP A C 1
ATOM 1893 O O . ASP A 1 234 ? -5.841 -4.318 -44.349 1.00 81.94 234 ASP A O 1
ATOM 1897 N N . LEU A 1 235 ? -7.588 -3.675 -43.153 1.00 85.00 235 LEU A N 1
ATOM 1898 C CA . LEU A 1 235 ? -7.670 -4.938 -42.414 1.00 85.00 235 LEU A CA 1
ATOM 1899 C C . LEU A 1 235 ? -8.633 -5.935 -43.077 1.00 85.00 235 LEU A C 1
ATOM 1901 O O . LEU A 1 235 ? -9.743 -5.604 -43.506 1.00 85.00 235 LEU A O 1
ATOM 1905 N N . GLU A 1 236 ? -8.206 -7.191 -43.138 1.00 89.12 236 GLU A N 1
ATOM 1906 C CA . GLU A 1 236 ? -8.998 -8.363 -43.502 1.00 89.12 236 GLU A CA 1
ATOM 1907 C C . GLU A 1 236 ? -8.994 -9.351 -42.336 1.00 89.12 236 GLU A C 1
ATOM 1909 O O . GLU A 1 236 ? -7.975 -9.560 -41.683 1.00 89.12 236 GLU A O 1
ATOM 1914 N N . LEU A 1 237 ? -10.144 -9.955 -42.048 1.00 89.06 237 LEU A N 1
ATOM 1915 C CA . LEU A 1 237 ? -10.231 -10.983 -41.019 1.00 89.06 237 LEU A CA 1
ATOM 1916 C C . LEU A 1 237 ? -9.472 -12.238 -41.479 1.00 89.06 237 LEU A C 1
ATOM 1918 O O . LEU A 1 237 ? -9.696 -12.704 -42.595 1.00 89.06 237 LEU A O 1
ATOM 1922 N N . CYS A 1 238 ? -8.602 -12.792 -40.631 1.00 88.25 238 CYS A N 1
ATOM 1923 C CA . CYS A 1 238 ? -7.913 -14.043 -40.951 1.00 88.25 238 CYS A CA 1
ATOM 1924 C C . CYS A 1 238 ? -8.912 -15.204 -41.033 1.00 88.25 238 CYS A C 1
ATOM 1926 O O . CYS A 1 238 ? -9.871 -15.282 -40.261 1.00 88.25 238 CYS A O 1
ATOM 1928 N N . SER A 1 239 ? -8.665 -16.131 -41.953 1.00 89.19 239 SER A N 1
ATOM 1929 C CA . SER A 1 239 ? -9.376 -17.409 -42.029 1.00 89.19 239 SER A CA 1
ATOM 1930 C C . SER A 1 239 ? -9.093 -18.295 -40.806 1.00 89.19 239 SER A C 1
ATOM 1932 O O . SER A 1 239 ? -8.155 -18.053 -40.046 1.00 89.19 239 SER A O 1
ATOM 1934 N N . GLU A 1 240 ? -9.899 -19.342 -40.612 1.00 85.94 240 GLU A N 1
ATOM 1935 C CA . GLU A 1 240 ? -9.706 -20.317 -39.525 1.00 85.94 240 GLU A CA 1
ATOM 1936 C C . GLU A 1 240 ? -8.343 -21.022 -39.635 1.00 85.94 240 GLU A C 1
ATOM 1938 O O . GLU A 1 240 ? -7.626 -21.134 -38.647 1.00 85.94 240 GLU A O 1
ATOM 1943 N N . GLU A 1 241 ? -7.929 -21.383 -40.852 1.00 87.25 241 GLU A N 1
ATOM 1944 C CA . GLU A 1 241 ? -6.633 -22.012 -41.144 1.00 87.25 241 GLU A CA 1
ATOM 1945 C C . GLU A 1 241 ? -5.448 -21.078 -40.828 1.00 87.25 241 GLU A C 1
ATOM 1947 O O . GLU A 1 241 ? -4.444 -21.506 -40.255 1.00 87.25 241 GLU A O 1
ATOM 1952 N N . GLU A 1 242 ? -5.565 -19.785 -41.157 1.00 85.19 242 GLU A N 1
ATOM 1953 C CA . GLU A 1 242 ? -4.572 -18.767 -40.784 1.00 85.19 242 GLU A CA 1
ATOM 1954 C C . GLU A 1 242 ? -4.525 -18.567 -39.267 1.00 85.19 242 GLU A C 1
ATOM 1956 O O . GLU A 1 242 ? -3.437 -18.486 -38.696 1.00 85.19 242 GLU A O 1
ATOM 1961 N N . CYS A 1 243 ? -5.685 -18.533 -38.603 1.00 83.56 243 CYS A N 1
ATOM 1962 C CA . CYS A 1 243 ? -5.760 -18.470 -37.146 1.00 83.56 243 CYS A CA 1
ATOM 1963 C C . CYS A 1 243 ? -5.054 -19.674 -36.510 1.00 83.56 243 CYS A C 1
ATOM 1965 O O . CYS A 1 243 ? -4.187 -19.467 -35.669 1.00 83.56 243 CYS A O 1
ATOM 1967 N N . GLU A 1 244 ? -5.335 -20.907 -36.943 1.00 81.94 244 GLU A N 1
ATOM 1968 C CA . GLU A 1 244 ? -4.662 -22.119 -36.447 1.00 81.94 244 GLU A CA 1
ATOM 1969 C C . GLU A 1 244 ? -3.144 -22.091 -36.688 1.00 81.94 244 GLU A C 1
ATOM 1971 O O . GLU A 1 244 ? -2.357 -22.494 -35.825 1.00 81.94 244 GLU A O 1
ATOM 1976 N N . TYR A 1 245 ? -2.707 -21.593 -37.849 1.00 83.56 245 TYR A N 1
ATOM 1977 C CA . TYR A 1 245 ? -1.288 -21.421 -38.157 1.00 83.56 245 TYR A CA 1
ATOM 1978 C C . TYR A 1 245 ? -0.619 -20.428 -37.198 1.00 83.56 245 TYR A C 1
ATOM 1980 O O . TYR A 1 245 ? 0.420 -20.739 -36.612 1.00 83.56 245 TYR A O 1
ATOM 1988 N N . ILE A 1 246 ? -1.231 -19.260 -36.986 1.00 80.44 246 ILE A N 1
ATOM 1989 C CA . ILE A 1 246 ? -0.791 -18.273 -35.993 1.00 80.44 246 ILE A CA 1
ATOM 1990 C C . ILE A 1 246 ? -0.758 -18.913 -34.602 1.00 80.44 246 ILE A C 1
ATOM 1992 O O . ILE A 1 246 ? 0.217 -18.742 -33.864 1.00 80.44 246 ILE A O 1
ATOM 1996 N N . GLU A 1 247 ? -1.794 -19.680 -34.247 1.00 75.12 247 GLU A N 1
ATOM 1997 C CA . GLU A 1 247 ? -1.885 -20.341 -32.951 1.00 75.12 247 GLU A CA 1
ATOM 1998 C C . GLU A 1 247 ? -0.704 -21.268 -32.688 1.00 75.12 247 GLU A C 1
ATOM 2000 O O . GLU A 1 247 ? -0.106 -21.276 -31.609 1.00 75.12 247 GLU A O 1
ATOM 2005 N N . LYS A 1 248 ? -0.338 -22.026 -33.710 1.00 80.19 248 LYS A N 1
ATOM 2006 C CA . LYS A 1 248 ? 0.723 -23.014 -33.635 1.00 80.19 248 LYS A CA 1
ATOM 2007 C C . LYS A 1 248 ? 2.121 -22.396 -33.680 1.00 80.19 248 LYS A C 1
ATOM 2009 O O . LYS A 1 248 ? 2.989 -22.805 -32.911 1.00 80.19 248 LYS A O 1
ATOM 2014 N N . GLU A 1 249 ? 2.353 -21.450 -34.585 1.00 78.19 249 GLU A N 1
ATOM 2015 C CA . GLU A 1 249 ? 3.700 -20.961 -34.911 1.00 78.19 249 GLU A CA 1
ATOM 2016 C C . GLU A 1 249 ? 4.093 -19.705 -34.125 1.00 78.19 249 GLU A C 1
ATOM 2018 O O . GLU A 1 249 ? 5.279 -19.413 -33.946 1.00 78.19 249 GLU A O 1
ATOM 2023 N N . HIS A 1 250 ? 3.110 -18.946 -33.639 1.00 68.94 250 HIS A N 1
ATOM 2024 C CA . HIS A 1 250 ? 3.334 -17.592 -33.144 1.00 68.94 250 HIS A CA 1
ATOM 2025 C C . HIS A 1 250 ? 2.833 -17.376 -31.708 1.00 68.94 250 HIS A C 1
ATOM 2027 O O . HIS A 1 250 ? 3.426 -16.592 -30.969 1.00 68.94 250 HIS A O 1
ATOM 2033 N N . LEU A 1 251 ? 1.831 -18.123 -31.242 1.00 59.38 251 LEU A N 1
ATOM 2034 C CA . LEU A 1 251 ? 1.042 -17.791 -30.045 1.00 59.38 251 LEU A CA 1
ATOM 2035 C C . LEU A 1 251 ? 1.777 -17.915 -28.695 1.00 59.38 251 LEU A C 1
ATOM 2037 O O . LEU A 1 251 ? 1.407 -17.229 -27.740 1.00 59.38 251 LEU A O 1
ATOM 2041 N N . PHE A 1 252 ? 2.878 -18.677 -28.619 1.00 55.94 252 PHE A N 1
ATOM 2042 C CA . PHE A 1 252 ? 3.767 -18.661 -27.441 1.00 55.94 252 PHE A CA 1
ATOM 2043 C C . PHE A 1 252 ? 4.350 -17.260 -27.164 1.00 55.94 252 PHE A C 1
ATOM 2045 O O . PHE A 1 252 ? 4.627 -16.935 -26.014 1.00 55.94 252 PHE A O 1
ATOM 2052 N N . LEU A 1 253 ? 4.508 -16.417 -28.193 1.00 56.44 253 LEU A N 1
ATOM 2053 C CA . LEU A 1 253 ? 5.099 -15.077 -28.078 1.00 56.44 253 LEU A CA 1
ATOM 2054 C C . LEU A 1 253 ? 4.087 -13.967 -27.733 1.00 56.44 253 LEU A C 1
ATOM 2056 O O . LEU A 1 253 ? 4.513 -12.879 -27.338 1.00 56.44 253 LEU A O 1
ATOM 2060 N N . TYR A 1 254 ? 2.780 -14.218 -27.897 1.00 59.00 254 TYR A N 1
ATOM 2061 C CA . TYR A 1 254 ? 1.720 -13.206 -27.735 1.00 59.00 254 TYR A CA 1
ATOM 2062 C C . TYR A 1 254 ? 0.900 -13.386 -26.451 1.00 59.00 254 TYR A C 1
ATOM 2064 O O . TYR A 1 254 ? 0.508 -12.395 -25.839 1.00 59.00 254 TYR A O 1
ATOM 2072 N N . ARG A 1 255 ? 0.685 -14.628 -25.984 1.00 57.50 255 ARG A N 1
ATOM 2073 C CA . ARG A 1 255 ? -0.110 -14.905 -24.767 1.00 57.50 255 ARG A CA 1
ATOM 2074 C C . ARG A 1 255 ? 0.480 -14.341 -23.473 1.00 57.50 255 ARG A C 1
ATOM 2076 O O . ARG A 1 255 ? -0.241 -14.244 -22.491 1.00 57.50 255 ARG A O 1
ATOM 2083 N N . SER A 1 256 ? 1.774 -14.018 -23.441 1.00 56.16 256 SER A N 1
ATOM 2084 C CA . SER A 1 256 ? 2.378 -13.389 -22.262 1.00 56.16 256 SER A CA 1
ATOM 2085 C C . SER A 1 256 ? 2.046 -11.903 -22.132 1.00 56.16 256 SER A C 1
ATOM 2087 O O . SER A 1 256 ? 2.258 -11.357 -21.057 1.00 56.16 256 SER A O 1
ATOM 2089 N N . GLU A 1 257 ? 1.588 -11.249 -23.204 1.00 62.19 257 GLU A N 1
ATOM 2090 C CA . GLU A 1 257 ? 1.437 -9.786 -23.246 1.00 62.19 257 GLU A CA 1
ATOM 2091 C C . GLU A 1 257 ? 0.008 -9.306 -23.516 1.00 62.19 257 GLU A C 1
ATOM 2093 O O . GLU A 1 257 ? -0.329 -8.215 -23.079 1.00 62.19 257 GLU A O 1
ATOM 2098 N N . LEU A 1 258 ? -0.847 -10.102 -24.170 1.00 62.75 258 LEU A N 1
ATOM 2099 C CA . LEU A 1 258 ? -2.268 -9.774 -24.349 1.00 62.75 258 LEU A CA 1
ATOM 2100 C C . LEU A 1 258 ? -3.113 -10.552 -23.335 1.00 62.75 258 LEU A C 1
ATOM 2102 O O . LEU A 1 258 ? -3.004 -11.780 -23.278 1.00 62.75 258 LEU A O 1
ATOM 2106 N N . ARG A 1 259 ? -3.981 -9.867 -22.575 1.00 60.09 259 ARG A N 1
ATOM 2107 C CA . ARG A 1 259 ? -4.910 -10.508 -21.624 1.00 60.09 259 ARG A CA 1
ATOM 2108 C C . ARG A 1 259 ? -5.885 -11.408 -22.370 1.00 60.09 259 ARG A C 1
ATOM 2110 O O . ARG A 1 259 ? -5.960 -12.598 -22.078 1.00 60.09 259 ARG A O 1
ATOM 2117 N N . VAL A 1 260 ? -6.556 -10.848 -23.382 1.00 63.91 260 VAL A N 1
ATOM 2118 C CA . VAL A 1 260 ? -7.356 -11.577 -24.373 1.00 63.91 260 VAL A CA 1
ATOM 2119 C C . VAL A 1 260 ? -7.224 -10.932 -25.738 1.00 63.91 260 VAL A C 1
ATOM 2121 O O . VAL A 1 260 ? -7.503 -9.752 -25.923 1.00 63.91 260 VAL A O 1
ATOM 2124 N N . SER A 1 261 ? -6.791 -11.718 -26.718 1.00 63.72 261 SER A N 1
ATOM 2125 C CA . SER A 1 261 ? -6.674 -11.255 -28.095 1.00 63.72 261 SER A CA 1
ATOM 2126 C C . SER A 1 261 ? -8.023 -11.314 -28.811 1.00 63.72 261 SER A C 1
ATOM 2128 O O . SER A 1 261 ? -8.776 -12.280 -28.669 1.00 63.72 261 SER A O 1
ATOM 2130 N N . SER A 1 262 ? -8.292 -10.311 -29.641 1.00 68.69 262 SER A N 1
ATOM 2131 C CA . SER A 1 262 ? -9.321 -10.342 -30.674 1.00 68.69 262 SER A CA 1
ATOM 2132 C C . SER A 1 262 ? -9.110 -11.511 -31.638 1.00 68.69 262 SER A C 1
ATOM 2134 O O . SER A 1 262 ? -8.087 -12.200 -31.612 1.00 68.69 262 SER A O 1
ATOM 2136 N N . GLN A 1 263 ? -10.044 -11.674 -32.578 1.00 80.44 263 GLN A N 1
ATOM 2137 C CA . GLN A 1 263 ? -9.739 -12.401 -33.811 1.00 80.44 263 GLN A CA 1
ATOM 2138 C C . GLN A 1 263 ? -8.500 -11.788 -34.484 1.00 80.44 263 GLN A C 1
ATOM 2140 O O . GLN A 1 263 ? -8.272 -10.579 -34.376 1.00 80.44 263 GLN A O 1
ATOM 2145 N N . ALA A 1 264 ? -7.697 -12.615 -35.150 1.00 85.44 264 ALA A N 1
ATOM 2146 C CA . ALA A 1 264 ? -6.540 -12.144 -35.897 1.00 85.44 264 ALA A CA 1
ATOM 2147 C C . ALA A 1 264 ? -7.001 -11.434 -37.176 1.00 85.44 264 ALA A C 1
ATOM 2149 O O . ALA A 1 264 ? -7.835 -11.952 -37.924 1.00 85.44 264 ALA A O 1
ATOM 2150 N N . TYR A 1 265 ? -6.431 -10.268 -37.455 1.00 87.19 265 TYR A N 1
ATOM 2151 C CA . TYR A 1 265 ? -6.601 -9.565 -38.723 1.00 87.19 265 TYR A CA 1
ATOM 2152 C C . TYR A 1 265 ? -5.285 -9.605 -39.492 1.00 87.19 265 TYR A C 1
ATOM 2154 O O . TYR A 1 265 ? -4.221 -9.622 -38.882 1.00 87.19 265 TYR A O 1
ATOM 2162 N N . LYS A 1 266 ? -5.339 -9.598 -40.819 1.00 88.88 266 LYS A N 1
ATOM 2163 C CA . LYS A 1 266 ? -4.180 -9.376 -41.683 1.00 88.88 266 LYS A CA 1
ATOM 2164 C C . LYS A 1 266 ? -4.351 -8.080 -42.459 1.00 88.88 266 LYS A C 1
ATOM 2166 O O . LYS A 1 266 ? -5.473 -7.697 -42.783 1.00 88.88 266 LYS A O 1
ATOM 2171 N N . ILE A 1 267 ? -3.250 -7.405 -42.761 1.00 84.50 267 ILE A N 1
ATOM 2172 C CA . ILE A 1 267 ? -3.286 -6.199 -43.592 1.00 84.50 267 ILE A CA 1
ATOM 2173 C C . ILE A 1 267 ? -3.397 -6.602 -45.070 1.00 84.50 267 ILE A C 1
ATOM 2175 O O . ILE A 1 267 ? -2.551 -7.333 -45.588 1.00 84.50 267 ILE A O 1
ATOM 2179 N N . LYS A 1 268 ? -4.437 -6.116 -45.752 1.00 82.12 268 LYS A N 1
ATOM 2180 C CA . LYS A 1 268 ? -4.614 -6.150 -47.201 1.00 82.12 268 LYS A CA 1
ATOM 2181 C C . LYS A 1 268 ? -3.486 -5.357 -47.823 1.00 82.12 268 LYS A C 1
ATOM 2183 O O . LYS A 1 268 ? -3.432 -4.139 -47.715 1.00 82.12 268 LYS A O 1
ATOM 2188 N N . SER A 1 269 ? -2.597 -6.044 -48.511 1.00 72.62 269 SER A N 1
ATOM 2189 C CA . SER A 1 269 ? -1.584 -5.370 -49.298 1.00 72.62 269 SER A CA 1
ATOM 2190 C C . SER A 1 269 ? -1.548 -6.002 -50.676 1.00 72.62 269 SER A C 1
ATOM 2192 O O . SER A 1 269 ? -1.287 -7.193 -50.835 1.00 72.62 269 SER A O 1
ATOM 2194 N N . GLU A 1 270 ? -1.825 -5.179 -51.691 1.00 69.19 270 GLU A N 1
ATOM 2195 C CA . GLU A 1 270 ? -1.779 -5.560 -53.112 1.00 69.19 270 GLU A CA 1
ATOM 2196 C C . GLU A 1 270 ? -0.379 -6.049 -53.534 1.00 69.19 270 GLU A C 1
ATOM 2198 O O . GLU A 1 270 ? -0.202 -6.649 -54.592 1.00 69.19 270 GLU A O 1
ATOM 2203 N N . LEU A 1 271 ? 0.623 -5.811 -52.683 1.00 56.38 271 LEU A N 1
ATOM 2204 C CA . LEU A 1 271 ? 2.018 -6.181 -52.870 1.00 56.38 271 LEU A CA 1
ATOM 2205 C C . LEU A 1 271 ? 2.378 -7.541 -52.239 1.00 56.38 271 LEU A C 1
ATOM 2207 O O . LEU A 1 271 ? 3.546 -7.929 -52.290 1.00 56.38 271 LEU A O 1
ATOM 2211 N N . ILE A 1 272 ? 1.450 -8.260 -51.590 1.00 58.69 272 ILE A N 1
ATOM 2212 C CA . ILE A 1 272 ? 1.712 -9.597 -51.019 1.00 58.69 272 ILE A CA 1
ATOM 2213 C C . ILE A 1 272 ? 1.247 -10.670 -52.005 1.00 58.69 272 ILE A C 1
ATOM 2215 O O . ILE A 1 272 ? 0.076 -11.019 -52.057 1.00 58.69 272 ILE A O 1
ATOM 2219 N N . ALA A 1 273 ? 2.177 -11.201 -52.800 1.00 58.62 273 ALA A N 1
ATOM 2220 C CA . ALA A 1 273 ? 1.911 -12.350 -53.673 1.00 58.62 273 ALA A CA 1
ATOM 2221 C C . ALA A 1 273 ? 2.210 -13.709 -53.002 1.00 58.62 273 ALA A C 1
ATOM 2223 O O . ALA A 1 273 ? 1.965 -14.749 -53.608 1.00 58.62 273 ALA A O 1
ATOM 2224 N N . ASP A 1 274 ? 2.780 -13.706 -51.790 1.00 71.38 274 ASP A N 1
ATOM 2225 C CA . ASP A 1 274 ? 3.179 -14.905 -51.042 1.00 71.38 274 ASP A CA 1
ATOM 2226 C C . ASP A 1 274 ? 2.532 -14.908 -49.651 1.00 71.38 274 ASP A C 1
ATOM 2228 O O . ASP A 1 274 ? 2.893 -14.100 -48.791 1.00 71.38 274 ASP A O 1
ATOM 2232 N N . ASP A 1 275 ? 1.621 -15.856 -49.429 1.00 66.75 275 ASP A N 1
ATOM 2233 C CA . ASP A 1 275 ? 0.825 -16.023 -48.203 1.00 66.75 275 ASP A CA 1
ATOM 2234 C C . ASP A 1 275 ? 1.675 -16.222 -46.929 1.00 66.75 275 ASP A C 1
ATOM 2236 O O . ASP A 1 275 ? 1.168 -16.175 -45.810 1.00 66.75 275 ASP A O 1
ATOM 2240 N N . LYS A 1 276 ? 2.989 -16.439 -47.065 1.00 69.19 276 LYS A N 1
ATOM 2241 C CA . LYS A 1 276 ? 3.910 -16.664 -45.940 1.00 69.19 276 LYS A CA 1
ATOM 2242 C C . LYS A 1 276 ? 4.364 -15.398 -45.212 1.00 69.19 276 LYS A C 1
ATOM 2244 O O . LYS A 1 276 ? 4.965 -15.517 -44.146 1.00 69.19 276 LYS A O 1
ATOM 2249 N N . HIS A 1 277 ? 4.111 -14.210 -45.762 1.00 72.25 277 HIS A N 1
ATOM 2250 C CA . HIS A 1 277 ? 4.657 -12.943 -45.250 1.00 72.25 277 HIS A CA 1
ATOM 2251 C C . HIS A 1 277 ? 3.569 -11.927 -44.875 1.00 72.25 277 HIS A C 1
ATOM 2253 O O . HIS A 1 277 ? 3.727 -10.725 -45.096 1.00 72.25 277 HIS A O 1
ATOM 2259 N N . ASN A 1 278 ? 2.468 -12.411 -44.304 1.00 81.00 278 ASN A N 1
ATOM 2260 C CA . ASN A 1 278 ? 1.382 -11.560 -43.828 1.00 81.00 278 ASN A CA 1
ATOM 2261 C C . ASN A 1 278 ? 1.768 -10.814 -42.540 1.00 81.00 278 ASN A C 1
ATOM 2263 O O . ASN A 1 278 ? 2.463 -11.348 -41.671 1.00 81.00 278 ASN A O 1
ATOM 2267 N N . VAL A 1 279 ? 1.289 -9.575 -42.411 1.00 82.06 279 VAL A N 1
ATOM 2268 C CA . VAL A 1 279 ? 1.336 -8.814 -41.156 1.00 82.06 279 VAL A CA 1
ATOM 2269 C C . VAL A 1 279 ? 0.031 -9.060 -40.420 1.00 82.06 279 VAL A C 1
ATOM 2271 O O . VAL A 1 279 ? -1.029 -8.663 -40.906 1.00 82.06 279 VAL A O 1
ATOM 2274 N N . TYR A 1 280 ? 0.122 -9.719 -39.267 1.00 83.94 280 TYR A N 1
ATOM 2275 C CA . TYR A 1 280 ? -1.025 -10.004 -38.415 1.00 83.94 280 TYR A CA 1
ATOM 2276 C C . TYR A 1 280 ? -1.173 -8.941 -37.329 1.00 83.94 280 TYR A C 1
ATOM 2278 O O . TYR A 1 280 ? -0.201 -8.575 -36.667 1.00 83.94 280 TYR A O 1
ATOM 2286 N N . VAL A 1 281 ? -2.399 -8.472 -37.142 1.00 82.88 281 VAL A N 1
ATOM 2287 C CA . VAL A 1 281 ? -2.793 -7.476 -36.150 1.00 82.88 281 VAL A CA 1
ATOM 2288 C C . VAL A 1 281 ? -3.768 -8.128 -35.178 1.00 82.88 281 VAL A C 1
ATOM 2290 O O . VAL A 1 281 ? -4.753 -8.751 -35.580 1.00 82.88 281 VAL A O 1
ATOM 2293 N N . PHE A 1 282 ? -3.486 -7.965 -33.890 1.00 82.75 282 PHE A N 1
ATOM 2294 C CA . PHE A 1 282 ? -4.350 -8.383 -32.794 1.00 82.75 282 PHE A CA 1
ATOM 2295 C C . PHE A 1 282 ? -4.716 -7.143 -32.002 1.00 82.75 282 PHE A C 1
ATOM 2297 O O . PHE A 1 282 ? -3.858 -6.307 -31.724 1.00 82.75 282 PHE A O 1
ATOM 2304 N N . PHE A 1 283 ? -5.976 -7.047 -31.616 1.00 80.12 283 PHE A N 1
ATOM 2305 C CA . PHE A 1 283 ? -6.426 -6.064 -30.650 1.00 80.12 283 PHE A CA 1
ATOM 2306 C C . PHE A 1 283 ? -6.567 -6.766 -29.310 1.00 80.12 283 PHE A C 1
ATOM 2308 O O . PHE A 1 283 ? -7.037 -7.902 -29.252 1.00 80.12 283 PHE A O 1
ATOM 2315 N N . GLU A 1 284 ? -6.170 -6.113 -28.228 1.00 74.50 284 GLU A N 1
ATOM 2316 C CA . GLU A 1 284 ? -6.588 -6.576 -26.914 1.00 74.50 284 GLU A CA 1
ATOM 2317 C C . GLU A 1 284 ? -8.091 -6.309 -26.789 1.00 74.50 284 GLU A C 1
ATOM 2319 O O . GLU A 1 284 ? -8.550 -5.170 -26.876 1.00 74.50 284 GLU A O 1
ATOM 2324 N N . CYS A 1 285 ? -8.878 -7.376 -26.689 1.00 67.94 285 CYS A N 1
ATOM 2325 C CA . CYS A 1 285 ? -10.309 -7.274 -26.470 1.00 67.94 285 CYS A CA 1
ATOM 2326 C C . CYS A 1 285 ? -10.602 -7.361 -24.979 1.00 67.94 285 CYS A C 1
ATOM 2328 O O . CYS A 1 285 ? -10.083 -8.230 -24.279 1.00 67.94 285 CYS A O 1
ATOM 2330 N N . GLU A 1 286 ? -11.549 -6.549 -24.522 1.00 63.41 286 GLU A N 1
ATOM 2331 C CA . GLU A 1 286 ? -12.273 -6.855 -23.295 1.00 63.41 286 GLU A CA 1
ATOM 2332 C C . GLU A 1 286 ? -12.981 -8.217 -23.481 1.00 63.41 286 GLU A C 1
ATOM 2334 O O . GLU A 1 286 ? -13.784 -8.412 -24.394 1.00 63.41 286 GLU A O 1
ATOM 2339 N N . GLU A 1 287 ? -12.599 -9.198 -22.667 1.00 62.72 287 GLU A N 1
ATOM 2340 C CA . GLU A 1 287 ? -12.937 -10.623 -22.758 1.00 62.72 287 GLU A CA 1
ATOM 2341 C C . GLU A 1 287 ? -14.363 -11.017 -23.198 1.00 62.72 287 GLU A C 1
ATOM 2343 O O . GLU A 1 287 ? -15.351 -10.629 -22.571 1.00 62.72 287 GLU A O 1
ATOM 2348 N N . LYS A 1 288 ? -14.439 -11.975 -24.142 1.00 50.03 288 LYS A N 1
ATOM 2349 C CA . LYS A 1 288 ? -15.506 -12.999 -24.258 1.00 50.03 288 LYS A CA 1
ATOM 2350 C C . LYS A 1 288 ? -14.919 -14.368 -24.673 1.00 50.03 288 LYS A C 1
ATOM 2352 O O . LYS A 1 288 ? -15.165 -14.834 -25.782 1.00 50.03 288 LYS A O 1
ATOM 2357 N N . GLY A 1 289 ? -14.080 -14.987 -23.836 1.00 53.00 289 GLY A N 1
ATOM 2358 C CA . GLY A 1 289 ? -13.492 -16.318 -24.092 1.00 53.00 289 GLY A CA 1
ATOM 2359 C C . GLY A 1 289 ? -14.459 -17.502 -23.865 1.00 53.00 289 GLY A C 1
ATOM 2360 O O . GLY A 1 289 ? -15.562 -17.296 -23.353 1.00 53.00 289 GLY A O 1
ATOM 2361 N N . PRO A 1 290 ? -14.085 -18.746 -24.250 1.00 49.84 290 PRO A N 1
ATOM 2362 C CA . PRO A 1 290 ? -14.860 -19.952 -23.944 1.00 49.84 290 PRO A CA 1
ATOM 2363 C C . PRO A 1 290 ? -14.901 -20.215 -22.430 1.00 49.84 290 PRO A C 1
ATOM 2365 O O . PRO A 1 290 ? -13.911 -19.935 -21.751 1.00 49.84 290 PRO A O 1
ATOM 2368 N N . PRO A 1 291 ? -16.004 -20.784 -21.903 1.00 49.25 291 PRO A N 1
ATOM 2369 C CA . PRO A 1 291 ? -16.270 -20.773 -20.478 1.00 49.25 291 PRO A CA 1
ATOM 2370 C C . PRO A 1 291 ? -15.208 -21.531 -19.668 1.00 49.25 291 PRO A C 1
ATOM 2372 O O . PRO A 1 291 ? -15.117 -22.759 -19.730 1.00 49.25 291 PRO A O 1
ATOM 2375 N N . SER A 1 292 ? -14.414 -20.797 -18.893 1.00 57.22 292 SER A N 1
ATOM 2376 C CA . SER A 1 292 ? -13.563 -21.315 -17.823 1.00 57.22 292 SER A CA 1
ATOM 2377 C C . SER A 1 292 ? -14.412 -22.078 -16.794 1.00 57.22 292 SER A C 1
ATOM 2379 O O . SER A 1 292 ? -15.619 -21.877 -16.680 1.00 57.22 292 SER A O 1
ATOM 2381 N N . ILE A 1 293 ? -13.804 -22.949 -15.977 1.00 60.34 293 ILE A N 1
ATOM 2382 C CA . ILE A 1 293 ? -14.494 -23.543 -14.808 1.00 60.34 293 ILE A CA 1
ATOM 2383 C C . ILE A 1 293 ? -15.082 -22.436 -13.912 1.00 60.34 293 ILE A C 1
ATOM 2385 O O . ILE A 1 293 ? -16.148 -22.624 -13.323 1.00 60.34 293 ILE A O 1
ATOM 2389 N N . MET A 1 294 ? -14.435 -21.266 -13.877 1.00 55.38 294 MET A N 1
ATOM 2390 C CA . MET A 1 294 ? -14.927 -20.063 -13.200 1.00 55.38 294 MET A CA 1
ATOM 2391 C C . MET A 1 294 ? -16.258 -19.556 -13.770 1.00 55.38 294 MET A C 1
ATOM 2393 O O . MET A 1 294 ? -17.042 -18.978 -13.021 1.00 55.38 294 MET A O 1
ATOM 2397 N N . ASP A 1 295 ? -16.554 -19.860 -15.030 1.00 61.47 295 ASP A N 1
ATOM 2398 C CA . ASP A 1 295 ? -17.694 -19.329 -15.782 1.00 61.47 295 ASP A CA 1
ATOM 2399 C C . ASP A 1 295 ? -18.957 -20.173 -15.563 1.00 61.47 295 ASP A C 1
ATOM 2401 O O . ASP A 1 295 ? -20.072 -19.777 -15.898 1.00 61.47 295 ASP A O 1
ATOM 2405 N N . THR A 1 296 ? -18.792 -21.339 -14.930 1.00 74.25 296 THR A N 1
ATOM 2406 C CA . THR A 1 296 ? -19.888 -22.215 -14.488 1.00 74.25 296 THR A CA 1
ATOM 2407 C C . THR A 1 296 ? -20.269 -22.008 -13.023 1.00 74.25 296 THR A C 1
ATOM 2409 O O . THR A 1 296 ? -21.201 -22.644 -12.523 1.00 74.25 296 THR A O 1
ATOM 2412 N N . VAL A 1 297 ? -19.558 -21.127 -12.313 1.00 74.44 297 VAL A N 1
ATOM 2413 C CA . VAL A 1 297 ? -19.824 -20.853 -10.903 1.00 74.44 297 VAL A CA 1
ATOM 2414 C C . VAL A 1 297 ? -21.121 -20.045 -10.786 1.00 74.44 297 VAL A C 1
ATOM 2416 O O . VAL A 1 297 ? -21.254 -19.014 -11.441 1.00 74.44 297 VAL A O 1
ATOM 2419 N N . PRO A 1 298 ? -22.095 -20.465 -9.959 1.00 87.12 298 PRO A N 1
ATOM 2420 C CA . PRO A 1 298 ? -23.328 -19.710 -9.790 1.00 87.12 298 PRO A CA 1
ATOM 2421 C C . PRO A 1 298 ? -23.045 -18.277 -9.334 1.00 87.12 298 PRO A C 1
ATOM 2423 O O . PRO A 1 298 ? -22.278 -18.065 -8.395 1.00 87.12 298 PRO A O 1
ATOM 2426 N N . TYR A 1 299 ? -23.720 -17.305 -9.946 1.00 85.38 299 TYR A N 1
ATOM 2427 C CA . TYR A 1 299 ? -23.566 -15.882 -9.630 1.00 85.38 299 TYR A CA 1
ATOM 2428 C C . TYR A 1 299 ? -23.662 -15.590 -8.121 1.00 85.38 299 TYR A C 1
ATOM 2430 O O . TYR A 1 299 ? -22.848 -14.845 -7.577 1.00 85.38 299 TYR A O 1
ATOM 2438 N N . ASP A 1 300 ? -24.600 -16.240 -7.424 1.00 78.81 300 ASP A N 1
ATOM 2439 C CA . ASP A 1 300 ? -24.783 -16.086 -5.976 1.00 78.81 300 ASP A CA 1
ATOM 2440 C C . ASP A 1 300 ? -23.553 -16.525 -5.169 1.00 78.81 300 ASP A C 1
ATOM 2442 O O . ASP A 1 300 ? -23.222 -15.905 -4.159 1.00 78.81 300 ASP A O 1
ATOM 2446 N N . PHE A 1 301 ? -22.829 -17.551 -5.627 1.00 82.00 301 PHE A N 1
ATOM 2447 C CA . PHE A 1 301 ? -21.580 -17.964 -4.994 1.00 82.00 301 PHE A CA 1
ATOM 2448 C C . PHE A 1 301 ? -20.491 -16.909 -5.199 1.00 82.00 301 PHE A C 1
ATOM 2450 O O . PHE A 1 301 ? -19.843 -16.519 -4.227 1.00 82.00 301 PHE A O 1
ATOM 2457 N N . CYS A 1 302 ? -20.313 -16.413 -6.430 1.00 80.31 302 CYS A N 1
ATOM 2458 C CA . CYS A 1 302 ? -19.343 -15.354 -6.729 1.00 80.31 302 CYS A CA 1
ATOM 2459 C C . CYS A 1 302 ? -19.616 -14.122 -5.857 1.00 80.31 302 CYS A C 1
ATOM 2461 O O . CYS A 1 302 ? -18.721 -13.578 -5.211 1.00 80.31 302 CYS A O 1
ATOM 2463 N N . HIS A 1 303 ? -20.886 -13.738 -5.769 1.00 81.50 303 HIS A N 1
ATOM 2464 C CA . HIS A 1 303 ? -21.357 -12.634 -4.952 1.00 81.50 303 HIS A CA 1
ATOM 2465 C C . HIS A 1 303 ? -21.076 -12.841 -3.450 1.00 81.50 303 HIS A C 1
ATOM 2467 O O . HIS A 1 303 ? -20.601 -11.933 -2.762 1.00 81.50 303 HIS A O 1
ATOM 2473 N N . ASP A 1 304 ? -21.328 -14.040 -2.919 1.00 76.44 304 ASP A N 1
ATOM 2474 C CA . ASP A 1 304 ? -21.044 -14.374 -1.520 1.00 76.44 304 ASP A CA 1
ATOM 2475 C C . ASP A 1 304 ? -19.541 -14.363 -1.214 1.00 76.44 304 ASP A C 1
ATOM 2477 O O . ASP A 1 304 ? -19.137 -13.892 -0.144 1.00 76.44 304 ASP A O 1
ATOM 2481 N N . VAL A 1 305 ? -18.702 -14.824 -2.145 1.00 77.81 305 VAL A N 1
ATOM 2482 C CA . VAL A 1 305 ? -17.241 -14.715 -2.040 1.00 77.81 305 VAL A CA 1
ATOM 2483 C C . VAL A 1 305 ? -16.821 -13.246 -1.977 1.00 77.81 305 VAL A C 1
ATOM 2485 O O . VAL A 1 305 ? -16.100 -12.868 -1.049 1.00 77.81 305 VAL A O 1
ATOM 2488 N N . TRP A 1 306 ? -17.340 -12.391 -2.862 1.00 82.00 306 TRP A N 1
ATOM 2489 C CA . TRP A 1 306 ? -17.037 -10.957 -2.837 1.00 82.00 306 TRP A CA 1
ATOM 2490 C C . TRP A 1 306 ? -17.475 -10.281 -1.553 1.00 82.00 306 TRP A C 1
ATOM 2492 O O . TRP A 1 306 ? -16.695 -9.524 -0.980 1.00 82.00 306 TRP A O 1
ATOM 2502 N N . SER A 1 307 ? -18.645 -10.627 -1.014 1.00 76.75 307 SER A N 1
ATOM 2503 C CA . SER A 1 307 ? -19.095 -10.078 0.269 1.00 76.75 307 SER A CA 1
ATOM 2504 C C . SER A 1 307 ? -18.116 -10.349 1.424 1.00 76.75 307 SER A C 1
ATOM 2506 O O . SER A 1 307 ? -17.991 -9.557 2.362 1.00 76.75 307 SER A O 1
ATOM 2508 N N . ARG A 1 308 ? -17.366 -11.458 1.344 1.00 74.00 308 ARG A N 1
ATOM 2509 C CA . ARG A 1 308 ? -16.334 -11.839 2.319 1.00 74.00 308 ARG A CA 1
ATOM 2510 C C . ARG A 1 308 ? -14.970 -11.220 2.024 1.00 74.00 308 ARG A C 1
ATOM 2512 O O . ARG A 1 308 ? -14.244 -10.942 2.977 1.00 74.00 308 ARG A O 1
ATOM 2519 N N . LEU A 1 309 ? -14.632 -11.008 0.751 1.00 73.06 309 LEU A N 1
ATOM 2520 C CA . LEU A 1 309 ? -13.383 -10.383 0.293 1.00 73.06 309 LEU A CA 1
ATOM 2521 C C . LEU A 1 309 ? -13.425 -8.851 0.303 1.00 73.06 309 LEU A C 1
ATOM 2523 O O . LEU A 1 309 ? -12.371 -8.223 0.362 1.00 73.06 309 LEU A O 1
ATOM 2527 N N . ALA A 1 310 ? -14.616 -8.246 0.374 1.00 69.31 310 ALA A N 1
ATOM 2528 C CA . ALA A 1 310 ? -14.864 -6.799 0.373 1.00 69.31 310 ALA A CA 1
ATOM 2529 C C . ALA A 1 310 ? -14.172 -5.984 1.473 1.00 69.31 310 ALA A C 1
ATOM 2531 O O . ALA A 1 310 ? -14.302 -4.762 1.561 1.00 69.31 310 ALA A O 1
ATOM 2532 N N . ARG A 1 311 ? -13.430 -6.673 2.333 1.00 66.56 311 ARG A N 1
ATOM 2533 C CA . ARG A 1 311 ? -12.562 -6.106 3.356 1.00 66.56 311 ARG A CA 1
ATOM 2534 C C . ARG A 1 311 ? -11.324 -5.425 2.762 1.00 66.56 311 ARG A C 1
ATOM 2536 O O . ARG A 1 311 ? -10.666 -4.688 3.492 1.00 66.56 311 ARG A O 1
ATOM 2543 N N . TYR A 1 312 ? -11.027 -5.652 1.480 1.00 68.38 312 TYR A N 1
ATOM 2544 C CA . TYR A 1 312 ? -9.849 -5.139 0.783 1.00 68.38 312 TYR A CA 1
ATOM 2545 C C . TYR A 1 312 ? -10.271 -4.404 -0.495 1.00 68.38 312 TYR A C 1
ATOM 2547 O O . TYR A 1 312 ? -10.488 -5.028 -1.526 1.00 68.38 312 TYR A O 1
ATOM 2555 N N . SER A 1 313 ? -10.413 -3.077 -0.432 1.00 65.12 313 SER A N 1
ATOM 2556 C CA . SER A 1 313 ? -10.913 -2.287 -1.571 1.00 65.12 313 SER A CA 1
ATOM 2557 C C . SER A 1 313 ? -10.025 -2.390 -2.813 1.00 65.12 313 SER A C 1
ATOM 2559 O O . SER A 1 313 ? -10.552 -2.481 -3.910 1.00 65.12 313 SER A O 1
ATOM 2561 N N . CYS A 1 314 ? -8.701 -2.470 -2.645 1.00 63.75 314 CYS A N 1
ATOM 2562 C CA . CYS A 1 314 ? -7.750 -2.615 -3.755 1.00 63.75 314 CYS A CA 1
ATOM 2563 C C . CYS A 1 314 ? -7.878 -3.942 -4.518 1.00 63.75 314 CYS A C 1
ATOM 2565 O O . CYS A 1 314 ? -7.436 -4.043 -5.658 1.00 63.75 314 CYS A O 1
ATOM 2567 N N . VAL A 1 315 ? -8.478 -4.968 -3.902 1.00 70.69 315 VAL A N 1
ATOM 2568 C CA . VAL A 1 315 ? -8.697 -6.254 -4.572 1.00 70.69 315 VAL A CA 1
ATOM 2569 C C . VAL A 1 315 ? -9.761 -6.107 -5.654 1.00 70.69 315 VAL A C 1
ATOM 2571 O O . VAL A 1 315 ? -9.702 -6.839 -6.630 1.00 70.69 315 VAL A O 1
ATOM 2574 N N . PHE A 1 316 ? -10.701 -5.167 -5.521 1.00 75.88 316 PHE A N 1
ATOM 2575 C CA . PHE A 1 316 ? -11.787 -5.004 -6.483 1.00 75.88 316 PHE A CA 1
ATOM 2576 C C . PHE A 1 316 ? -11.325 -4.457 -7.827 1.00 75.88 316 PHE A C 1
ATOM 2578 O O . PHE A 1 316 ? -11.700 -5.027 -8.846 1.00 75.88 316 PHE A O 1
ATOM 2585 N N . ASP A 1 317 ? -10.496 -3.413 -7.821 1.00 71.12 317 ASP A N 1
ATOM 2586 C CA . ASP A 1 317 ? -10.031 -2.766 -9.053 1.00 71.12 317 ASP A CA 1
ATOM 2587 C C . ASP A 1 317 ? -9.255 -3.772 -9.911 1.00 71.12 317 ASP A C 1
ATOM 2589 O O . ASP A 1 317 ? -9.584 -4.004 -11.071 1.00 71.12 317 ASP A O 1
ATOM 2593 N N . ARG A 1 318 ? -8.334 -4.510 -9.281 1.00 67.81 318 ARG A N 1
ATOM 2594 C CA . ARG A 1 318 ? -7.599 -5.583 -9.955 1.00 67.81 318 ARG A CA 1
ATOM 2595 C C . ARG A 1 318 ? -8.487 -6.767 -10.321 1.00 67.81 318 ARG A C 1
ATOM 2597 O O . ARG A 1 318 ? -8.413 -7.274 -11.429 1.00 67.81 318 ARG A O 1
ATOM 2604 N N . ALA A 1 319 ? -9.341 -7.247 -9.423 1.00 70.06 319 ALA A N 1
ATOM 2605 C CA . ALA A 1 319 ? -10.187 -8.400 -9.729 1.00 70.06 319 ALA A CA 1
ATOM 2606 C C . ALA A 1 319 ? -11.155 -8.130 -10.892 1.00 70.06 319 ALA A C 1
ATOM 2608 O O . ALA A 1 319 ? -11.437 -9.046 -11.660 1.00 70.06 319 ALA A O 1
ATOM 2609 N N . ASN A 1 320 ? -11.628 -6.891 -11.048 1.00 72.00 320 ASN A N 1
ATOM 2610 C CA . ASN A 1 320 ? -12.453 -6.490 -12.183 1.00 72.00 320 ASN A CA 1
ATOM 2611 C C . ASN A 1 320 ? -11.700 -6.626 -13.517 1.00 72.00 320 ASN A C 1
ATOM 2613 O O . ASN A 1 320 ? -12.272 -7.069 -14.512 1.00 72.00 320 ASN A O 1
ATOM 2617 N N . GLU A 1 321 ? -10.407 -6.306 -13.508 1.00 67.75 321 GLU A N 1
ATOM 2618 C CA . GLU A 1 321 ? -9.526 -6.424 -14.668 1.00 67.75 321 GLU A CA 1
ATOM 2619 C C . GLU A 1 321 ? -9.204 -7.873 -15.060 1.00 67.75 321 GLU A C 1
ATOM 2621 O O . GLU A 1 321 ? -8.996 -8.143 -16.241 1.00 67.75 321 GLU A O 1
ATOM 2626 N N . PHE A 1 322 ? -9.156 -8.801 -14.097 1.00 68.62 322 PHE A N 1
ATOM 2627 C CA . PHE A 1 322 ? -8.591 -10.142 -14.322 1.00 68.62 322 PHE A CA 1
ATOM 2628 C C . PHE A 1 322 ? -9.594 -11.298 -14.281 1.00 68.62 322 PHE A C 1
ATOM 2630 O O . PHE A 1 322 ? -9.220 -12.423 -14.608 1.00 68.62 322 PHE A O 1
ATOM 2637 N N . LEU A 1 323 ? -10.835 -11.082 -13.833 1.00 75.50 323 LEU A N 1
ATOM 2638 C CA . LEU A 1 323 ? -11.784 -12.183 -13.655 1.00 75.50 323 LEU A CA 1
ATOM 2639 C C . LEU A 1 323 ? -12.804 -12.272 -14.788 1.00 75.50 323 LEU A C 1
ATOM 2641 O O . LEU A 1 323 ? -13.317 -11.236 -15.209 1.00 75.50 323 LEU A O 1
ATOM 2645 N N . PRO A 1 324 ? -13.148 -13.493 -15.235 1.00 79.75 324 PRO A N 1
ATOM 2646 C CA . PRO A 1 324 ? -14.142 -13.699 -16.281 1.00 79.75 324 PRO A CA 1
ATOM 2647 C C . PRO A 1 324 ? -15.577 -13.549 -15.745 1.00 79.75 324 PRO A C 1
ATOM 2649 O O . PRO A 1 324 ? -15.823 -13.415 -14.540 1.00 79.75 324 PRO A O 1
ATOM 2652 N N . GLU A 1 325 ? -16.567 -13.594 -16.634 1.00 82.06 325 GLU A N 1
ATOM 2653 C CA . GLU A 1 325 ? -17.973 -13.739 -16.234 1.00 82.06 325 GLU A CA 1
ATOM 2654 C C . GLU A 1 325 ? -18.243 -15.136 -15.647 1.00 82.06 325 GLU A C 1
ATOM 2656 O O . GLU A 1 325 ? -17.685 -16.098 -16.157 1.00 82.06 325 GLU A O 1
ATOM 2661 N N . PRO A 1 326 ? -19.096 -15.310 -14.612 1.00 85.44 326 PRO A N 1
ATOM 2662 C CA . PRO A 1 326 ? -19.966 -14.321 -13.971 1.00 85.44 326 PRO A CA 1
ATOM 2663 C C . PRO A 1 326 ? -19.308 -13.536 -12.820 1.00 85.44 326 PRO A C 1
ATOM 2665 O O . PRO A 1 326 ? -19.981 -12.770 -12.128 1.00 85.44 326 PRO A O 1
ATOM 2668 N N . TRP A 1 327 ? -18.015 -13.742 -12.549 1.00 84.12 327 TRP A N 1
ATOM 2669 C CA . TRP A 1 327 ? -17.321 -13.104 -11.425 1.00 84.12 327 TRP A CA 1
ATOM 2670 C C . TRP A 1 327 ? -17.189 -11.598 -11.600 1.00 84.12 327 TRP A C 1
ATOM 2672 O O . TRP A 1 327 ? -17.380 -10.875 -10.619 1.00 84.12 327 TRP A O 1
ATOM 2682 N N . ARG A 1 328 ? -16.913 -11.145 -12.829 1.00 84.50 328 ARG A N 1
ATOM 2683 C CA . ARG A 1 328 ? -16.858 -9.725 -13.192 1.00 84.50 328 ARG A CA 1
ATOM 2684 C C . ARG A 1 328 ? -18.207 -9.033 -12.988 1.00 84.50 328 ARG A C 1
ATOM 2686 O O . ARG A 1 328 ? -18.295 -8.066 -12.238 1.00 84.50 328 ARG A O 1
ATOM 2693 N N . SER A 1 329 ? -19.299 -9.568 -13.534 1.00 86.62 329 SER A N 1
ATOM 2694 C CA . SER A 1 329 ? -20.621 -8.991 -13.264 1.00 86.62 329 SER A CA 1
ATOM 2695 C C . SER A 1 329 ? -20.977 -9.036 -11.776 1.00 86.62 329 SER A C 1
ATOM 2697 O O . SER A 1 329 ? -21.533 -8.073 -11.249 1.00 86.62 329 SER A O 1
ATOM 2699 N N . ALA A 1 330 ? -20.627 -10.114 -11.066 1.00 87.69 330 ALA A N 1
ATOM 2700 C CA . ALA A 1 330 ? -20.884 -10.215 -9.632 1.00 87.69 330 ALA A CA 1
ATOM 2701 C C . ALA A 1 330 ? -20.108 -9.169 -8.821 1.00 87.69 330 ALA A C 1
ATOM 2703 O O . ALA A 1 330 ? -20.681 -8.592 -7.897 1.00 87.69 330 ALA A O 1
ATOM 2704 N N . ILE A 1 331 ? -18.838 -8.904 -9.155 1.00 87.06 331 ILE A N 1
ATOM 2705 C CA . ILE A 1 331 ? -18.030 -7.892 -8.465 1.00 87.06 331 ILE A CA 1
ATOM 2706 C C . ILE A 1 331 ? -18.523 -6.488 -8.797 1.00 87.06 331 ILE A C 1
ATOM 2708 O O . ILE A 1 331 ? -18.732 -5.721 -7.866 1.00 87.06 331 ILE A O 1
ATOM 2712 N N . MET A 1 332 ? -18.804 -6.180 -10.069 1.00 87.56 332 MET A N 1
ATOM 2713 C CA . MET A 1 332 ? -19.314 -4.871 -10.493 1.00 87.56 332 MET A CA 1
ATOM 2714 C C . MET A 1 332 ? -20.665 -4.566 -9.850 1.00 87.56 332 MET A C 1
ATOM 2716 O O . MET A 1 332 ? -20.874 -3.494 -9.292 1.00 87.56 332 MET A O 1
ATOM 2720 N N . ASN A 1 333 ? -21.580 -5.535 -9.855 1.00 90.56 333 ASN A N 1
ATOM 2721 C CA . ASN A 1 333 ? -22.872 -5.366 -9.205 1.00 90.56 333 ASN A CA 1
ATOM 2722 C C . ASN A 1 333 ? -22.739 -5.240 -7.685 1.00 90.56 333 ASN A C 1
ATOM 2724 O O . ASN A 1 333 ? -23.498 -4.504 -7.051 1.00 90.56 333 ASN A O 1
ATOM 2728 N N . TYR A 1 334 ? -21.796 -5.973 -7.087 1.00 89.75 334 TYR A N 1
ATOM 2729 C CA . TYR A 1 334 ? -21.515 -5.859 -5.666 1.00 89.75 334 TYR A CA 1
ATOM 2730 C C . TYR A 1 334 ? -20.946 -4.479 -5.325 1.00 89.75 334 TYR A C 1
ATOM 2732 O O . TYR A 1 334 ? -21.443 -3.863 -4.387 1.00 89.75 334 TYR A O 1
ATOM 2740 N N . THR A 1 335 ? -19.956 -3.977 -6.071 1.00 87.56 335 THR A N 1
ATOM 2741 C CA . THR A 1 335 ? -19.310 -2.675 -5.838 1.00 87.56 335 THR A CA 1
ATOM 2742 C C . THR A 1 335 ? -20.249 -1.505 -6.106 1.00 87.56 335 THR A C 1
ATOM 2744 O O . THR A 1 335 ? -20.262 -0.568 -5.315 1.00 87.56 335 THR A O 1
ATOM 2747 N N . GLU A 1 336 ? -21.100 -1.583 -7.132 1.00 90.19 336 GLU A N 1
ATOM 2748 C CA . GLU A 1 336 ? -22.133 -0.578 -7.425 1.00 90.19 336 GLU A CA 1
ATOM 2749 C C . GLU A 1 336 ? -23.119 -0.417 -6.256 1.00 90.19 336 GLU A C 1
ATOM 2751 O O . GLU A 1 336 ? -23.512 0.693 -5.883 1.00 90.19 336 GLU A O 1
ATOM 2756 N N . LYS A 1 337 ? -23.500 -1.540 -5.638 1.00 92.00 337 LYS A N 1
ATOM 2757 C CA . LYS A 1 337 ? -24.402 -1.563 -4.478 1.00 92.00 337 LYS A CA 1
ATOM 2758 C C . LYS A 1 337 ? -23.683 -1.293 -3.160 1.00 92.00 337 LYS A C 1
ATOM 2760 O O . LYS A 1 337 ? -24.346 -0.953 -2.177 1.00 92.00 337 LYS A O 1
ATOM 2765 N N . LEU A 1 338 ? -22.363 -1.476 -3.118 1.00 92.19 338 LEU A N 1
ATOM 2766 C CA . LEU A 1 338 ? -21.561 -1.364 -1.911 1.00 92.19 338 LEU A CA 1
ATOM 2767 C C . LEU A 1 338 ? -21.626 0.057 -1.366 1.00 92.19 338 LEU A C 1
ATOM 2769 O O . LEU A 1 338 ? -21.319 1.041 -2.034 1.00 92.19 338 LEU A O 1
ATOM 2773 N N . LEU A 1 339 ? -21.989 0.150 -0.097 1.00 93.94 339 LEU A N 1
ATOM 2774 C CA . LEU A 1 339 ? -22.131 1.400 0.607 1.00 93.94 339 LEU A CA 1
ATOM 2775 C C . LEU A 1 339 ? -21.188 1.426 1.806 1.00 93.94 339 LEU A C 1
ATOM 2777 O O . LEU A 1 339 ? -21.399 0.759 2.826 1.00 93.94 339 LEU A O 1
ATOM 2781 N N . TYR A 1 340 ? -20.152 2.251 1.689 1.00 94.19 340 TYR A N 1
ATOM 2782 C CA . TYR A 1 340 ? -19.294 2.604 2.808 1.00 94.19 340 TYR A CA 1
ATOM 2783 C C . TYR A 1 340 ? -19.940 3.727 3.610 1.00 94.19 340 TYR A C 1
ATOM 2785 O O . TYR A 1 340 ? -20.153 4.823 3.095 1.00 94.19 340 TYR A O 1
ATOM 2793 N N . ILE A 1 341 ? -20.223 3.461 4.884 1.00 95.94 341 ILE A N 1
ATOM 2794 C CA . ILE A 1 341 ? -20.798 4.442 5.800 1.00 95.94 341 ILE A CA 1
ATOM 2795 C C . ILE A 1 341 ? -19.845 4.791 6.939 1.00 95.94 341 ILE A C 1
ATOM 2797 O O . ILE A 1 341 ? -19.065 3.968 7.433 1.00 95.94 341 ILE A O 1
ATOM 2801 N N . SER A 1 342 ? -19.970 6.025 7.405 1.00 95.62 342 SER A N 1
ATOM 2802 C CA . SER A 1 342 ? -19.407 6.517 8.654 1.00 95.62 342 SER A CA 1
ATOM 2803 C C . SER A 1 342 ? -20.546 6.891 9.589 1.00 95.62 342 SER A C 1
ATOM 2805 O O . SER A 1 342 ? -21.399 7.702 9.233 1.00 95.62 342 SER A O 1
ATOM 2807 N N . VAL A 1 343 ? -20.551 6.320 10.791 1.00 96.06 343 VAL A N 1
ATOM 2808 C CA . VAL A 1 343 ? -21.564 6.617 11.808 1.00 96.06 343 VAL A CA 1
ATOM 2809 C C . VAL A 1 343 ? -20.980 7.597 12.808 1.00 96.06 343 VAL A C 1
ATOM 2811 O O . VAL A 1 343 ? -19.900 7.364 13.347 1.00 96.06 343 VAL A O 1
ATOM 2814 N N . ARG A 1 344 ? -21.692 8.685 13.083 1.00 95.25 344 ARG A N 1
ATOM 2815 C CA . ARG A 1 344 ? -21.356 9.631 14.146 1.00 95.25 344 ARG A CA 1
ATOM 2816 C C . ARG A 1 344 ? -22.445 9.623 15.197 1.00 95.25 344 ARG A C 1
ATOM 2818 O O . ARG A 1 344 ? -23.623 9.601 14.855 1.00 95.25 344 ARG A O 1
ATOM 2825 N N . ILE A 1 345 ? -22.046 9.637 16.459 1.00 96.19 345 ILE A N 1
ATOM 2826 C CA . ILE A 1 345 ? -22.945 9.690 17.607 1.00 96.19 345 ILE A CA 1
ATOM 2827 C C . ILE A 1 345 ? -22.494 10.842 18.497 1.00 96.19 345 ILE A C 1
ATOM 2829 O O . ILE A 1 345 ? -21.305 10.987 18.786 1.00 96.19 345 ILE A O 1
ATOM 2833 N N . SER A 1 346 ? -23.440 11.650 18.955 1.00 94.44 346 SER A N 1
ATOM 2834 C CA . SER A 1 346 ? -23.174 12.722 19.908 1.00 94.44 346 SER A CA 1
ATOM 2835 C C . SER A 1 346 ? -24.258 12.785 20.978 1.00 94.44 346 SER A C 1
ATOM 2837 O O . SER A 1 346 ? -25.396 12.337 20.787 1.00 94.44 346 SER A O 1
ATOM 2839 N N . LYS A 1 347 ? -23.868 13.329 22.129 1.00 94.69 347 LYS A N 1
ATOM 2840 C CA . LYS A 1 347 ? -24.736 13.618 23.263 1.00 94.69 347 LYS A CA 1
ATOM 2841 C C . LYS A 1 347 ? -24.417 15.026 23.744 1.00 94.69 347 LYS A C 1
ATOM 2843 O O . LYS A 1 347 ? -23.281 15.293 24.117 1.00 94.69 347 LYS A O 1
ATOM 2848 N N . ASP A 1 348 ? -25.421 15.887 23.745 1.00 92.25 348 ASP A N 1
ATOM 2849 C CA . ASP A 1 348 ? -25.349 17.255 24.260 1.00 92.25 348 ASP A CA 1
ATOM 2850 C C . ASP A 1 348 ? -26.590 17.572 25.106 1.00 92.25 348 ASP A C 1
ATOM 2852 O O . ASP A 1 348 ? -27.340 16.663 25.496 1.00 92.25 348 ASP A O 1
ATOM 2856 N N . ASP A 1 349 ? -26.800 18.849 25.411 1.00 92.19 349 ASP A N 1
ATOM 2857 C CA . ASP A 1 349 ? -27.926 19.329 26.213 1.00 92.19 349 ASP A CA 1
ATOM 2858 C C . ASP A 1 349 ? -29.286 19.091 25.539 1.00 92.19 349 ASP A C 1
ATOM 2860 O O . ASP A 1 349 ? -30.277 18.847 26.226 1.00 92.19 349 ASP A O 1
ATOM 2864 N N . ALA A 1 350 ? -29.341 19.081 24.202 1.00 92.75 350 ALA A N 1
ATOM 2865 C CA . ALA A 1 350 ? -30.558 18.788 23.443 1.00 92.75 350 ALA A CA 1
ATOM 2866 C C . ALA A 1 350 ? -30.875 17.282 23.390 1.00 92.75 350 ALA A C 1
ATOM 2868 O O . ALA A 1 350 ? -31.976 16.885 23.001 1.00 92.75 350 ALA A O 1
ATOM 2869 N N . GLY A 1 351 ? -29.933 16.433 23.804 1.00 95.25 351 GLY A N 1
ATOM 2870 C CA . GLY A 1 351 ? -30.115 14.995 23.930 1.00 95.25 351 GLY A CA 1
ATOM 2871 C C . GLY A 1 351 ? -29.186 14.205 23.020 1.00 95.25 351 GLY A C 1
ATOM 2872 O O . GLY A 1 351 ? -28.041 14.577 22.775 1.00 95.25 351 GLY A O 1
ATOM 2873 N N . TRP A 1 352 ? -29.653 13.038 22.588 1.00 96.19 352 TRP A N 1
ATOM 2874 C CA . TRP A 1 352 ? -28.878 12.145 21.737 1.00 96.19 352 TRP A CA 1
ATOM 2875 C C . TRP A 1 352 ? -29.124 12.462 20.268 1.00 96.19 352 TRP A C 1
ATOM 2877 O O . TRP A 1 352 ? -30.260 12.683 19.848 1.00 96.19 352 TRP A O 1
ATOM 2887 N N . SER A 1 353 ? -28.070 12.411 19.466 1.00 95.19 353 SER A N 1
ATOM 2888 C CA . SER A 1 353 ? -28.201 12.505 18.018 1.00 95.19 353 SER A CA 1
ATOM 2889 C C . SER A 1 353 ? -27.199 11.614 17.308 1.00 95.19 353 SER A C 1
ATOM 2891 O O . SER A 1 353 ? -26.198 11.176 17.888 1.00 95.19 353 SER A O 1
ATOM 2893 N N . TYR A 1 354 ? -27.491 11.324 16.048 1.00 95.25 354 TYR A N 1
ATOM 2894 C CA . TYR A 1 354 ? -26.579 10.601 15.184 1.00 95.25 354 TYR A CA 1
ATOM 2895 C C . TYR A 1 354 ? -26.579 11.191 13.779 1.00 95.25 354 TYR A C 1
ATOM 2897 O O . TYR A 1 354 ? -27.487 11.918 13.381 1.00 95.25 354 TYR A O 1
ATOM 2905 N N . TYR A 1 355 ? -25.537 10.845 13.035 1.00 93.69 355 TYR A N 1
ATOM 2906 C CA . TYR A 1 355 ? -25.385 11.190 11.633 1.00 93.69 355 TYR A CA 1
ATOM 2907 C C . TYR A 1 355 ? -24.755 10.011 10.898 1.00 93.69 355 TYR A C 1
ATOM 2909 O O . TYR A 1 355 ? -23.791 9.415 11.390 1.00 93.69 355 TYR A O 1
ATOM 2917 N N . ILE A 1 356 ? -25.303 9.658 9.739 1.00 94.88 356 ILE A N 1
ATOM 2918 C CA . ILE A 1 356 ? -24.799 8.566 8.908 1.00 94.88 356 ILE A CA 1
ATOM 2919 C C . ILE A 1 356 ? -24.419 9.158 7.563 1.00 94.88 356 ILE A C 1
ATOM 2921 O O . ILE A 1 356 ? -25.279 9.550 6.780 1.00 94.88 356 ILE A O 1
ATOM 2925 N N . SER A 1 357 ? -23.116 9.208 7.311 1.00 93.12 357 SER A N 1
ATOM 2926 C CA . SER A 1 357 ? -22.585 9.687 6.041 1.00 93.12 357 SER A CA 1
ATOM 2927 C C . SER A 1 357 ? -22.202 8.499 5.176 1.00 93.12 357 SER A C 1
ATOM 2929 O O . SER A 1 357 ? -21.367 7.706 5.632 1.00 93.12 357 SER A O 1
ATOM 2931 N N . PRO A 1 358 ? -22.701 8.388 3.939 1.00 93.81 358 PRO A N 1
ATOM 2932 C CA . PRO A 1 358 ? -21.964 7.664 2.920 1.00 93.81 358 PRO A CA 1
ATOM 2933 C C . PRO A 1 358 ? -20.610 8.351 2.692 1.00 93.81 358 PRO A C 1
ATOM 2935 O O . PRO A 1 358 ? -20.441 9.548 2.949 1.00 93.81 358 PRO A O 1
ATOM 2938 N N . GLU A 1 359 ? -19.608 7.573 2.298 1.00 88.19 359 GLU A N 1
ATOM 2939 C CA . GLU A 1 359 ? -18.299 8.107 1.903 1.00 88.19 359 GLU A CA 1
ATOM 2940 C C . GLU A 1 359 ? -18.367 8.820 0.548 1.00 88.19 359 GLU A C 1
ATOM 2942 O O . GLU A 1 359 ? -17.705 9.839 0.351 1.00 88.19 359 GLU A O 1
ATOM 2947 N N . ASP A 1 360 ? -19.236 8.322 -0.331 1.00 85.94 360 ASP A N 1
ATOM 2948 C CA . ASP A 1 360 ? -19.692 9.019 -1.524 1.00 85.94 360 ASP A CA 1
ATOM 2949 C C . ASP A 1 360 ? -20.578 10.202 -1.112 1.00 85.94 360 ASP A C 1
ATOM 2951 O O . ASP A 1 360 ? -21.718 10.033 -0.671 1.00 85.94 360 ASP A O 1
ATOM 2955 N N . ARG A 1 361 ? -20.015 11.409 -1.207 1.00 77.88 361 ARG A N 1
ATOM 2956 C CA . ARG A 1 361 ? -20.660 12.644 -0.747 1.00 77.88 361 ARG A CA 1
ATOM 2957 C C . ARG A 1 361 ? -21.885 13.018 -1.578 1.00 77.88 361 ARG A C 1
ATOM 2959 O O . ARG A 1 361 ? -22.689 13.812 -1.097 1.00 77.88 361 ARG A O 1
ATOM 2966 N N . GLU A 1 362 ? -22.046 12.455 -2.773 1.00 86.81 362 GLU A N 1
ATOM 2967 C CA . GLU A 1 362 ? -23.183 12.757 -3.645 1.00 86.81 362 GLU A CA 1
ATOM 2968 C C . GLU A 1 362 ? -24.491 12.151 -3.121 1.00 86.81 362 GLU A C 1
ATOM 2970 O O . GLU A 1 362 ? -25.567 12.692 -3.365 1.00 86.81 362 GLU A O 1
ATOM 2975 N N . LYS A 1 363 ? -24.416 11.070 -2.332 1.00 82.44 363 LYS A N 1
ATOM 2976 C CA . LYS A 1 363 ? -25.595 10.322 -1.859 1.00 82.44 363 LYS A CA 1
ATOM 2977 C C . LYS A 1 363 ? -26.341 10.964 -0.680 1.00 82.44 363 LYS A C 1
ATOM 2979 O O . LYS A 1 363 ? -27.360 10.423 -0.259 1.00 82.44 363 LYS A O 1
ATOM 2984 N N . GLY A 1 364 ? -25.878 12.108 -0.168 1.00 88.75 364 GLY A N 1
ATOM 2985 C CA . GLY A 1 364 ? -26.494 12.792 0.976 1.00 88.75 364 GLY A CA 1
ATOM 2986 C C . GLY A 1 364 ? -26.480 11.962 2.274 1.00 88.75 364 GLY A C 1
ATOM 2987 O O . GLY A 1 364 ? -25.985 10.836 2.300 1.00 88.75 364 GLY A O 1
ATOM 2988 N N . PRO A 1 365 ? -26.962 12.509 3.402 1.00 90.12 365 PRO A N 1
ATOM 2989 C CA . PRO A 1 365 ? -27.066 11.752 4.644 1.00 90.12 365 PRO A CA 1
ATOM 2990 C C . PRO A 1 365 ? -28.130 10.656 4.552 1.00 90.12 365 PRO A C 1
ATOM 2992 O O . PRO A 1 365 ? -29.178 10.841 3.944 1.00 90.12 365 PRO A O 1
ATOM 2995 N N . LEU A 1 366 ? -27.876 9.526 5.214 1.00 93.00 366 LEU A N 1
ATOM 2996 C CA . LEU A 1 366 ? -28.808 8.400 5.253 1.00 93.00 366 LEU A CA 1
ATOM 2997 C C . LEU A 1 366 ? -29.542 8.344 6.589 1.00 93.00 366 LEU A C 1
ATOM 2999 O O . LEU A 1 366 ? -28.946 8.458 7.666 1.00 93.00 366 LEU A O 1
ATOM 3003 N N . SER A 1 367 ? -30.840 8.081 6.540 1.00 94.56 367 SER A N 1
ATOM 3004 C CA . SER A 1 367 ? -31.615 7.752 7.727 1.00 94.56 367 SER A CA 1
ATOM 3005 C C . SER A 1 367 ? -31.293 6.334 8.211 1.00 94.56 367 SER A C 1
ATOM 3007 O O . SER A 1 367 ? -30.946 5.425 7.451 1.00 94.56 367 SER A O 1
ATOM 3009 N N . LEU A 1 368 ? -31.477 6.094 9.511 1.00 96.00 368 LEU A N 1
ATOM 3010 C CA . LEU A 1 368 ? -31.369 4.742 10.064 1.00 96.00 368 LEU A CA 1
ATOM 3011 C C . LEU A 1 368 ? -32.380 3.769 9.427 1.00 96.00 368 LEU A C 1
ATOM 3013 O O . LEU A 1 368 ? -32.121 2.569 9.367 1.00 96.00 368 LEU A O 1
ATOM 3017 N N . GLN A 1 369 ? -33.519 4.268 8.945 1.00 96.31 369 GLN A N 1
ATOM 3018 C CA . GLN A 1 369 ? -34.592 3.433 8.411 1.00 96.31 369 GLN A CA 1
ATOM 3019 C C . GLN A 1 369 ? -34.232 2.929 7.018 1.00 96.31 369 GLN A C 1
ATOM 3021 O O . GLN A 1 369 ? -34.451 1.752 6.736 1.00 96.31 369 GLN A O 1
ATOM 3026 N N . GLU A 1 370 ? -33.598 3.775 6.206 1.00 95.44 370 GLU A N 1
ATOM 3027 C CA . GLU A 1 370 ? -33.007 3.372 4.930 1.00 95.44 370 GLU A CA 1
ATOM 3028 C C . GLU A 1 370 ? -31.945 2.298 5.152 1.00 95.44 370 GLU A C 1
ATOM 3030 O O . GLU A 1 370 ? -32.050 1.221 4.573 1.00 95.44 370 GLU A O 1
ATOM 3035 N N . LEU A 1 371 ? -31.000 2.505 6.079 1.00 94.88 371 LEU A N 1
ATOM 3036 C CA . LEU A 1 371 ? -29.986 1.484 6.366 1.00 94.88 371 LEU A CA 1
ATOM 3037 C C . LEU A 1 371 ? -30.570 0.150 6.846 1.00 94.88 371 LEU A C 1
ATOM 3039 O O . LEU A 1 371 ? -30.023 -0.909 6.548 1.00 94.88 371 LEU A O 1
ATOM 3043 N N . LEU A 1 372 ? -31.647 0.184 7.635 1.00 93.94 372 LEU A N 1
ATOM 3044 C CA . LEU A 1 372 ? -32.311 -1.030 8.113 1.00 93.94 372 LEU A CA 1
ATOM 3045 C C . LEU A 1 372 ? -33.073 -1.758 6.997 1.00 93.94 372 LEU A C 1
ATOM 3047 O O . LEU A 1 372 ? -33.257 -2.971 7.110 1.00 93.94 372 LEU A O 1
ATOM 3051 N N . ALA A 1 373 ? -33.506 -1.035 5.962 1.00 94.94 373 ALA A N 1
ATOM 3052 C CA . ALA A 1 373 ? -34.147 -1.588 4.774 1.00 94.94 373 ALA A CA 1
ATOM 3053 C C . ALA A 1 373 ? -33.135 -2.103 3.733 1.00 94.94 373 ALA A C 1
ATOM 3055 O O . ALA A 1 373 ? -33.488 -2.953 2.917 1.00 94.94 373 ALA A O 1
ATOM 3056 N N . MET A 1 374 ? -31.887 -1.624 3.766 1.00 93.56 374 MET A N 1
ATOM 3057 C CA . MET A 1 374 ? -30.827 -2.068 2.859 1.00 93.56 374 MET A CA 1
ATOM 3058 C C . MET A 1 374 ? -30.408 -3.524 3.101 1.00 93.56 374 MET A C 1
ATOM 3060 O O . MET A 1 374 ? -30.368 -4.020 4.233 1.00 93.56 374 MET A O 1
ATOM 3064 N N . ASP A 1 375 ? -30.012 -4.205 2.021 1.00 92.75 375 ASP A N 1
ATOM 3065 C CA . ASP A 1 375 ? -29.373 -5.513 2.130 1.00 92.75 375 ASP A CA 1
ATOM 3066 C C . ASP A 1 375 ? -28.001 -5.360 2.800 1.00 92.75 375 ASP A C 1
ATOM 3068 O O . ASP A 1 375 ? -27.073 -4.712 2.312 1.00 92.75 375 ASP A O 1
ATOM 3072 N N . ARG A 1 376 ? -27.897 -6.007 3.958 1.00 90.44 376 ARG A N 1
ATOM 3073 C CA . ARG A 1 376 ? -26.747 -6.001 4.859 1.00 90.44 376 ARG A CA 1
ATOM 3074 C C . ARG A 1 376 ? -25.446 -6.437 4.189 1.00 90.44 376 ARG A C 1
ATOM 3076 O O . ARG A 1 376 ? -24.382 -6.056 4.666 1.00 90.44 376 ARG A O 1
ATOM 3083 N N . ARG A 1 377 ? -25.499 -7.231 3.118 1.00 88.12 377 ARG A N 1
ATOM 3084 C CA . ARG A 1 377 ? -24.297 -7.676 2.397 1.00 88.12 377 ARG A CA 1
ATOM 3085 C C . ARG A 1 377 ? -23.539 -6.518 1.756 1.00 88.12 377 ARG A C 1
ATOM 3087 O O . ARG A 1 377 ? -22.328 -6.615 1.633 1.00 88.12 377 ARG A O 1
ATOM 3094 N N . TYR A 1 378 ? -24.223 -5.425 1.428 1.00 92.06 378 TYR A N 1
ATOM 3095 C CA . TYR A 1 378 ? -23.622 -4.258 0.785 1.00 92.06 378 TYR A CA 1
ATOM 3096 C C . TYR A 1 378 ? -23.291 -3.131 1.758 1.00 92.06 378 TYR A C 1
ATOM 3098 O O . TYR A 1 378 ? -22.885 -2.057 1.332 1.00 92.06 378 TYR A O 1
ATOM 3106 N N . LEU A 1 379 ? -23.471 -3.334 3.063 1.00 93.44 379 LEU A N 1
ATOM 3107 C CA . LEU A 1 379 ? -23.217 -2.291 4.047 1.00 93.44 379 LEU A CA 1
ATOM 3108 C C . LEU A 1 379 ? -21.876 -2.518 4.741 1.00 93.44 379 LEU A C 1
ATOM 3110 O O . LEU A 1 379 ? -21.669 -3.542 5.398 1.00 93.44 379 LEU A O 1
ATOM 3114 N N . ILE A 1 380 ? -20.985 -1.530 4.652 1.00 93.00 380 ILE A N 1
ATOM 3115 C CA . ILE A 1 380 ? -19.710 -1.524 5.370 1.00 93.00 380 ILE A CA 1
ATOM 3116 C C . ILE A 1 380 ? -19.613 -0.268 6.231 1.00 93.00 380 ILE A C 1
ATOM 3118 O O . ILE A 1 380 ? -19.548 0.852 5.733 1.00 93.00 380 ILE A O 1
ATOM 3122 N N . CYS A 1 381 ? -19.517 -0.448 7.546 1.00 95.88 381 CYS A N 1
ATOM 3123 C CA . CYS A 1 381 ? -19.223 0.632 8.474 1.00 95.88 381 CYS A CA 1
ATOM 3124 C C . CYS A 1 381 ? -17.709 0.835 8.562 1.00 95.88 381 CYS A C 1
ATOM 3126 O O . CYS A 1 381 ? -17.004 0.092 9.250 1.00 95.88 381 CYS A O 1
ATOM 3128 N N . ARG A 1 382 ? -17.186 1.853 7.870 1.00 94.19 382 ARG A N 1
ATOM 3129 C CA . ARG A 1 382 ? -15.749 2.171 7.897 1.00 94.19 382 ARG A CA 1
ATOM 3130 C C . ARG A 1 382 ? -15.302 2.743 9.227 1.00 94.19 382 ARG A C 1
ATOM 3132 O O . ARG A 1 382 ? -14.143 2.577 9.579 1.00 94.19 382 ARG A O 1
ATOM 3139 N N . ARG A 1 383 ? -16.171 3.452 9.944 1.00 95.75 383 ARG A N 1
ATOM 3140 C CA . ARG A 1 383 ? -15.805 4.127 11.193 1.00 95.75 383 ARG A CA 1
ATOM 3141 C C . ARG A 1 383 ? -17.024 4.516 12.012 1.00 95.75 383 ARG A C 1
ATOM 3143 O O . ARG A 1 383 ? -18.063 4.881 11.462 1.00 95.75 383 ARG A O 1
ATOM 3150 N N . ILE A 1 384 ? -16.842 4.489 13.327 1.00 97.25 384 ILE A N 1
ATOM 3151 C CA . ILE A 1 384 ? -17.789 5.006 14.310 1.00 97.25 384 ILE A CA 1
ATOM 3152 C C . ILE A 1 384 ? -17.086 6.146 15.046 1.00 97.25 384 ILE A C 1
ATOM 3154 O O . ILE A 1 384 ? -16.036 5.934 15.645 1.00 97.25 384 ILE A O 1
ATOM 3158 N N . HIS A 1 385 ? -17.640 7.352 14.994 1.00 96.12 385 HIS A N 1
ATOM 3159 C CA . HIS A 1 385 ? -17.099 8.534 15.659 1.00 96.12 385 HIS A CA 1
ATOM 3160 C C . HIS A 1 385 ? -18.027 9.018 16.767 1.00 96.12 385 HIS A C 1
ATOM 3162 O O . HIS A 1 385 ? -19.233 9.129 16.564 1.00 96.12 385 HIS A O 1
ATOM 3168 N N . ILE A 1 386 ? -17.456 9.357 17.916 1.00 96.69 386 ILE A N 1
ATOM 3169 C CA . ILE A 1 386 ? -18.176 9.864 19.078 1.00 96.69 386 ILE A CA 1
ATOM 3170 C C . ILE A 1 386 ? -17.753 11.310 19.334 1.00 96.69 386 ILE A C 1
ATOM 3172 O O . ILE A 1 386 ? -16.562 11.576 19.472 1.00 96.69 386 ILE A O 1
ATOM 3176 N N . GLY A 1 387 ? -18.713 12.231 19.422 1.00 88.75 387 GLY A N 1
ATOM 3177 C CA . GLY A 1 387 ? -18.494 13.555 20.016 1.00 88.75 387 GLY A CA 1
ATOM 3178 C C . GLY A 1 387 ? -17.999 14.689 19.118 1.00 88.75 387 GLY A C 1
ATOM 3179 O O . GLY A 1 387 ? -17.954 15.812 19.597 1.00 88.75 387 GLY A O 1
ATOM 3180 N N . ALA A 1 388 ? -17.674 14.454 17.844 1.00 75.19 388 ALA A N 1
ATOM 3181 C CA . ALA A 1 388 ? -17.314 15.555 16.946 1.00 75.19 388 ALA A CA 1
ATOM 3182 C C . ALA A 1 388 ? -18.534 16.473 16.715 1.00 75.19 388 ALA A C 1
ATOM 3184 O O . ALA A 1 388 ? -19.597 15.943 16.352 1.00 75.19 388 ALA A O 1
ATOM 3185 N N . PRO A 1 389 ? -18.412 17.807 16.870 1.00 67.12 389 PRO A N 1
ATOM 3186 C CA . PRO A 1 389 ? -19.488 18.730 16.534 1.00 67.12 389 PRO A CA 1
ATOM 3187 C C . PRO A 1 389 ? -19.872 18.527 15.071 1.00 67.12 389 PRO A C 1
ATOM 3189 O O . PRO A 1 389 ? -19.023 18.564 14.177 1.00 67.12 389 PRO A O 1
ATOM 3192 N N . ILE A 1 390 ? -21.155 18.255 14.824 1.00 61.22 390 ILE A N 1
ATOM 3193 C CA . ILE A 1 390 ? -21.666 18.035 13.462 1.00 61.22 390 ILE A CA 1
ATOM 3194 C C . ILE A 1 390 ? -21.476 19.311 12.623 1.00 61.22 390 ILE A C 1
ATOM 3196 O O . ILE A 1 390 ? -21.234 19.208 11.429 1.00 61.22 390 ILE A O 1
ATOM 3200 N N . GLU A 1 391 ? -21.445 20.473 13.280 1.00 61.25 391 GLU A N 1
ATOM 3201 C CA . GLU A 1 391 ? -21.331 21.822 12.713 1.00 61.25 391 GLU A CA 1
ATOM 3202 C C . GLU A 1 391 ? -20.080 22.069 11.854 1.00 61.25 391 GLU A C 1
ATOM 3204 O O . GLU A 1 391 ? -20.125 22.898 10.952 1.00 61.25 391 GLU A O 1
ATOM 3209 N N . TYR A 1 392 ? -18.976 21.337 12.059 1.00 64.00 392 TYR A N 1
ATOM 3210 C CA . TYR A 1 392 ? -17.771 21.483 11.218 1.00 64.00 392 TYR A CA 1
ATOM 3211 C C . TYR A 1 392 ? -17.949 20.987 9.785 1.00 64.00 392 TYR A C 1
ATOM 3213 O O . TYR A 1 392 ? -17.098 21.196 8.922 1.00 64.00 392 TYR A O 1
ATOM 3221 N N . PHE A 1 393 ? -19.037 20.280 9.538 1.00 64.38 393 PHE A N 1
ATOM 3222 C CA . PHE A 1 393 ? -19.382 19.780 8.237 1.00 64.38 393 PHE A CA 1
ATOM 3223 C C . PHE A 1 393 ? -20.739 20.396 7.943 1.00 64.38 393 PHE A C 1
ATOM 3225 O O . PHE A 1 393 ? -21.654 20.165 8.721 1.00 64.38 393 PHE A O 1
ATOM 3232 N N . ASN A 1 394 ? -20.846 21.213 6.892 1.00 64.19 394 ASN A N 1
ATOM 3233 C CA . ASN A 1 394 ? -22.059 21.934 6.474 1.00 64.19 394 ASN A CA 1
ATOM 3234 C C . ASN A 1 394 ? -23.224 20.980 6.119 1.00 64.19 394 ASN A C 1
ATOM 3236 O O . ASN A 1 394 ? -23.688 20.938 4.985 1.00 64.19 394 ASN A O 1
ATOM 3240 N N . PHE A 1 395 ? -23.658 20.158 7.064 1.00 65.69 395 PHE A N 1
ATOM 3241 C CA . PHE A 1 395 ? -24.713 19.178 6.939 1.00 65.69 395 PHE A CA 1
ATOM 3242 C C . PHE A 1 395 ? -25.860 19.670 7.806 1.00 65.69 395 PHE A C 1
ATOM 3244 O O . PHE A 1 395 ? -25.775 19.686 9.033 1.00 65.69 395 PHE A O 1
ATOM 3251 N N . GLU A 1 396 ? -26.923 20.108 7.142 1.00 60.78 396 GLU A N 1
ATOM 3252 C CA . GLU A 1 396 ? -28.031 20.824 7.772 1.00 60.78 396 GLU A CA 1
ATOM 3253 C C . GLU A 1 396 ? -28.934 19.924 8.638 1.00 60.78 396 GLU A C 1
ATOM 3255 O O . GLU A 1 396 ? -29.745 20.435 9.406 1.00 60.78 396 GLU A O 1
ATOM 3260 N N . GLU A 1 397 ? -28.774 18.593 8.614 1.00 73.75 397 GLU A N 1
ATOM 3261 C CA . GLU A 1 397 ? -29.702 17.675 9.290 1.00 73.75 397 GLU A CA 1
ATOM 3262 C C . GLU A 1 397 ? -29.033 16.773 10.338 1.00 73.75 397 GLU A C 1
ATOM 3264 O O . GLU A 1 397 ? -28.678 15.613 10.114 1.00 73.75 397 GLU A O 1
ATOM 3269 N N . LYS A 1 398 ? -28.913 17.305 11.556 1.00 79.12 398 LYS A N 1
ATOM 3270 C CA . LYS A 1 398 ? -28.675 16.514 12.768 1.00 79.12 398 LYS A CA 1
ATOM 3271 C C . LYS A 1 398 ? -29.962 15.786 13.168 1.00 79.12 398 LYS A C 1
ATOM 3273 O O . LYS A 1 398 ? -30.942 16.421 13.553 1.00 79.12 398 LYS A O 1
ATOM 3278 N N . LEU A 1 399 ? -29.946 14.452 13.165 1.00 89.50 399 LEU A N 1
ATOM 3279 C CA . LEU A 1 399 ? -31.105 13.649 13.568 1.00 89.50 399 LEU A CA 1
ATOM 3280 C C . LEU A 1 399 ? -31.103 13.418 15.083 1.00 89.50 399 LEU A C 1
ATOM 3282 O O . LEU A 1 399 ? -30.318 12.622 15.609 1.00 89.50 399 LEU A O 1
ATOM 3286 N N . THR A 1 400 ? -31.995 14.103 15.798 1.00 93.75 400 THR A N 1
ATOM 3287 C CA . THR A 1 400 ? -32.233 13.862 17.228 1.00 93.75 400 THR A CA 1
ATOM 3288 C C . THR A 1 400 ? -32.962 12.533 17.437 1.00 93.75 400 THR A C 1
ATOM 3290 O O . THR A 1 400 ? -33.786 12.102 16.628 1.00 93.75 400 THR A O 1
ATOM 3293 N N . CYS A 1 401 ? -32.629 11.819 18.510 1.00 96.19 401 CYS A N 1
ATOM 3294 C CA . CYS A 1 401 ? -33.203 10.508 18.802 1.00 96.19 401 CYS A CA 1
ATOM 3295 C C . CYS A 1 401 ? -33.138 10.171 20.298 1.00 96.19 401 CYS A C 1
ATOM 3297 O O . CYS A 1 401 ? -32.582 10.918 21.102 1.00 96.19 401 CYS A O 1
ATOM 3299 N N . SER A 1 402 ? -33.703 9.024 20.685 1.00 97.19 402 SER A N 1
ATOM 3300 C CA . SER A 1 402 ? -33.566 8.508 22.049 1.00 97.19 402 SER A CA 1
ATOM 3301 C C . SER A 1 402 ? -32.300 7.656 22.208 1.00 97.19 402 SER A C 1
ATOM 3303 O O . SER A 1 402 ? -31.809 7.038 21.258 1.00 97.19 402 SER A O 1
ATOM 3305 N N . LYS A 1 403 ? -31.806 7.546 23.446 1.00 97.31 403 LYS A N 1
ATOM 3306 C CA . LYS A 1 403 ? -30.678 6.671 23.807 1.00 97.31 403 LYS A CA 1
ATOM 3307 C C . LYS A 1 403 ? -30.919 5.218 23.392 1.00 97.31 403 LYS A C 1
ATOM 3309 O O . LYS A 1 403 ? -29.999 4.524 22.964 1.00 97.31 403 LYS A O 1
ATOM 3314 N N . GLU A 1 404 ? -32.163 4.754 23.494 1.00 97.62 404 GLU A N 1
ATOM 3315 C CA . GLU A 1 404 ? -32.577 3.401 23.129 1.00 97.62 404 GLU A CA 1
ATOM 3316 C C . GLU A 1 404 ? -32.437 3.150 21.628 1.00 97.62 404 GLU A C 1
ATOM 3318 O O . GLU A 1 404 ? -32.070 2.040 21.248 1.00 97.62 404 GLU A O 1
ATOM 3323 N N . VAL A 1 405 ? -32.692 4.151 20.776 1.00 97.50 405 VAL A N 1
ATOM 3324 C CA . VAL A 1 405 ? -32.488 4.028 19.323 1.00 97.50 405 VAL A CA 1
ATOM 3325 C C . VAL A 1 405 ? -31.010 3.784 19.023 1.00 97.50 405 VAL A C 1
ATOM 3327 O O . VAL A 1 405 ? -30.679 2.850 18.289 1.00 97.50 405 VAL A O 1
ATOM 3330 N N . ILE A 1 406 ? -30.115 4.545 19.654 1.00 97.06 406 ILE A N 1
ATOM 3331 C CA . ILE A 1 406 ? -28.668 4.366 19.490 1.00 97.06 406 ILE A CA 1
ATOM 3332 C C . ILE A 1 406 ? -28.232 2.991 20.001 1.00 97.06 406 ILE A C 1
ATOM 3334 O O . ILE A 1 406 ? -27.608 2.222 19.269 1.00 97.06 406 ILE A O 1
ATOM 3338 N N . ALA A 1 407 ? -28.601 2.661 21.239 1.00 97.00 407 ALA A N 1
ATOM 3339 C CA . ALA A 1 407 ? -28.141 1.458 21.922 1.00 97.00 407 ALA A CA 1
ATOM 3340 C C . ALA A 1 407 ? -28.681 0.162 21.299 1.00 97.00 407 ALA A C 1
ATOM 3342 O O . ALA A 1 407 ? -27.950 -0.818 21.182 1.00 97.00 407 ALA A O 1
ATOM 3343 N N . LYS A 1 408 ? -29.966 0.133 20.920 1.00 96.69 408 LYS A N 1
ATOM 3344 C CA . LYS A 1 408 ? -30.645 -1.094 20.470 1.00 96.69 408 LYS A CA 1
ATOM 3345 C C . LYS A 1 408 ? -30.661 -1.267 18.955 1.00 96.69 408 LYS A C 1
ATOM 3347 O O . LYS A 1 408 ? -30.866 -2.389 18.502 1.00 96.69 408 LYS A O 1
ATOM 3352 N N . LYS A 1 409 ? -30.486 -0.193 18.174 1.00 97.12 409 LYS A N 1
ATOM 3353 C CA . LYS A 1 409 ? -30.557 -0.253 16.704 1.00 97.12 409 LYS A CA 1
ATOM 3354 C C . LYS A 1 409 ? -29.243 0.152 16.044 1.00 97.12 409 LYS A C 1
ATOM 3356 O O . LYS A 1 409 ? -28.638 -0.677 15.370 1.00 97.12 409 LYS A O 1
ATOM 3361 N N . LEU A 1 410 ? -28.788 1.387 16.257 1.00 97.06 410 LEU A N 1
ATOM 3362 C CA . LEU A 1 410 ? -27.659 1.946 15.505 1.00 97.06 410 LEU A CA 1
ATOM 3363 C C . LEU A 1 410 ? -26.326 1.253 15.823 1.00 97.06 410 LEU A C 1
ATOM 3365 O O . LEU A 1 410 ? -25.633 0.834 14.901 1.00 97.06 410 LEU A O 1
ATOM 3369 N N . ILE A 1 411 ? -25.972 1.099 17.105 1.00 96.94 411 ILE A N 1
ATOM 3370 C CA . ILE A 1 411 ? -24.699 0.478 17.510 1.00 96.94 411 ILE A CA 1
ATOM 3371 C C . ILE A 1 411 ? -24.610 -0.983 17.036 1.00 96.94 411 ILE A C 1
ATOM 3373 O O . ILE A 1 411 ? -23.626 -1.316 16.374 1.00 96.94 411 ILE A O 1
ATOM 3377 N N . PRO A 1 412 ? -25.605 -1.862 17.294 1.00 96.88 412 PRO A N 1
ATOM 3378 C CA . PRO A 1 412 ? -25.554 -3.238 16.803 1.00 96.88 412 PRO A CA 1
ATOM 3379 C C . PRO A 1 412 ? -25.441 -3.332 15.280 1.00 96.88 412 PRO A C 1
ATOM 3381 O O . PRO A 1 412 ? -24.716 -4.193 14.782 1.00 96.88 412 PRO A O 1
ATOM 3384 N N . LEU A 1 413 ? -26.127 -2.446 14.545 1.00 95.94 413 LEU A N 1
ATOM 3385 C CA . LEU A 1 413 ? -26.017 -2.365 13.091 1.00 95.94 413 LEU A CA 1
ATOM 3386 C C . LEU A 1 413 ? -24.589 -1.982 12.683 1.00 95.94 413 LEU A C 1
ATOM 3388 O O . LEU A 1 413 ? -23.936 -2.748 11.984 1.00 95.94 413 LEU A O 1
ATOM 3392 N N . ALA A 1 414 ? -24.073 -0.853 13.170 1.00 96.19 414 ALA A N 1
ATOM 3393 C CA . ALA A 1 414 ? -22.746 -0.359 12.810 1.00 96.19 414 ALA A CA 1
ATOM 3394 C C . ALA A 1 414 ? -21.650 -1.402 13.083 1.00 96.19 414 ALA A C 1
ATOM 3396 O O . ALA A 1 414 ? -20.845 -1.695 12.204 1.00 96.19 414 ALA A O 1
ATOM 3397 N N . ILE A 1 415 ? -21.672 -2.023 14.265 1.00 95.88 415 ILE A N 1
ATOM 3398 C CA . ILE A 1 415 ? -20.679 -3.015 14.696 1.00 95.88 415 ILE A CA 1
ATOM 3399 C C . ILE A 1 415 ? -20.760 -4.314 13.902 1.00 95.88 415 ILE A C 1
ATOM 3401 O O . ILE A 1 415 ? -19.739 -4.924 13.611 1.00 95.88 415 ILE A O 1
ATOM 3405 N N . ARG A 1 416 ? -21.955 -4.758 13.506 1.00 94.25 416 ARG A N 1
ATOM 3406 C CA . ARG A 1 416 ? -22.077 -5.936 12.637 1.00 94.25 416 ARG A CA 1
ATOM 3407 C C . ARG A 1 416 ? -21.392 -5.725 11.280 1.00 94.25 416 ARG A C 1
ATOM 3409 O O . ARG A 1 416 ? -21.000 -6.701 10.646 1.00 94.25 416 ARG A O 1
ATOM 3416 N N . HIS A 1 417 ? -21.266 -4.468 10.861 1.00 93.31 417 HIS A N 1
ATOM 3417 C CA . HIS A 1 417 ? -20.728 -4.053 9.572 1.00 93.31 417 HIS A CA 1
ATOM 3418 C C . HIS A 1 417 ? -19.319 -3.445 9.665 1.00 93.31 417 HIS A C 1
ATOM 3420 O O . HIS A 1 417 ? -18.823 -2.924 8.665 1.00 93.31 417 HIS A O 1
ATOM 3426 N N . THR A 1 418 ? -18.649 -3.500 10.823 1.00 92.75 418 THR A N 1
ATOM 3427 C CA . THR A 1 418 ? -17.247 -3.072 10.938 1.00 92.75 418 THR A CA 1
ATOM 3428 C C . THR A 1 418 ? -16.306 -4.064 10.255 1.00 92.75 418 THR A C 1
ATOM 3430 O O . THR A 1 418 ? -16.493 -5.279 10.280 1.00 92.75 418 THR A O 1
ATOM 3433 N N . GLN A 1 419 ? -15.248 -3.529 9.652 1.00 88.12 419 GLN A N 1
ATOM 3434 C CA . GLN A 1 419 ? -14.136 -4.285 9.082 1.00 88.12 419 GLN A CA 1
ATOM 3435 C C . GLN A 1 419 ? -12.955 -4.286 10.054 1.00 88.12 419 GLN A C 1
ATOM 3437 O O . GLN A 1 419 ? -12.909 -3.409 10.915 1.00 88.12 419 GLN A O 1
ATOM 3442 N N . PRO A 1 420 ? -11.949 -5.173 9.900 1.00 86.31 420 PRO A N 1
ATOM 3443 C CA . PRO A 1 420 ? -10.740 -5.181 10.741 1.00 86.31 420 PRO A CA 1
ATOM 3444 C C . PRO A 1 420 ? -10.026 -3.821 10.859 1.00 86.31 420 PRO A C 1
ATOM 3446 O O . PRO A 1 420 ? -9.299 -3.563 11.815 1.00 86.31 420 PRO A O 1
ATOM 3449 N N . GLN A 1 421 ? -10.238 -2.934 9.884 1.00 85.31 421 GLN A N 1
ATOM 3450 C CA . GLN A 1 421 ? -9.658 -1.593 9.838 1.00 85.31 421 GLN A CA 1
ATOM 3451 C C . GLN A 1 421 ? -10.553 -0.509 10.464 1.00 85.31 421 GLN A C 1
ATOM 3453 O O . GLN A 1 421 ? -10.070 0.602 10.677 1.00 85.31 421 GLN A O 1
ATOM 3458 N N . SER A 1 422 ? -11.822 -0.805 10.761 1.00 92.94 422 SER A N 1
ATOM 3459 C CA . SER A 1 422 ? -12.821 0.184 11.168 1.00 92.94 422 SER A CA 1
ATOM 3460 C C . SER A 1 422 ? -12.638 0.627 12.622 1.00 92.94 422 SER A C 1
ATOM 3462 O O . SER A 1 422 ? -12.827 -0.190 13.529 1.00 92.94 422 SER A O 1
ATOM 3464 N N . PRO A 1 423 ? -12.310 1.905 12.888 1.00 95.88 423 PRO A N 1
ATOM 3465 C CA . PRO A 1 423 ? -12.122 2.380 14.247 1.00 95.88 423 PRO A CA 1
ATOM 3466 C C . PRO A 1 423 ? -13.424 2.856 14.890 1.00 95.88 423 PRO A C 1
ATOM 3468 O O . PRO A 1 423 ? -14.230 3.546 14.262 1.00 95.88 423 PRO A O 1
ATOM 3471 N N . LEU A 1 424 ? -13.569 2.565 16.184 1.00 97.44 424 LEU A N 1
ATOM 3472 C CA . LEU A 1 424 ? -14.355 3.380 17.107 1.00 97.44 424 LEU A CA 1
ATOM 3473 C C . LEU A 1 424 ? -13.462 4.516 17.604 1.00 97.44 424 LEU A C 1
ATOM 3475 O O . LEU A 1 424 ? -12.443 4.243 18.228 1.00 97.44 424 LEU A O 1
ATOM 3479 N N . SER A 1 425 ? -13.816 5.766 17.318 1.00 96.75 425 SER A N 1
ATOM 3480 C CA . SER A 1 425 ? -13.003 6.938 17.653 1.00 96.75 425 SER A CA 1
ATOM 3481 C C . SER A 1 425 ? -13.779 7.945 18.484 1.00 96.75 425 SER A C 1
ATOM 3483 O O . SER A 1 425 ? -14.876 8.335 18.099 1.00 96.75 425 SER A O 1
ATOM 3485 N N . PHE A 1 426 ? -13.189 8.417 19.574 1.00 96.25 426 PHE A N 1
ATOM 3486 C CA . PHE A 1 426 ? -13.739 9.499 20.388 1.00 96.25 426 PHE A CA 1
ATOM 3487 C C . PHE A 1 426 ? -13.028 10.816 20.063 1.00 96.25 426 PHE A C 1
ATOM 3489 O O . PHE A 1 426 ? -11.804 10.854 19.935 1.00 96.25 426 PHE A O 1
ATOM 3496 N N . ALA A 1 427 ? -13.797 11.888 19.892 1.00 93.81 427 ALA A N 1
ATOM 3497 C CA . ALA A 1 427 ? -13.268 13.231 19.690 1.00 93.81 427 ALA A CA 1
ATOM 3498 C C . ALA A 1 427 ? -12.597 13.750 20.973 1.00 93.81 427 ALA A C 1
ATOM 3500 O O . ALA A 1 427 ? -12.903 13.282 22.066 1.00 93.81 427 ALA A O 1
ATOM 3501 N N . LEU A 1 428 ? -11.655 14.686 20.844 1.00 90.62 428 LEU A N 1
ATOM 3502 C CA . LEU A 1 428 ? -10.930 15.254 21.991 1.00 90.62 428 LEU A CA 1
ATOM 3503 C C . LEU A 1 428 ? -11.760 16.281 22.772 1.00 90.62 428 LEU A C 1
ATOM 3505 O O . LEU A 1 428 ? -11.516 16.492 23.952 1.00 90.62 428 LEU A O 1
ATOM 3509 N N . ASP A 1 429 ? -12.713 16.914 22.101 1.00 89.75 429 ASP A N 1
ATOM 3510 C CA . ASP A 1 429 ? -13.509 18.054 22.556 1.00 89.75 429 ASP A CA 1
ATOM 3511 C C . ASP A 1 429 ? -14.898 17.665 23.087 1.00 89.75 429 ASP A C 1
ATOM 3513 O O . ASP A 1 429 ? -15.690 18.532 23.451 1.00 89.75 429 ASP A O 1
ATOM 3517 N N . ILE A 1 430 ? -15.208 16.368 23.171 1.00 93.25 430 ILE A N 1
ATOM 3518 C CA . ILE A 1 430 ? -16.460 15.903 23.775 1.00 93.25 430 ILE A CA 1
ATOM 3519 C C . ILE A 1 430 ? -16.470 16.185 25.291 1.00 93.25 430 ILE A C 1
ATOM 3521 O O . ILE A 1 430 ? -15.497 15.858 25.977 1.00 93.25 430 ILE A O 1
ATOM 3525 N N . PRO A 1 431 ? -17.575 16.718 25.851 1.00 94.19 431 PRO A N 1
ATOM 3526 C CA . PRO A 1 431 ? -17.724 16.863 27.296 1.00 94.19 431 PRO A CA 1
ATOM 3527 C C . PRO A 1 431 ? -17.548 15.529 28.035 1.00 94.19 431 PRO A C 1
ATOM 3529 O O . PRO A 1 431 ? -18.074 14.496 27.607 1.00 94.19 431 PRO A O 1
ATOM 3532 N N . THR A 1 432 ? -16.843 15.545 29.166 1.00 94.00 432 THR A N 1
ATOM 3533 C CA . THR A 1 432 ? -16.490 14.344 29.946 1.00 94.00 432 THR A CA 1
ATOM 3534 C C . THR A 1 432 ? -17.715 13.506 30.327 1.00 94.00 432 THR A C 1
ATOM 3536 O O . THR A 1 432 ? -17.686 12.278 30.232 1.00 94.00 432 THR A O 1
ATOM 3539 N N . GLU A 1 433 ? -18.822 14.145 30.708 1.00 95.62 433 GLU A N 1
ATOM 3540 C CA . GLU A 1 433 ? -20.073 13.476 31.070 1.00 95.62 433 GLU A CA 1
ATOM 3541 C C . GLU A 1 433 ? -20.690 12.752 29.864 1.00 95.62 433 GLU A C 1
ATOM 3543 O O . GLU A 1 433 ? -21.092 11.588 29.962 1.00 95.62 433 GLU A O 1
ATOM 3548 N N . ALA A 1 434 ? -20.705 13.410 28.701 1.00 95.75 434 ALA A N 1
ATOM 3549 C CA . ALA A 1 434 ? -21.193 12.833 27.452 1.00 95.75 434 ALA A CA 1
ATOM 3550 C C . ALA A 1 434 ? -20.311 11.660 26.991 1.00 95.75 434 ALA A C 1
ATOM 3552 O O . ALA A 1 434 ? -20.826 10.622 26.555 1.00 95.75 434 ALA A O 1
ATOM 3553 N N . ALA A 1 435 ? -18.989 11.785 27.140 1.00 95.94 435 ALA A N 1
ATOM 3554 C CA . ALA A 1 435 ? -18.043 10.711 26.867 1.00 95.94 435 ALA A CA 1
ATOM 3555 C C . ALA A 1 435 ? -18.301 9.495 27.764 1.00 95.94 435 ALA A C 1
ATOM 3557 O O . ALA A 1 435 ? -18.415 8.380 27.255 1.00 95.94 435 ALA A O 1
ATOM 3558 N N . ALA A 1 436 ? -18.473 9.699 29.074 1.00 96.81 436 ALA A N 1
ATOM 3559 C CA . ALA A 1 436 ? -18.761 8.632 30.032 1.00 96.81 436 ALA A CA 1
ATOM 3560 C C . ALA A 1 436 ? -20.055 7.871 29.694 1.00 96.81 436 ALA A C 1
ATOM 3562 O O . ALA A 1 436 ? -20.094 6.637 29.756 1.00 96.81 436 ALA A O 1
ATOM 3563 N N . GLU A 1 437 ? -21.109 8.579 29.279 1.00 96.94 437 GLU A N 1
ATOM 3564 C CA . GLU A 1 437 ? -22.340 7.941 28.810 1.00 96.94 437 GLU A CA 1
ATOM 3565 C C . GLU A 1 437 ? -22.125 7.098 27.546 1.00 96.94 437 GLU A C 1
ATOM 3567 O O . GLU A 1 437 ? -22.649 5.982 27.457 1.00 96.94 437 GLU A O 1
ATOM 3572 N N . CYS A 1 438 ? -21.347 7.600 26.584 1.00 96.88 438 CYS A N 1
ATOM 3573 C CA . CYS A 1 438 ? -21.026 6.872 25.358 1.00 96.88 438 CYS A CA 1
ATOM 3574 C C . CYS A 1 438 ? -20.150 5.642 25.637 1.00 96.88 438 CYS A C 1
ATOM 3576 O O . CYS A 1 438 ? -20.438 4.563 25.123 1.00 96.88 438 CYS A O 1
ATOM 3578 N N . LEU A 1 439 ? -19.136 5.758 26.499 1.00 97.69 439 LEU A N 1
ATOM 3579 C CA . LEU A 1 439 ? -18.293 4.633 26.919 1.00 97.69 439 LEU A CA 1
ATOM 3580 C C . LEU A 1 439 ? -19.140 3.494 27.496 1.00 97.69 439 LEU A C 1
ATOM 3582 O O . LEU A 1 439 ? -18.958 2.335 27.125 1.00 97.69 439 LEU A O 1
ATOM 3586 N N . LYS A 1 440 ? -20.146 3.822 28.316 1.00 97.44 440 LYS A N 1
ATOM 3587 C CA . LYS A 1 440 ? -21.093 2.837 28.858 1.00 97.44 440 LYS A CA 1
ATOM 3588 C C . LYS A 1 440 ? -21.919 2.137 27.771 1.00 97.44 440 LYS A C 1
ATOM 3590 O O . LYS A 1 440 ? -22.201 0.948 27.904 1.00 97.44 440 LYS A O 1
ATOM 3595 N N . LEU A 1 441 ? -22.304 2.836 26.697 1.00 97.06 441 LEU A N 1
ATOM 3596 C CA . LEU A 1 441 ? -23.036 2.225 25.576 1.00 97.06 441 LEU A CA 1
ATOM 3597 C C . LEU A 1 441 ? -22.190 1.190 24.826 1.00 97.06 441 LEU A C 1
ATOM 3599 O O . LEU A 1 441 ? -22.704 0.140 24.444 1.00 97.06 441 LEU A O 1
ATOM 3603 N N . PHE A 1 442 ? -20.901 1.472 24.638 1.00 97.44 442 PHE A N 1
ATOM 3604 C CA . PHE A 1 442 ? -19.979 0.584 23.927 1.00 97.44 442 PHE A CA 1
ATOM 3605 C C . PHE A 1 442 ? -19.283 -0.434 24.838 1.00 97.44 442 PHE A C 1
ATOM 3607 O O . PHE A 1 442 ? -18.603 -1.318 24.332 1.00 97.44 442 PHE A O 1
ATOM 3614 N N . GLN A 1 443 ? -19.457 -0.373 26.160 1.00 96.75 443 GLN A N 1
ATOM 3615 C CA . GLN A 1 443 ? -18.737 -1.230 27.109 1.00 96.75 443 GLN A CA 1
ATOM 3616 C C . GLN A 1 443 ? -18.866 -2.728 26.791 1.00 96.75 443 GLN A C 1
ATOM 3618 O O . GLN A 1 443 ? -17.873 -3.449 26.805 1.00 96.75 443 GLN A O 1
ATOM 3623 N N . ASN A 1 444 ? -20.069 -3.174 26.415 1.00 94.06 444 ASN A N 1
ATOM 3624 C CA . ASN A 1 444 ? -20.360 -4.572 26.072 1.00 94.06 444 ASN A CA 1
ATOM 3625 C C . ASN A 1 444 ? -20.278 -4.871 24.566 1.00 94.06 444 ASN A C 1
ATOM 3627 O O . ASN A 1 444 ? -20.614 -5.976 24.128 1.00 94.06 444 ASN A O 1
ATOM 3631 N N . ALA A 1 445 ? -19.877 -3.889 23.759 1.00 94.31 445 ALA A N 1
ATOM 3632 C CA . ALA A 1 445 ? -19.732 -4.060 22.328 1.00 94.31 445 ALA A CA 1
ATOM 3633 C C . ALA A 1 445 ? -18.559 -5.000 22.019 1.00 94.31 445 ALA A C 1
ATOM 3635 O O . ALA A 1 445 ? -17.443 -4.802 22.495 1.00 94.31 445 ALA A O 1
ATOM 3636 N N . LYS A 1 446 ? -18.816 -6.019 21.197 1.00 93.19 446 LYS A N 1
ATOM 3637 C CA . LYS A 1 446 ? -17.810 -6.962 20.684 1.00 93.19 446 LYS A CA 1
ATOM 3638 C C . LYS A 1 446 ? -17.678 -6.764 19.182 1.00 93.19 446 LYS A C 1
ATOM 3640 O O . LYS A 1 446 ? -18.657 -6.394 18.549 1.00 93.19 446 LYS A O 1
ATOM 3645 N N . GLY A 1 447 ? -16.519 -7.062 18.601 1.00 92.00 447 GLY A N 1
ATOM 3646 C CA . GLY A 1 447 ? -16.330 -6.889 17.154 1.00 92.00 447 GLY A CA 1
ATOM 3647 C C . GLY A 1 447 ? -15.842 -5.496 16.763 1.00 92.00 447 GLY A C 1
ATOM 3648 O O . GLY A 1 447 ? -15.906 -5.139 15.593 1.00 92.00 447 GLY A O 1
ATOM 3649 N N . LEU A 1 448 ? -15.353 -4.708 17.725 1.00 94.94 448 LEU A N 1
ATOM 3650 C CA . LEU A 1 448 ? -14.631 -3.466 17.459 1.00 94.94 448 LEU A CA 1
ATOM 3651 C C . LEU A 1 448 ? -13.147 -3.805 17.321 1.00 94.94 448 LEU A C 1
ATOM 3653 O O . LEU A 1 448 ? -12.506 -4.083 18.337 1.00 94.94 448 LEU A O 1
ATOM 3657 N N . PRO A 1 449 ? -12.585 -3.835 16.106 1.00 93.75 449 PRO A N 1
ATOM 3658 C CA . PRO A 1 449 ? -11.208 -4.254 15.943 1.00 93.75 449 PRO A CA 1
ATOM 3659 C C . PRO A 1 449 ? -10.229 -3.149 16.293 1.00 93.75 449 PRO A C 1
ATOM 3661 O O . PRO A 1 449 ? -9.080 -3.445 16.602 1.00 93.75 449 PRO A O 1
ATOM 3664 N N . ARG A 1 450 ? -10.665 -1.887 16.274 1.00 95.44 450 ARG A N 1
ATOM 3665 C CA . ARG A 1 450 ? -9.807 -0.748 16.578 1.00 95.44 450 ARG A CA 1
ATOM 3666 C C . ARG A 1 450 ? -10.507 0.257 17.462 1.00 95.44 450 ARG A C 1
ATOM 3668 O O . ARG A 1 450 ? -11.650 0.628 17.1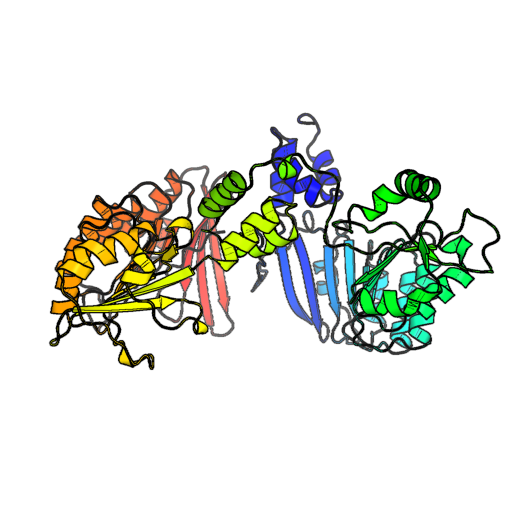92 1.00 95.44 450 ARG A O 1
ATOM 3675 N N . ILE A 1 451 ? -9.805 0.729 18.480 1.00 97.00 451 ILE A N 1
ATOM 3676 C CA . ILE A 1 451 ? -10.295 1.744 19.409 1.00 97.00 451 ILE A CA 1
ATOM 3677 C C . ILE A 1 451 ? -9.327 2.922 19.386 1.00 97.00 451 ILE A C 1
ATOM 3679 O O . ILE A 1 451 ? -8.139 2.742 19.617 1.00 97.00 451 ILE A O 1
ATOM 3683 N N . ARG A 1 452 ? -9.839 4.124 19.116 1.00 95.50 452 ARG A N 1
ATOM 3684 C CA . ARG A 1 452 ? -9.131 5.399 19.238 1.00 95.50 452 ARG A CA 1
ATOM 3685 C C . ARG A 1 452 ? -9.765 6.196 20.362 1.00 95.50 452 ARG A C 1
ATOM 3687 O O . ARG A 1 452 ? -10.948 6.535 20.286 1.00 95.50 452 ARG A O 1
ATOM 3694 N N . LEU A 1 453 ? -9.008 6.430 21.419 1.00 94.94 453 LEU A N 1
ATOM 3695 C CA . LEU A 1 453 ? -9.579 6.867 22.679 1.00 94.94 453 LEU A CA 1
ATOM 3696 C C . LEU A 1 453 ? -8.709 7.960 23.304 1.00 94.94 453 LEU A C 1
ATOM 3698 O O . LEU A 1 453 ? -7.519 7.723 23.518 1.00 94.94 453 LEU A O 1
ATOM 3702 N N . PRO A 1 454 ? -9.269 9.139 23.606 1.00 93.00 454 PRO A N 1
ATOM 3703 C CA . PRO A 1 454 ? -8.694 10.087 24.536 1.00 93.00 454 PRO A CA 1
ATOM 3704 C C . PRO A 1 454 ? -9.119 9.811 25.974 1.00 93.00 454 PRO A C 1
ATOM 3706 O O . PRO A 1 454 ? -9.996 8.988 26.235 1.00 93.00 454 PRO A O 1
ATOM 3709 N N . TYR A 1 455 ? -8.442 10.464 26.914 1.00 92.38 455 TYR A N 1
ATOM 3710 C CA . TYR A 1 455 ? -8.635 10.222 28.336 1.00 92.38 455 TYR A CA 1
ATOM 3711 C C . TYR A 1 455 ? -9.709 11.131 28.936 1.00 92.38 455 TYR A C 1
ATOM 3713 O O . TYR A 1 455 ? -9.539 12.343 29.013 1.00 92.38 455 TYR A O 1
ATOM 3721 N N . PHE A 1 456 ? -10.781 10.515 29.431 1.00 92.31 456 PHE A N 1
ATOM 3722 C CA . PHE A 1 456 ? -11.904 11.160 30.122 1.00 92.31 456 PHE A CA 1
ATOM 3723 C C . PHE A 1 456 ? -11.994 10.751 31.603 1.00 92.31 456 PHE A C 1
ATOM 3725 O O . PHE A 1 456 ? -13.078 10.687 32.180 1.00 92.31 456 PHE A O 1
ATOM 3732 N N . GLY A 1 457 ? -10.865 10.390 32.221 1.00 92.38 457 GLY A N 1
ATOM 3733 C CA . GLY A 1 457 ? -10.829 9.885 33.597 1.00 92.38 457 GLY A CA 1
ATOM 3734 C C . GLY A 1 457 ? -11.065 8.375 33.707 1.00 92.38 457 GLY A C 1
ATOM 3735 O O . GLY A 1 457 ? -11.014 7.644 32.714 1.00 92.38 457 GLY A O 1
ATOM 3736 N N . GLU A 1 458 ? -11.372 7.918 34.924 1.00 93.75 458 GLU A N 1
ATOM 3737 C CA . GLU A 1 458 ? -11.471 6.498 35.304 1.00 93.75 458 GLU A CA 1
ATOM 3738 C C . GLU A 1 458 ? -12.418 5.675 34.412 1.00 93.75 458 GLU A C 1
ATOM 3740 O O . GLU A 1 458 ? -12.149 4.512 34.109 1.00 93.75 458 GLU A O 1
ATOM 3745 N N . LYS A 1 459 ? -13.502 6.277 33.907 1.00 95.38 459 LYS A N 1
ATOM 3746 C CA . LYS A 1 459 ? -14.440 5.591 33.001 1.00 95.38 459 LYS A CA 1
ATOM 3747 C C . LYS A 1 459 ? -13.801 5.134 31.695 1.00 95.38 459 LYS A C 1
ATOM 3749 O O . LYS A 1 459 ? -14.217 4.123 31.132 1.00 95.38 459 LYS A O 1
ATOM 3754 N N . THR A 1 460 ? -12.769 5.835 31.246 1.00 95.12 460 THR A N 1
ATOM 3755 C CA . THR A 1 460 ? -11.974 5.456 30.075 1.00 95.12 460 THR A CA 1
ATOM 3756 C C . THR A 1 460 ? -11.170 4.190 30.351 1.00 95.12 460 THR A C 1
ATOM 3758 O O . THR A 1 460 ? -11.118 3.293 29.512 1.00 95.12 460 THR A O 1
ATOM 3761 N N . GLU A 1 461 ? -10.585 4.092 31.546 1.00 95.00 461 GLU A N 1
ATOM 3762 C CA . GLU A 1 461 ? -9.804 2.935 31.991 1.00 95.00 461 GLU A CA 1
ATOM 3763 C C . GLU A 1 461 ? -10.697 1.708 32.180 1.00 95.00 461 GLU A C 1
ATOM 3765 O O . GLU A 1 461 ? -10.361 0.624 31.712 1.00 95.00 461 GLU A O 1
ATOM 3770 N N . GLU A 1 462 ? -11.861 1.879 32.819 1.00 96.88 462 GLU A N 1
ATOM 3771 C CA . GLU A 1 462 ? -12.872 0.825 32.968 1.00 96.88 462 GLU A CA 1
ATOM 3772 C C . GLU A 1 462 ? -13.327 0.285 31.606 1.00 96.88 462 GLU A C 1
ATOM 3774 O O . GLU A 1 462 ? -13.378 -0.929 31.402 1.00 96.88 462 GLU A O 1
ATOM 3779 N N . PHE A 1 463 ? -13.634 1.180 30.661 1.00 97.62 463 PHE A N 1
ATOM 3780 C CA . PHE A 1 463 ? -14.020 0.804 29.303 1.00 97.62 463 PHE A CA 1
ATOM 3781 C C . PHE A 1 463 ? -12.903 0.039 28.588 1.00 97.62 463 PHE A C 1
ATOM 3783 O O . PHE A 1 463 ? -13.157 -1.018 28.009 1.00 97.62 463 PHE A O 1
ATOM 3790 N N . LEU A 1 464 ? -11.667 0.544 28.644 1.00 96.62 464 LEU A N 1
ATOM 3791 C CA . LEU A 1 464 ? -10.532 -0.083 27.975 1.00 96.62 464 LEU A CA 1
ATOM 3792 C C . LEU A 1 464 ? -10.222 -1.463 28.566 1.00 96.62 464 LEU A C 1
ATOM 3794 O O . LEU A 1 464 ? -10.043 -2.414 27.809 1.00 96.62 464 LEU A O 1
ATOM 3798 N N . ALA A 1 465 ? -10.223 -1.593 29.896 1.00 97.06 465 ALA A N 1
ATOM 3799 C CA . ALA A 1 465 ? -10.032 -2.868 30.585 1.00 97.06 465 ALA A CA 1
ATOM 3800 C C . ALA A 1 465 ? -11.072 -3.908 30.144 1.00 97.06 465 ALA A C 1
ATOM 3802 O O . ALA A 1 465 ? -10.732 -5.051 29.833 1.00 97.06 465 ALA A O 1
ATOM 3803 N N . GLU A 1 466 ? -12.339 -3.501 30.066 1.00 97.50 466 GLU A N 1
ATOM 3804 C CA . GLU A 1 466 ? -13.430 -4.376 29.647 1.00 97.50 466 GLU A CA 1
ATOM 3805 C C . GLU A 1 466 ? -13.286 -4.807 28.179 1.00 97.50 466 GLU A C 1
ATOM 3807 O O . GLU A 1 466 ? -13.455 -5.985 27.854 1.00 97.50 466 GLU A O 1
ATOM 3812 N N . GLN A 1 467 ? -12.901 -3.884 27.292 1.00 97.31 467 GLN A N 1
ATOM 3813 C CA . GLN A 1 467 ? -12.654 -4.185 25.882 1.00 97.31 467 GLN A CA 1
ATOM 3814 C C . GLN A 1 467 ? -11.466 -5.136 25.699 1.00 97.31 467 GLN A C 1
ATOM 3816 O O . GLN A 1 467 ? -11.597 -6.136 24.996 1.00 97.31 467 GLN A O 1
ATOM 3821 N N . VAL A 1 468 ? -10.342 -4.899 26.377 1.00 95.81 468 VAL A N 1
ATOM 3822 C CA . VAL A 1 468 ? -9.173 -5.795 26.338 1.00 95.81 468 VAL A CA 1
ATOM 3823 C C . VAL A 1 468 ? -9.529 -7.197 26.833 1.00 95.81 468 VAL A C 1
ATOM 3825 O O . VAL A 1 468 ? -9.107 -8.192 26.242 1.00 95.81 468 VAL A O 1
ATOM 3828 N N . LYS A 1 469 ? -10.349 -7.292 27.882 1.00 96.00 469 LYS A N 1
ATOM 3829 C CA . LYS A 1 469 ? -10.764 -8.569 28.469 1.00 96.00 469 LYS A CA 1
ATOM 3830 C C . LYS A 1 469 ? -11.744 -9.345 27.584 1.00 96.00 469 LYS A C 1
ATOM 3832 O O . LYS A 1 469 ? -11.609 -10.561 27.446 1.00 96.00 469 LYS A O 1
ATOM 3837 N N . ASN A 1 470 ? -12.743 -8.670 27.011 1.00 95.62 470 ASN A N 1
ATOM 3838 C CA . ASN A 1 470 ? -13.921 -9.333 26.439 1.00 95.62 470 ASN A CA 1
ATOM 3839 C C . ASN A 1 470 ? -14.066 -9.212 24.914 1.00 95.62 470 ASN A C 1
ATOM 3841 O O . ASN A 1 470 ? -14.837 -9.976 24.318 1.00 95.62 470 ASN A O 1
ATOM 3845 N N . ASN A 1 471 ? -13.331 -8.314 24.253 1.00 95.38 471 ASN A N 1
ATOM 3846 C CA . ASN A 1 471 ? -13.412 -8.113 22.808 1.00 95.38 471 ASN A CA 1
ATOM 3847 C C . ASN A 1 471 ? -12.271 -8.831 22.067 1.00 95.38 471 ASN A C 1
ATOM 3849 O O . ASN A 1 471 ? -11.220 -8.267 21.776 1.00 95.38 471 ASN A O 1
ATOM 3853 N N . ARG A 1 472 ? -12.517 -10.088 21.678 1.00 93.12 472 ARG A N 1
ATOM 3854 C CA . ARG A 1 472 ? -11.554 -10.908 20.914 1.00 93.12 472 ARG A CA 1
ATOM 3855 C C . ARG A 1 472 ? -11.183 -10.333 19.544 1.00 93.12 472 ARG A C 1
ATOM 3857 O O . ARG A 1 472 ? -10.157 -10.719 18.997 1.00 93.12 472 ARG A O 1
ATOM 3864 N N . ALA A 1 473 ? -12.018 -9.459 18.983 1.00 92.62 473 ALA A N 1
ATOM 3865 C CA . ALA A 1 473 ? -11.743 -8.833 17.697 1.00 92.62 473 ALA A CA 1
ATOM 3866 C C . ALA A 1 473 ? -10.774 -7.653 17.815 1.00 92.62 473 ALA A C 1
ATOM 3868 O O . ALA A 1 473 ? -10.280 -7.214 16.784 1.00 92.62 473 ALA A O 1
ATOM 3869 N N . LEU A 1 474 ? -10.510 -7.145 19.028 1.00 94.62 474 LEU A N 1
ATOM 3870 C CA . LEU A 1 474 ? -9.651 -5.987 19.250 1.00 94.62 474 LEU A CA 1
ATOM 3871 C C . LEU A 1 474 ? -8.218 -6.291 18.800 1.00 94.62 474 LEU A C 1
ATOM 3873 O O . LEU A 1 474 ? -7.528 -7.135 19.377 1.00 94.62 474 LEU A O 1
ATOM 3877 N N . GLN A 1 475 ? -7.799 -5.589 17.758 1.00 91.88 475 GLN A N 1
ATOM 3878 C CA . GLN A 1 475 ? -6.498 -5.681 17.110 1.00 91.88 475 GLN A CA 1
ATOM 3879 C C . GLN A 1 475 ? -5.694 -4.400 17.282 1.00 91.88 475 GLN A C 1
ATOM 3881 O O . GLN A 1 475 ? -4.481 -4.489 17.299 1.00 91.88 475 GLN A O 1
ATOM 3886 N N . ASP A 1 476 ? -6.321 -3.229 17.405 1.00 92.69 476 ASP A N 1
ATOM 3887 C CA . ASP A 1 476 ? -5.613 -1.946 17.474 1.00 92.69 476 ASP A CA 1
ATOM 3888 C C . ASP A 1 476 ? -6.138 -1.069 18.615 1.00 92.69 476 ASP A C 1
ATOM 3890 O O . ASP A 1 476 ? -7.348 -0.851 18.741 1.00 92.69 476 ASP A O 1
ATOM 3894 N N . ILE A 1 477 ? -5.232 -0.537 19.428 1.00 94.12 477 ILE A N 1
ATOM 3895 C CA . ILE A 1 477 ? -5.535 0.485 20.429 1.00 94.12 477 ILE A CA 1
ATOM 3896 C C . ILE A 1 477 ? -4.708 1.724 20.097 1.00 94.12 477 ILE A C 1
ATOM 3898 O O . ILE A 1 477 ? -3.480 1.675 20.095 1.00 94.12 477 ILE A O 1
ATOM 3902 N N . TYR A 1 478 ? -5.392 2.843 19.862 1.00 92.38 478 TYR A N 1
ATOM 3903 C CA . TYR A 1 478 ? -4.799 4.159 19.678 1.00 92.38 478 TYR A CA 1
ATOM 3904 C C . TYR A 1 478 ? -5.180 5.093 20.827 1.00 92.38 478 TYR A C 1
ATOM 3906 O O . TYR A 1 478 ? -6.305 5.593 20.875 1.00 92.38 478 TYR A O 1
ATOM 3914 N N . LEU A 1 479 ? -4.255 5.341 21.750 1.00 91.38 479 LEU A N 1
ATOM 3915 C CA . LEU A 1 479 ? -4.482 6.276 22.854 1.00 91.38 479 LEU A CA 1
ATOM 3916 C C . LEU A 1 479 ? -3.913 7.647 22.474 1.00 91.38 479 LEU A C 1
ATOM 3918 O O . LEU A 1 479 ? -2.699 7.785 22.311 1.00 91.38 479 LEU A O 1
ATOM 3922 N N . HIS A 1 480 ? -4.786 8.643 22.296 1.00 84.50 480 HIS A N 1
ATOM 3923 C CA . HIS A 1 480 ? -4.407 9.994 21.858 1.00 84.50 480 HIS A CA 1
ATOM 3924 C C . HIS A 1 480 ? -4.879 11.085 22.819 1.00 84.50 480 HIS A C 1
ATOM 3926 O O . HIS A 1 480 ? -5.733 10.852 23.664 1.00 84.50 480 HIS A O 1
ATOM 3932 N N . GLY A 1 481 ? -4.338 12.296 22.690 1.00 80.31 481 GLY A N 1
ATOM 3933 C CA . GLY A 1 481 ? -4.571 13.363 23.667 1.00 80.31 481 GLY A CA 1
ATOM 3934 C C . GLY A 1 481 ? -3.803 13.142 24.973 1.00 80.31 481 GLY A C 1
ATOM 3935 O O . GLY A 1 481 ? -2.903 12.306 25.045 1.00 80.31 481 GLY A O 1
ATOM 3936 N N . MET A 1 482 ? -4.152 13.907 26.007 1.00 72.31 482 MET A N 1
ATOM 3937 C CA . MET A 1 482 ? -3.435 13.913 27.288 1.00 72.31 482 MET A CA 1
ATOM 3938 C C . MET A 1 482 ? -3.904 12.780 28.217 1.00 72.31 482 MET A C 1
ATOM 3940 O O . MET A 1 482 ? -4.605 13.003 29.203 1.00 72.31 482 MET A O 1
ATOM 3944 N N . TRP A 1 483 ? -3.518 11.541 27.904 1.00 80.19 483 TRP A N 1
ATOM 3945 C CA . TRP A 1 483 ? -3.660 10.415 28.834 1.00 80.19 483 TRP A CA 1
ATOM 3946 C C . TRP A 1 483 ? -2.790 10.620 30.071 1.00 80.19 483 TRP A C 1
ATOM 3948 O O . TRP A 1 483 ? -1.636 11.008 29.938 1.00 80.19 483 TRP A O 1
ATOM 3958 N N . PRO A 1 484 ? -3.308 10.292 31.262 1.00 59.06 484 PRO A N 1
ATOM 3959 C CA . PRO A 1 484 ? -3.717 11.289 32.248 1.00 59.06 484 PRO A CA 1
ATOM 3960 C C . PRO A 1 484 ? -2.689 12.423 32.421 1.00 59.06 484 PRO A C 1
ATOM 3962 O O . PRO A 1 484 ? -1.636 12.246 33.024 1.00 59.06 484 PRO A O 1
ATOM 3965 N N . ASN A 1 485 ? -3.045 13.596 31.899 1.00 48.06 485 ASN A N 1
ATOM 3966 C CA . ASN A 1 485 ? -2.725 14.932 32.409 1.00 48.06 485 ASN A CA 1
ATOM 3967 C C . ASN A 1 485 ? -1.419 15.114 33.205 1.00 48.06 485 ASN A C 1
ATOM 3969 O O . ASN A 1 485 ? -1.427 15.164 34.436 1.00 48.06 485 ASN A O 1
ATOM 3973 N N . ASN A 1 486 ? -0.339 15.435 32.493 1.00 49.50 486 ASN A N 1
ATOM 3974 C CA . ASN A 1 486 ? 0.580 16.459 32.972 1.00 49.50 486 ASN A CA 1
ATOM 3975 C C . ASN A 1 486 ? 0.967 17.383 31.805 1.00 49.50 486 ASN A C 1
ATOM 3977 O O . ASN A 1 486 ? 1.622 16.918 30.871 1.00 49.50 486 ASN A O 1
ATOM 3981 N N . PRO A 1 487 ? 0.614 18.681 31.832 1.00 54.16 487 PRO A N 1
ATOM 3982 C CA . PRO A 1 487 ? 1.120 19.647 30.854 1.00 54.16 487 PRO A CA 1
ATOM 3983 C C . PRO A 1 487 ? 2.655 19.787 30.889 1.00 54.16 487 PRO A C 1
ATOM 3985 O O . PRO A 1 487 ? 3.230 20.367 29.976 1.00 54.16 487 PRO A O 1
ATOM 3988 N N . LEU A 1 488 ? 3.325 19.226 31.907 1.00 52.81 488 LEU A N 1
ATOM 3989 C CA . LEU A 1 488 ? 4.784 19.143 32.029 1.00 52.81 488 LEU A CA 1
ATOM 3990 C C . LEU A 1 488 ? 5.385 17.848 31.446 1.00 52.81 488 LEU A C 1
ATOM 3992 O O . LEU A 1 488 ? 6.563 17.583 31.662 1.00 52.81 488 LEU A O 1
ATOM 3996 N N . GLY A 1 489 ? 4.602 17.005 30.762 1.00 54.12 489 GLY A N 1
ATOM 3997 C CA . GLY A 1 489 ? 5.110 15.805 30.079 1.00 54.12 489 GLY A CA 1
ATOM 3998 C C . GLY A 1 489 ? 5.532 14.645 30.991 1.00 54.12 489 GLY A C 1
ATOM 3999 O O . GLY A 1 489 ? 5.895 13.584 30.494 1.00 54.12 489 GLY A O 1
ATOM 4000 N N . VAL A 1 490 ? 5.449 14.796 32.317 1.00 54.31 490 VAL A N 1
ATOM 4001 C CA . VAL A 1 490 ? 5.724 13.707 33.264 1.00 54.31 490 VAL A CA 1
ATOM 4002 C C . VAL A 1 490 ? 4.423 12.983 33.572 1.00 54.31 490 VAL A C 1
ATOM 4004 O O . VAL A 1 490 ? 3.602 13.471 34.351 1.00 54.31 490 VAL A O 1
ATOM 4007 N N . TRP A 1 491 ? 4.235 11.834 32.929 1.00 58.62 491 TRP A N 1
ATOM 4008 C CA . TRP A 1 491 ? 3.088 10.961 33.143 1.00 58.62 491 TRP A CA 1
ATOM 4009 C C . TRP A 1 491 ? 3.041 10.531 34.623 1.00 58.62 491 TRP A C 1
ATOM 4011 O O . TRP A 1 491 ? 4.031 9.968 35.100 1.00 58.62 491 TRP A O 1
ATOM 4021 N N . PRO A 1 492 ? 1.954 10.778 35.384 1.00 58.41 492 PRO A N 1
ATOM 4022 C CA . PRO A 1 492 ? 1.770 10.079 36.647 1.00 58.41 492 PRO A CA 1
ATOM 4023 C C . PRO A 1 492 ? 1.757 8.585 36.328 1.00 58.41 492 PRO A C 1
ATOM 4025 O O . PRO A 1 492 ? 1.101 8.176 35.370 1.00 58.41 492 PRO A O 1
ATOM 4028 N N . ASP A 1 493 ? 2.520 7.800 37.088 1.00 69.25 493 ASP A N 1
ATOM 4029 C CA . ASP A 1 493 ? 2.677 6.354 36.920 1.00 69.25 493 ASP A CA 1
ATOM 4030 C C . ASP A 1 493 ? 1.320 5.648 37.076 1.00 69.25 493 ASP A C 1
ATOM 4032 O O . ASP A 1 493 ? 0.962 5.137 38.137 1.00 69.25 493 ASP A O 1
ATOM 4036 N N . ASN A 1 494 ? 0.499 5.696 36.022 1.00 81.50 494 ASN A N 1
ATOM 4037 C CA . ASN A 1 494 ? -0.821 5.100 35.992 1.00 81.50 494 ASN A CA 1
ATOM 4038 C C . ASN A 1 494 ? -0.645 3.609 35.723 1.00 81.50 494 ASN A C 1
ATOM 4040 O O . ASN A 1 494 ? -0.844 3.106 34.612 1.00 81.50 494 ASN A O 1
ATOM 4044 N N . GLN A 1 495 ? -0.232 2.917 36.784 1.00 87.94 495 GLN A N 1
ATOM 4045 C CA . GLN A 1 495 ? 0.019 1.485 36.785 1.00 87.94 495 GLN A CA 1
ATOM 4046 C C . GLN A 1 495 ? -1.191 0.713 36.245 1.00 87.94 495 GLN A C 1
ATOM 4048 O O . GLN A 1 495 ? -1.018 -0.240 35.496 1.00 87.94 495 GLN A O 1
ATOM 4053 N N . ARG A 1 496 ? -2.417 1.182 36.514 1.00 91.06 496 ARG A N 1
ATOM 4054 C CA . ARG A 1 496 ? -3.644 0.553 36.013 1.00 91.06 496 ARG A CA 1
ATOM 4055 C C . ARG A 1 496 ? -3.733 0.573 34.486 1.00 91.06 496 ARG A C 1
ATOM 4057 O O . ARG A 1 496 ? -4.025 -0.461 33.892 1.00 91.06 496 ARG A O 1
ATOM 4064 N N . VAL A 1 497 ? -3.471 1.707 33.831 1.00 89.69 497 VAL A N 1
ATOM 4065 C CA . VAL A 1 497 ? -3.453 1.773 32.355 1.00 89.69 497 VAL A CA 1
ATOM 4066 C C . VAL A 1 497 ? -2.342 0.889 31.793 1.00 89.69 497 VAL A C 1
ATOM 4068 O O . VAL A 1 497 ? -2.584 0.145 30.843 1.00 89.69 497 VAL A O 1
ATOM 4071 N N . LYS A 1 498 ? -1.153 0.904 32.406 1.00 89.62 498 LYS A N 1
ATOM 4072 C CA . LYS A 1 498 ? -0.046 0.022 32.008 1.00 89.62 498 LYS A CA 1
ATOM 4073 C C . LYS A 1 498 ? -0.435 -1.452 32.098 1.00 89.62 498 LYS A C 1
ATOM 4075 O O . LYS A 1 498 ? -0.203 -2.189 31.145 1.00 89.62 498 LYS A O 1
ATOM 4080 N N . ASP A 1 499 ? -1.090 -1.866 33.178 1.00 93.19 499 ASP A N 1
ATOM 4081 C CA . ASP A 1 499 ? -1.552 -3.243 33.373 1.00 93.19 499 ASP A CA 1
ATOM 4082 C C . ASP A 1 499 ? -2.569 -3.659 32.298 1.00 93.19 499 ASP A C 1
ATOM 4084 O O . ASP A 1 499 ? -2.478 -4.758 31.746 1.00 93.19 499 ASP A O 1
ATOM 4088 N N . ILE A 1 500 ? -3.495 -2.763 31.933 1.00 94.25 500 ILE A N 1
ATOM 4089 C CA . ILE A 1 500 ? -4.459 -2.991 30.843 1.00 94.25 500 ILE A CA 1
ATOM 4090 C C . ILE A 1 500 ? -3.732 -3.174 29.501 1.00 94.25 500 ILE A C 1
ATOM 4092 O O . ILE A 1 500 ? -4.044 -4.091 28.737 1.00 94.25 500 ILE A O 1
ATOM 4096 N N . LEU A 1 501 ? -2.743 -2.327 29.203 1.00 92.12 501 LEU A N 1
ATOM 4097 C CA . LEU A 1 501 ? -1.972 -2.413 27.960 1.00 92.12 501 LEU A CA 1
ATOM 4098 C C . LEU A 1 501 ? -1.077 -3.659 27.917 1.00 92.12 501 LEU A C 1
ATOM 4100 O O . LEU A 1 501 ? -1.000 -4.320 26.883 1.00 92.12 501 LEU A O 1
ATOM 4104 N N . LEU A 1 502 ? -0.460 -4.033 29.039 1.00 92.00 502 LEU A N 1
ATOM 4105 C CA . LEU A 1 502 ? 0.296 -5.279 29.180 1.00 92.00 502 LEU A CA 1
ATOM 4106 C C . LEU A 1 502 ? -0.595 -6.499 28.940 1.00 92.00 502 LEU A C 1
ATOM 4108 O O . LEU A 1 502 ? -0.191 -7.427 28.235 1.00 92.00 502 LEU A O 1
ATOM 4112 N N . GLN A 1 503 ? -1.823 -6.488 29.466 1.00 94.44 503 GLN A N 1
ATOM 4113 C CA . GLN A 1 503 ? -2.808 -7.535 29.206 1.00 94.44 503 GLN A CA 1
ATOM 4114 C C . GLN A 1 503 ? -3.157 -7.620 27.712 1.00 94.44 503 GLN A C 1
ATOM 4116 O O . GLN A 1 503 ? -3.226 -8.720 27.161 1.00 94.44 503 GLN A O 1
ATOM 4121 N N . PHE A 1 504 ? -3.338 -6.477 27.042 1.00 92.19 504 PHE A N 1
ATOM 4122 C CA . PHE A 1 504 ? -3.607 -6.428 25.605 1.00 92.19 504 PHE A CA 1
ATOM 4123 C C . PHE A 1 504 ? -2.455 -7.012 24.779 1.00 92.19 504 PHE A C 1
ATOM 4125 O O . PHE A 1 504 ? -2.690 -7.891 23.947 1.00 92.19 504 PHE A O 1
ATOM 4132 N N . LEU A 1 505 ? -1.219 -6.583 25.045 1.00 88.56 505 LEU A N 1
ATOM 4133 C CA . LEU A 1 505 ? -0.017 -7.061 24.352 1.00 88.56 505 LEU A CA 1
ATOM 4134 C C . LEU A 1 505 ? 0.247 -8.552 24.592 1.00 88.56 505 LEU A C 1
ATOM 4136 O O . LEU A 1 505 ? 0.730 -9.252 23.703 1.00 88.56 505 LEU A O 1
ATOM 4140 N N . SER A 1 506 ? -0.107 -9.047 25.779 1.00 89.38 506 SER A N 1
ATOM 4141 C CA . SER A 1 506 ? 0.043 -10.458 26.151 1.00 89.38 506 SER A CA 1
ATOM 4142 C C . SER A 1 506 ? -1.049 -11.362 25.567 1.00 89.38 506 SER A C 1
ATOM 4144 O O . SER A 1 506 ? -0.913 -12.585 25.608 1.00 89.38 506 SER A O 1
ATOM 4146 N N . SER A 1 507 ? -2.137 -10.793 25.038 1.00 87.88 507 SER A N 1
ATOM 4147 C CA . SER A 1 507 ? -3.207 -11.565 24.398 1.00 87.88 507 SER A CA 1
ATOM 4148 C C . SER A 1 507 ? -2.767 -12.130 23.039 1.00 87.88 507 SER A C 1
ATOM 4150 O O . SER A 1 507 ? -1.892 -11.583 22.373 1.00 87.88 507 SER A O 1
ATOM 4152 N N . SER A 1 508 ? -3.365 -13.243 22.607 1.00 80.00 508 SER A N 1
ATOM 4153 C CA . SER A 1 508 ? -3.047 -13.853 21.311 1.00 80.00 508 SER A CA 1
ATOM 4154 C C . SER A 1 508 ? -3.644 -13.078 20.126 1.00 80.00 508 SER A C 1
ATOM 4156 O O . SER A 1 508 ? -4.674 -12.407 20.246 1.00 80.00 508 SER A O 1
ATOM 4158 N N . GLY A 1 509 ? -3.014 -13.214 18.956 1.00 80.81 509 GLY A N 1
ATOM 4159 C CA . GLY A 1 509 ? -3.475 -12.645 17.684 1.00 80.81 509 GLY A CA 1
ATOM 4160 C C . GLY A 1 509 ? -2.613 -11.491 17.172 1.00 80.81 509 GLY A C 1
ATOM 4161 O O . GLY A 1 509 ? -1.598 -11.152 17.768 1.00 80.81 509 GLY A O 1
ATOM 4162 N N . ASP A 1 510 ? -3.021 -10.909 16.043 1.00 76.00 510 ASP A N 1
ATOM 4163 C CA . ASP A 1 510 ? -2.404 -9.702 15.484 1.00 76.00 510 ASP A CA 1
ATOM 4164 C C . ASP A 1 510 ? -2.811 -8.491 16.333 1.00 76.00 510 ASP A C 1
ATOM 4166 O O . ASP A 1 510 ? -4.007 -8.246 16.530 1.00 76.00 510 ASP A O 1
ATOM 4170 N N . LYS A 1 511 ? -1.830 -7.763 16.875 1.00 79.69 511 LYS A N 1
ATOM 4171 C CA . LYS A 1 511 ? -2.055 -6.669 17.828 1.00 79.69 511 LYS A CA 1
ATOM 4172 C C . LYS A 1 511 ? -1.234 -5.460 17.422 1.00 79.69 511 LYS A C 1
ATOM 4174 O O . LYS A 1 511 ? -0.065 -5.576 17.113 1.00 79.69 511 LYS A O 1
ATOM 4179 N N . ARG A 1 512 ? -1.817 -4.276 17.475 1.00 77.06 512 ARG A N 1
ATOM 4180 C CA . ARG A 1 512 ? -1.162 -2.995 17.249 1.00 77.06 512 ARG A CA 1
ATOM 4181 C C . ARG A 1 512 ? -1.523 -2.082 18.410 1.00 77.06 512 ARG A C 1
ATOM 4183 O O . ARG A 1 512 ? -2.668 -2.036 18.847 1.00 77.06 512 ARG A O 1
ATOM 4190 N N . LEU A 1 513 ? -0.532 -1.400 18.954 1.00 78.62 513 LEU A N 1
ATOM 4191 C CA . LEU A 1 513 ? -0.697 -0.491 20.072 1.00 78.62 513 LEU A CA 1
ATOM 4192 C C . LEU A 1 513 ? -0.015 0.824 19.723 1.00 78.62 513 LEU A C 1
ATOM 4194 O O . LEU A 1 513 ? 1.192 0.963 19.821 1.00 78.62 513 LEU A O 1
ATOM 4198 N N . THR A 1 514 ? -0.774 1.827 19.322 1.00 77.31 514 THR A N 1
ATOM 4199 C CA . THR A 1 514 ? -0.211 3.153 19.071 1.00 77.31 514 THR A CA 1
ATOM 4200 C C . THR A 1 514 ? -0.580 4.048 20.248 1.00 77.31 514 THR A C 1
ATOM 4202 O O . THR A 1 514 ? -1.743 4.361 20.461 1.00 77.31 514 THR A O 1
ATOM 4205 N N . VAL A 1 515 ? 0.380 4.461 21.060 1.00 73.81 515 VAL A N 1
ATOM 4206 C CA . VAL A 1 515 ? 0.104 5.219 22.282 1.00 73.81 515 VAL A CA 1
ATOM 4207 C C . VAL A 1 515 ? 0.925 6.497 22.305 1.00 73.81 515 VAL A C 1
ATOM 4209 O O . VAL A 1 515 ? 2.129 6.480 22.135 1.00 73.81 515 VAL A O 1
ATOM 4212 N N . LEU A 1 516 ? 0.312 7.651 22.548 1.00 65.81 516 LEU A N 1
ATOM 4213 C CA . LEU A 1 516 ? 1.081 8.878 22.810 1.00 65.81 516 LEU A CA 1
ATOM 4214 C C . LEU A 1 516 ? 1.579 8.927 24.264 1.00 65.81 516 LEU A C 1
ATOM 4216 O O . LEU A 1 516 ? 1.564 9.976 24.897 1.00 65.81 516 LEU A O 1
ATOM 4220 N N . VAL A 1 517 ? 1.964 7.774 24.812 1.00 68.94 517 VAL A N 1
ATOM 4221 C CA . VAL A 1 517 ? 2.340 7.610 26.218 1.00 68.94 517 VAL A CA 1
ATOM 4222 C C . VAL A 1 517 ? 3.753 7.066 26.332 1.00 68.94 517 VAL A C 1
ATOM 4224 O O . VAL A 1 517 ? 4.261 6.460 25.387 1.00 68.94 517 VAL A O 1
ATOM 4227 N N . THR A 1 518 ? 4.373 7.267 27.492 1.00 75.50 518 THR A N 1
ATOM 4228 C CA . THR A 1 518 ? 5.690 6.706 27.777 1.00 75.50 518 THR A CA 1
ATOM 4229 C C . THR A 1 518 ? 5.609 5.185 27.866 1.00 75.50 518 THR A C 1
ATOM 4231 O O . THR A 1 518 ? 4.937 4.636 28.737 1.00 75.50 518 THR A O 1
ATOM 4234 N N . ILE A 1 519 ? 6.294 4.501 26.959 1.00 82.31 519 ILE A N 1
ATOM 4235 C CA . ILE A 1 519 ? 6.485 3.057 26.975 1.00 82.31 519 ILE A CA 1
ATOM 4236 C C . ILE A 1 519 ? 7.625 2.789 27.952 1.00 82.31 519 ILE A C 1
ATOM 4238 O O . ILE A 1 519 ? 8.738 3.272 27.752 1.00 82.31 519 ILE A O 1
ATOM 4242 N N . ASP A 1 520 ? 7.354 2.032 29.010 1.00 87.62 520 ASP A N 1
ATOM 4243 C CA . ASP A 1 520 ? 8.411 1.521 29.877 1.00 87.62 520 ASP A CA 1
ATOM 4244 C C . ASP A 1 520 ? 8.966 0.187 29.353 1.00 87.62 520 ASP A C 1
ATOM 4246 O O . ASP A 1 520 ? 8.396 -0.464 28.468 1.00 87.62 520 ASP A O 1
ATOM 4250 N N . ILE A 1 521 ? 10.096 -0.238 29.917 1.00 90.06 521 ILE A N 1
ATOM 4251 C CA . ILE A 1 521 ? 10.764 -1.468 29.490 1.00 90.06 521 ILE A CA 1
ATOM 4252 C C . ILE A 1 521 ? 9.884 -2.713 29.681 1.00 90.06 521 ILE A C 1
ATOM 4254 O O . ILE A 1 521 ? 10.027 -3.685 28.942 1.00 90.06 521 ILE A O 1
ATOM 4258 N N . LYS A 1 522 ? 8.928 -2.704 30.624 1.00 90.81 522 LYS A N 1
ATOM 4259 C CA . LYS A 1 522 ? 8.016 -3.840 30.835 1.00 90.81 522 LYS A CA 1
ATOM 4260 C C . LYS A 1 522 ? 7.022 -3.954 29.685 1.00 90.81 522 LYS A C 1
ATOM 4262 O O . LYS A 1 522 ? 6.792 -5.059 29.199 1.00 90.81 522 LYS A O 1
ATOM 4267 N N . MET A 1 523 ? 6.457 -2.833 29.237 1.00 88.75 523 MET A N 1
ATOM 4268 C CA . MET A 1 523 ? 5.573 -2.789 28.070 1.00 88.75 523 MET A CA 1
ATOM 4269 C C . MET A 1 523 ? 6.308 -3.204 26.801 1.00 88.75 523 MET A C 1
ATOM 4271 O O . MET A 1 523 ? 5.803 -4.040 26.050 1.00 88.75 523 MET A O 1
ATOM 4275 N N . PHE A 1 524 ? 7.514 -2.671 26.590 1.00 89.75 524 PHE A N 1
ATOM 4276 C CA . PHE A 1 524 ? 8.336 -3.044 25.445 1.00 89.75 524 PHE A CA 1
ATOM 4277 C C . PHE A 1 524 ? 8.700 -4.535 25.473 1.00 89.75 524 PHE A C 1
ATOM 4279 O O . PHE A 1 524 ? 8.505 -5.228 24.477 1.00 89.75 524 PHE A O 1
ATOM 4286 N N . LYS A 1 525 ? 9.104 -5.073 26.630 1.00 92.25 525 LYS A N 1
ATOM 4287 C CA . LYS A 1 525 ? 9.357 -6.509 26.803 1.00 92.25 525 LYS A CA 1
ATOM 4288 C C . LYS A 1 525 ? 8.113 -7.360 26.535 1.00 92.25 525 LYS A C 1
ATOM 4290 O O . LYS A 1 525 ? 8.212 -8.376 25.861 1.00 92.25 525 LYS A O 1
ATOM 4295 N N . ALA A 1 526 ? 6.934 -6.958 27.011 1.00 90.31 526 ALA A N 1
ATOM 4296 C CA . ALA A 1 526 ? 5.699 -7.693 26.729 1.00 90.31 526 ALA A CA 1
ATOM 4297 C C . ALA A 1 526 ? 5.383 -7.731 25.226 1.00 90.31 526 ALA A C 1
ATOM 4299 O O . ALA A 1 526 ? 4.909 -8.747 24.718 1.00 90.31 526 ALA A O 1
ATOM 4300 N N . ALA A 1 527 ? 5.680 -6.640 24.517 1.00 88.25 527 ALA A N 1
ATOM 4301 C CA . ALA A 1 527 ? 5.608 -6.574 23.065 1.00 88.25 527 ALA A CA 1
ATOM 4302 C C . ALA A 1 527 ? 6.590 -7.551 22.414 1.00 88.25 527 ALA A C 1
ATOM 4304 O O . ALA A 1 527 ? 6.192 -8.396 21.615 1.00 88.25 527 ALA A O 1
ATOM 4305 N N . PHE A 1 528 ? 7.856 -7.464 22.817 1.00 90.88 528 PHE A N 1
ATOM 4306 C CA . PHE A 1 528 ? 8.948 -8.308 22.355 1.00 90.88 528 PHE A CA 1
ATOM 4307 C C . PHE A 1 528 ? 8.613 -9.797 22.515 1.00 90.88 528 PHE A C 1
ATOM 4309 O O . PHE A 1 528 ? 8.633 -10.559 21.550 1.00 90.88 528 PHE A O 1
ATOM 4316 N N . ASP A 1 529 ? 8.175 -10.193 23.710 1.00 91.50 529 ASP A N 1
ATOM 4317 C CA . ASP A 1 529 ? 7.759 -11.558 24.030 1.00 91.50 529 ASP A CA 1
ATOM 4318 C C . ASP A 1 529 ? 6.534 -11.998 23.210 1.00 91.50 529 ASP A C 1
ATOM 4320 O O . ASP A 1 529 ? 6.390 -13.173 22.866 1.00 91.50 529 ASP A O 1
ATOM 4324 N N . SER A 1 530 ? 5.615 -11.078 22.904 1.00 86.88 530 SER A N 1
ATOM 4325 C CA . SER A 1 530 ? 4.443 -11.367 22.070 1.00 86.88 530 SER A CA 1
ATOM 4326 C C . SER A 1 530 ? 4.829 -11.602 20.609 1.00 86.88 530 SER A C 1
ATOM 4328 O O . SER A 1 530 ? 4.358 -12.569 20.003 1.00 86.88 530 SER A O 1
ATOM 4330 N N . TRP A 1 531 ? 5.737 -10.781 20.072 1.00 89.19 531 TRP A N 1
ATOM 4331 C CA . TRP A 1 531 ? 6.317 -10.955 18.741 1.00 89.19 531 TRP A CA 1
ATOM 4332 C C . TRP A 1 531 ? 7.040 -12.303 18.619 1.00 89.19 531 TRP A C 1
ATOM 4334 O O . TRP A 1 531 ? 6.740 -13.065 17.697 1.00 89.19 531 TRP A O 1
ATOM 4344 N N . LEU A 1 532 ? 7.876 -12.654 19.605 1.00 89.50 532 LEU A N 1
ATOM 4345 C CA . LEU A 1 532 ? 8.565 -13.948 19.662 1.00 89.50 532 LEU A CA 1
ATOM 4346 C C . LEU A 1 532 ? 7.603 -15.145 19.628 1.00 89.50 532 LEU A C 1
ATOM 4348 O O . LEU A 1 532 ? 7.927 -16.175 19.043 1.00 89.50 532 LEU A O 1
ATOM 4352 N N . ARG A 1 533 ? 6.426 -15.034 20.262 1.00 88.25 533 ARG A N 1
ATOM 4353 C CA . ARG A 1 533 ? 5.442 -16.129 20.321 1.00 88.25 533 ARG A CA 1
ATOM 4354 C C . ARG A 1 533 ? 4.591 -16.261 19.064 1.00 88.25 533 ARG A C 1
ATOM 4356 O O . ARG A 1 533 ? 4.274 -17.378 18.670 1.00 88.25 533 ARG A O 1
ATOM 4363 N N . ASN A 1 534 ? 4.132 -15.140 18.508 1.00 75.56 534 ASN A N 1
ATOM 4364 C CA . ASN A 1 534 ? 3.031 -15.142 17.543 1.00 75.56 534 ASN A CA 1
ATOM 4365 C C . ASN A 1 534 ? 3.441 -14.781 16.109 1.00 75.56 534 ASN A C 1
ATOM 4367 O O . ASN A 1 534 ? 2.576 -14.857 15.240 1.00 75.56 534 ASN A O 1
ATOM 4371 N N . PHE A 1 535 ? 4.711 -14.432 15.846 1.00 66.06 535 PHE A N 1
ATOM 4372 C CA . PHE A 1 535 ? 5.274 -14.172 14.504 1.00 66.06 535 PHE A CA 1
ATOM 4373 C C . PHE A 1 535 ? 4.426 -13.244 13.619 1.00 66.06 535 PHE A C 1
ATOM 4375 O O . PHE A 1 535 ? 4.355 -13.394 12.399 1.00 66.06 535 PHE A O 1
ATOM 4382 N N . LYS A 1 536 ? 3.710 -12.317 14.250 1.00 66.88 536 LYS A N 1
ATOM 4383 C CA . LYS A 1 536 ? 2.606 -11.564 13.657 1.00 66.88 536 LYS A CA 1
ATOM 4384 C C . LYS A 1 536 ? 2.804 -10.071 13.838 1.00 66.88 536 LYS A C 1
ATOM 4386 O O . LYS A 1 536 ? 3.644 -9.642 14.628 1.00 66.88 536 LYS A O 1
ATOM 4391 N N . LYS A 1 537 ? 2.026 -9.282 13.090 1.00 64.38 537 LYS A N 1
ATOM 4392 C CA . LYS A 1 537 ? 2.187 -7.825 13.036 1.00 64.38 537 LYS A CA 1
ATOM 4393 C C . LYS A 1 537 ? 1.977 -7.222 14.424 1.00 64.38 537 LYS A C 1
ATOM 4395 O O . LYS A 1 537 ? 0.873 -7.305 14.960 1.00 64.38 537 LYS A O 1
ATOM 4400 N N . LEU A 1 538 ? 3.038 -6.616 14.957 1.00 71.75 538 LEU A N 1
ATOM 4401 C CA . LEU A 1 538 ? 3.073 -5.886 16.215 1.00 71.75 538 LEU A CA 1
ATOM 4402 C C . LEU A 1 538 ? 3.728 -4.524 16.016 1.00 71.75 538 LEU A C 1
ATOM 4404 O O . LEU A 1 538 ? 4.820 -4.428 15.471 1.00 71.75 538 LEU A O 1
ATOM 4408 N N . GLY A 1 539 ? 3.050 -3.471 16.462 1.00 68.06 539 GLY A N 1
ATOM 4409 C CA . GLY A 1 539 ? 3.599 -2.122 16.447 1.00 68.06 539 GLY A CA 1
ATOM 4410 C C . GLY A 1 539 ? 3.304 -1.422 17.756 1.00 68.06 539 GLY A C 1
ATOM 4411 O O . GLY A 1 539 ? 2.126 -1.282 18.085 1.00 68.06 539 GLY A O 1
ATOM 4412 N N . ILE A 1 540 ? 4.343 -0.993 18.476 1.00 70.12 540 ILE A N 1
ATOM 4413 C CA . ILE A 1 540 ? 4.228 -0.039 19.577 1.00 70.12 540 ILE A CA 1
ATOM 4414 C C . ILE A 1 540 ? 4.813 1.305 19.158 1.00 70.12 540 ILE A C 1
ATOM 4416 O O . ILE A 1 540 ? 5.936 1.361 18.663 1.00 70.12 540 ILE A O 1
ATOM 4420 N N . LYS A 1 541 ? 4.041 2.378 19.362 1.00 69.69 541 LYS A N 1
ATOM 4421 C CA . LYS A 1 541 ? 4.522 3.759 19.241 1.00 69.69 541 LYS A CA 1
ATOM 4422 C C . LYS A 1 541 ? 4.263 4.533 20.516 1.00 69.69 541 LYS A C 1
ATOM 4424 O O . LYS A 1 541 ? 3.182 4.333 21.046 1.00 69.69 541 LYS A O 1
ATOM 4429 N N . GLY A 1 542 ? 5.216 5.351 20.979 1.00 67.38 542 GLY A N 1
ATOM 4430 C CA . GLY A 1 542 ? 5.118 6.160 22.207 1.00 67.38 542 GLY A CA 1
ATOM 4431 C C . GLY A 1 542 ? 6.448 6.760 22.678 1.00 67.38 542 GLY A C 1
ATOM 4432 O O . GLY A 1 542 ? 7.481 6.478 22.069 1.00 67.38 542 GLY A O 1
ATOM 4433 N N . LEU A 1 543 ? 6.387 7.584 23.736 1.00 67.94 543 LEU A N 1
ATOM 4434 C CA . LEU A 1 543 ? 7.543 8.233 24.380 1.00 67.94 543 LEU A CA 1
ATOM 4435 C C . LEU A 1 543 ? 8.447 7.185 25.034 1.00 67.94 543 LEU A C 1
ATOM 4437 O O . LEU A 1 543 ? 7.960 6.190 25.564 1.00 67.94 543 LEU A O 1
ATOM 4441 N N . GLN A 1 544 ? 9.759 7.377 25.009 1.00 70.44 544 GLN A N 1
ATOM 4442 C CA . GLN A 1 544 ? 10.692 6.401 25.562 1.00 70.44 544 GLN A CA 1
ATOM 4443 C C . GLN A 1 544 ? 10.877 6.635 27.067 1.00 70.44 544 GLN A C 1
ATOM 4445 O O . GLN A 1 544 ? 11.217 7.730 27.501 1.00 70.44 544 GLN A O 1
ATOM 4450 N N . GLY A 1 545 ? 10.622 5.605 27.879 1.00 78.31 545 GLY A N 1
ATOM 4451 C CA . GLY A 1 545 ? 10.819 5.629 29.336 1.00 78.31 545 GLY A CA 1
ATOM 4452 C C . GLY A 1 545 ? 11.960 4.742 29.832 1.00 78.31 545 GLY A C 1
ATOM 4453 O O . GLY A 1 545 ? 11.976 4.391 31.008 1.00 78.31 545 GLY A O 1
ATOM 4454 N N . PHE A 1 546 ? 12.848 4.310 28.939 1.00 82.50 546 PHE A N 1
ATOM 4455 C CA . PHE A 1 546 ? 13.938 3.360 29.186 1.00 82.50 546 PHE A CA 1
ATOM 4456 C C . PHE A 1 546 ? 15.162 3.741 28.346 1.00 82.50 546 PHE A C 1
ATOM 4458 O O . PHE A 1 546 ? 15.018 4.483 27.379 1.00 82.50 546 PHE A O 1
ATOM 4465 N N . THR A 1 547 ? 16.361 3.272 28.680 1.00 88.50 547 THR A N 1
ATOM 4466 C CA . THR A 1 547 ? 17.580 3.618 27.924 1.00 88.50 547 THR A CA 1
ATOM 4467 C C . THR A 1 547 ? 17.838 2.652 26.766 1.00 88.50 547 THR A C 1
ATOM 4469 O O . THR A 1 547 ? 17.166 1.628 26.632 1.00 88.50 547 THR A O 1
ATOM 4472 N N . ASP A 1 548 ? 18.813 2.956 25.908 1.00 88.00 548 ASP A N 1
ATOM 4473 C CA . ASP A 1 548 ? 19.226 2.014 24.861 1.00 88.00 548 ASP A CA 1
ATOM 4474 C C . ASP A 1 548 ? 19.807 0.741 25.492 1.00 88.00 548 ASP A C 1
ATOM 4476 O O . ASP A 1 548 ? 19.538 -0.360 25.023 1.00 88.00 548 ASP A O 1
ATOM 4480 N N . GLU A 1 549 ? 20.525 0.855 26.613 1.00 92.12 549 GLU A N 1
ATOM 4481 C CA . GLU A 1 549 ? 21.049 -0.294 27.355 1.00 92.12 549 GLU A CA 1
ATOM 4482 C C . GLU A 1 549 ? 19.934 -1.220 27.844 1.00 92.12 549 GLU A C 1
ATOM 4484 O O . GLU A 1 549 ? 20.090 -2.439 27.770 1.00 92.12 549 GLU A O 1
ATOM 4489 N N . ASP A 1 550 ? 18.792 -0.674 28.278 1.00 92.19 550 ASP A N 1
ATOM 4490 C CA . ASP A 1 550 ? 17.633 -1.486 28.655 1.00 92.19 550 ASP A CA 1
ATOM 4491 C C . ASP A 1 550 ? 17.162 -2.342 27.469 1.00 92.19 550 ASP A C 1
ATOM 4493 O O . ASP A 1 550 ? 16.944 -3.546 27.619 1.00 92.19 550 ASP A O 1
ATOM 4497 N N . VAL A 1 551 ? 17.081 -1.750 26.272 1.00 91.19 551 VAL A N 1
ATOM 4498 C CA . VAL A 1 551 ? 16.713 -2.441 25.025 1.00 91.19 551 VAL A CA 1
ATOM 4499 C C . VAL A 1 551 ? 17.747 -3.497 24.641 1.00 91.19 551 VAL A C 1
ATOM 4501 O O . VAL A 1 551 ? 17.397 -4.630 24.304 1.00 91.19 551 VAL A O 1
ATOM 4504 N N . LEU A 1 552 ? 19.029 -3.143 24.711 1.00 92.25 552 LEU A N 1
ATOM 4505 C CA . LEU A 1 552 ? 20.140 -4.021 24.355 1.00 92.25 552 LEU A CA 1
ATOM 4506 C C . LEU A 1 552 ? 20.358 -5.149 25.369 1.00 92.25 552 LEU A C 1
ATOM 4508 O O . LEU A 1 552 ? 20.971 -6.163 25.027 1.00 92.25 552 LEU A O 1
ATOM 4512 N N . SER A 1 553 ? 19.848 -5.008 26.590 1.00 94.44 553 SER A N 1
ATOM 4513 C CA . SER A 1 553 ? 19.913 -6.041 27.626 1.00 94.44 553 SER A CA 1
ATOM 4514 C C . SER A 1 553 ? 18.828 -7.116 27.499 1.00 94.44 553 SER A C 1
ATOM 4516 O O . SER A 1 553 ? 18.886 -8.125 28.208 1.00 94.44 553 SER A O 1
ATOM 4518 N N . LEU A 1 554 ? 17.836 -6.932 26.616 1.00 94.38 554 LEU A N 1
ATOM 4519 C CA . LEU A 1 554 ? 16.747 -7.895 26.472 1.00 94.38 554 LEU A CA 1
ATOM 4520 C C . LEU A 1 554 ? 17.263 -9.245 25.963 1.00 94.38 554 LEU A C 1
ATOM 4522 O O . LEU A 1 554 ? 17.912 -9.298 24.915 1.00 94.38 554 LEU A O 1
ATOM 4526 N N . PRO A 1 555 ? 16.945 -10.351 26.659 1.00 95.12 555 PRO A N 1
ATOM 4527 C CA . PRO A 1 555 ? 17.301 -11.675 26.187 1.00 95.12 555 PRO A CA 1
ATOM 4528 C C . PRO A 1 555 ? 16.455 -12.029 24.964 1.00 95.12 555 PRO A C 1
ATOM 4530 O O . PRO A 1 555 ? 15.245 -11.799 24.942 1.00 95.12 555 PRO A O 1
ATOM 4533 N N . PHE A 1 556 ? 17.081 -12.646 23.970 1.00 94.44 556 PHE A N 1
ATOM 4534 C CA . PHE A 1 556 ? 16.401 -13.205 22.808 1.00 94.44 556 PHE A CA 1
ATOM 4535 C C . PHE A 1 556 ? 16.952 -14.605 22.499 1.00 94.44 556 PHE A C 1
ATOM 4537 O O . PHE A 1 556 ? 18.091 -14.894 22.866 1.00 94.44 556 PHE A O 1
ATOM 4544 N N . PRO A 1 557 ? 16.148 -15.504 21.902 1.00 94.19 557 PRO A N 1
ATOM 4545 C CA . PRO A 1 557 ? 16.594 -16.859 21.579 1.00 94.19 557 PRO A CA 1
ATOM 4546 C C . PRO A 1 557 ? 17.732 -16.881 20.547 1.00 94.19 557 PRO A C 1
ATOM 4548 O O . PRO A 1 557 ? 17.832 -15.974 19.725 1.00 94.19 557 PRO A O 1
ATOM 4551 N N . ASP A 1 558 ? 18.514 -17.964 20.514 1.00 95.62 558 ASP A N 1
ATOM 4552 C CA . ASP A 1 558 ? 19.660 -18.121 19.596 1.00 95.62 558 ASP A CA 1
ATOM 4553 C C . ASP A 1 558 ? 19.285 -18.038 18.102 1.00 95.62 558 ASP A C 1
ATOM 4555 O O . ASP A 1 558 ? 20.132 -17.740 17.262 1.00 95.62 558 ASP A O 1
ATOM 4559 N N . ASN A 1 559 ? 18.019 -18.296 17.750 1.00 92.25 559 ASN A N 1
ATOM 4560 C CA . ASN A 1 559 ? 17.513 -18.195 16.377 1.00 92.25 559 ASN A CA 1
ATOM 4561 C C . ASN A 1 559 ? 16.993 -16.791 16.007 1.00 92.25 559 ASN A C 1
ATOM 4563 O O . ASN A 1 559 ? 16.418 -16.607 14.932 1.00 92.25 559 ASN A O 1
ATOM 4567 N N . VAL A 1 560 ? 17.182 -15.804 16.884 1.00 94.94 560 VAL A N 1
ATOM 4568 C CA . VAL A 1 560 ? 16.904 -14.393 16.621 1.00 94.94 560 VAL A CA 1
ATOM 4569 C C . VAL A 1 560 ? 18.225 -13.644 16.508 1.00 94.94 560 VAL A C 1
ATOM 4571 O O . VAL A 1 560 ? 19.091 -13.719 17.370 1.00 94.94 560 VAL A O 1
ATOM 4574 N N . THR A 1 561 ? 18.374 -12.892 15.427 1.00 95.94 561 THR A N 1
ATOM 4575 C CA . THR A 1 561 ? 19.511 -11.997 15.198 1.00 95.94 561 THR A CA 1
ATOM 4576 C C . THR A 1 561 ? 19.137 -10.578 15.595 1.00 95.94 561 THR A C 1
ATOM 4578 O O . THR A 1 561 ? 17.996 -10.174 15.395 1.00 95.94 561 THR A O 1
ATOM 4581 N N . ARG A 1 562 ? 20.083 -9.810 16.144 1.00 96.06 562 ARG A N 1
ATOM 4582 C CA . ARG A 1 562 ? 19.911 -8.383 16.450 1.00 96.06 562 ARG A CA 1
ATOM 4583 C C . ARG A 1 562 ? 20.905 -7.557 15.640 1.00 96.06 562 ARG A C 1
ATOM 4585 O O . ARG A 1 562 ? 22.092 -7.876 15.627 1.00 96.06 562 ARG A O 1
ATOM 4592 N N . LYS A 1 563 ? 20.429 -6.494 14.997 1.00 95.50 563 LYS A N 1
ATOM 4593 C CA . LYS A 1 563 ? 21.232 -5.509 14.270 1.00 95.50 563 LYS A CA 1
ATOM 4594 C C . LYS A 1 563 ? 20.981 -4.121 14.843 1.00 95.50 563 LYS A C 1
ATOM 4596 O O . LYS A 1 563 ? 19.844 -3.779 15.139 1.00 95.50 563 LYS A O 1
ATOM 4601 N N . GLU A 1 564 ? 22.038 -3.336 14.978 1.00 95.44 564 GLU A N 1
ATOM 4602 C CA . GLU A 1 564 ? 21.986 -1.959 15.467 1.00 95.44 564 GLU A CA 1
ATOM 4603 C C . GLU A 1 564 ? 22.429 -1.029 14.332 1.00 95.44 564 GLU A C 1
ATOM 4605 O O . GLU A 1 564 ? 23.397 -1.325 13.625 1.00 95.44 564 GLU A O 1
ATOM 4610 N N . GLN A 1 565 ? 21.702 0.065 14.118 1.00 92.94 565 GLN A N 1
ATOM 4611 C CA . GLN A 1 565 ? 21.971 1.045 13.072 1.00 92.94 565 GLN A CA 1
ATOM 4612 C C . GLN A 1 565 ? 21.722 2.458 13.600 1.00 92.94 565 GLN A C 1
ATOM 4614 O O . GLN A 1 565 ? 20.752 2.704 14.306 1.00 92.94 565 GLN A O 1
ATOM 4619 N N . VAL A 1 566 ? 22.584 3.397 13.218 1.00 91.62 566 VAL A N 1
ATOM 4620 C CA . VAL A 1 566 ? 22.321 4.835 13.337 1.00 91.62 566 VAL A CA 1
ATOM 4621 C C . VAL A 1 566 ? 22.078 5.357 11.924 1.00 91.62 566 VAL A C 1
ATOM 4623 O O . VAL A 1 566 ? 22.859 5.059 11.020 1.00 91.62 566 VAL A O 1
ATOM 4626 N N . ARG A 1 567 ? 20.970 6.064 11.715 1.00 88.81 567 ARG A N 1
ATOM 4627 C CA . ARG A 1 567 ? 20.661 6.785 10.475 1.00 88.81 567 ARG A CA 1
ATOM 4628 C C . ARG A 1 567 ? 20.771 8.275 10.767 1.00 88.81 567 ARG A C 1
ATOM 4630 O O . ARG A 1 567 ? 20.090 8.740 11.672 1.00 88.81 567 ARG A O 1
ATOM 4637 N N . GLU A 1 568 ? 21.634 8.983 10.056 1.00 89.12 568 GLU A N 1
ATOM 4638 C CA . GLU A 1 568 ? 21.836 10.430 10.193 1.00 89.12 568 GLU A CA 1
ATOM 4639 C C . GLU A 1 568 ? 21.026 11.149 9.109 1.00 89.12 568 GLU A C 1
ATOM 4641 O O . GLU A 1 568 ? 20.963 10.668 7.987 1.00 89.12 568 GLU A O 1
ATOM 4646 N N . PHE A 1 569 ? 20.406 12.277 9.444 1.00 84.19 569 PHE A N 1
ATOM 4647 C CA . PHE A 1 569 ? 19.682 13.143 8.514 1.00 84.19 569 PHE A CA 1
ATOM 4648 C C . PHE A 1 569 ? 20.370 14.514 8.441 1.00 84.19 569 PHE A C 1
ATOM 4650 O O . PHE A 1 569 ? 21.009 14.937 9.405 1.00 84.19 569 PHE A O 1
ATOM 4657 N N . ASP A 1 570 ? 20.157 15.255 7.347 1.00 81.75 570 ASP A N 1
ATOM 4658 C CA . ASP A 1 570 ? 20.833 16.527 7.006 1.00 81.75 570 ASP A CA 1
ATOM 4659 C C . ASP A 1 570 ? 20.736 17.674 8.046 1.00 81.75 570 ASP A C 1
ATOM 4661 O O . ASP A 1 570 ? 21.362 18.718 7.876 1.00 81.75 570 ASP A O 1
ATOM 4665 N N . ASN A 1 571 ? 19.979 17.508 9.135 1.00 80.06 571 ASN A N 1
ATOM 4666 C CA . ASN A 1 571 ? 19.708 18.539 10.148 1.00 80.06 571 ASN A CA 1
ATOM 4667 C C . ASN A 1 571 ? 20.236 18.181 11.553 1.00 80.06 571 ASN A C 1
ATOM 4669 O O . ASN A 1 571 ? 19.600 18.533 12.548 1.00 80.06 571 ASN A O 1
ATOM 4673 N N . ASP A 1 572 ? 21.338 17.429 11.647 1.00 80.88 572 ASP A N 1
ATOM 4674 C CA . ASP A 1 572 ? 21.856 16.842 12.901 1.00 80.88 572 ASP A CA 1
ATOM 4675 C C . ASP A 1 572 ? 20.837 15.920 13.617 1.00 80.88 572 ASP A C 1
ATOM 4677 O O . ASP A 1 572 ? 20.997 15.551 14.788 1.00 80.88 572 ASP A O 1
ATOM 4681 N N . GLU A 1 573 ? 19.766 15.522 12.922 1.00 83.69 573 GLU A N 1
ATOM 4682 C CA . GLU A 1 573 ? 18.818 14.531 13.416 1.00 83.69 573 GLU A CA 1
ATOM 4683 C C . GLU A 1 573 ? 19.397 13.138 13.167 1.00 83.69 573 GLU A C 1
ATOM 4685 O O . GLU A 1 573 ? 19.972 12.865 12.118 1.00 83.69 573 GLU A O 1
ATOM 4690 N N . TYR A 1 574 ? 19.237 12.227 14.120 1.00 84.25 574 TYR A N 1
ATOM 4691 C CA . TYR A 1 574 ? 19.606 10.835 13.944 1.00 84.25 574 TYR A CA 1
ATOM 4692 C C . TYR A 1 574 ? 18.516 9.913 14.479 1.00 84.25 574 TYR A C 1
ATOM 4694 O O . TYR A 1 574 ? 17.779 10.230 15.418 1.00 84.25 574 TYR A O 1
ATOM 4702 N N . GLN A 1 575 ? 18.422 8.749 13.855 1.00 87.06 575 GLN A N 1
ATOM 4703 C CA . GLN A 1 575 ? 17.586 7.632 14.247 1.00 87.06 575 GLN A CA 1
ATOM 4704 C C . GLN A 1 575 ? 18.473 6.491 14.729 1.00 87.06 575 GLN A C 1
ATOM 4706 O O . GLN A 1 575 ? 19.244 5.943 13.947 1.00 87.06 575 GLN A O 1
ATOM 4711 N N . TYR A 1 576 ? 18.350 6.107 15.997 1.00 87.38 576 TYR A N 1
ATOM 4712 C CA . TYR A 1 576 ? 18.927 4.861 16.494 1.00 87.38 576 TYR A CA 1
ATOM 4713 C C . TYR A 1 576 ? 17.914 3.732 16.307 1.00 87.38 576 TYR A C 1
ATOM 4715 O O . TYR A 1 576 ? 16.798 3.809 16.815 1.00 87.38 576 TYR A O 1
ATOM 4723 N N . ILE A 1 577 ? 18.286 2.709 15.547 1.00 88.25 577 ILE A N 1
ATOM 4724 C CA . ILE A 1 577 ? 17.423 1.601 15.150 1.00 88.25 577 ILE A CA 1
ATOM 4725 C C . ILE A 1 577 ? 18.033 0.295 15.657 1.00 88.25 577 ILE A C 1
ATOM 4727 O O . ILE A 1 577 ? 19.176 -0.029 15.339 1.00 88.25 577 ILE A O 1
ATOM 4731 N N . VAL A 1 578 ? 17.260 -0.477 16.414 1.00 91.38 578 VAL A N 1
ATOM 4732 C CA . VAL A 1 578 ? 17.583 -1.854 16.797 1.00 91.38 578 VAL A CA 1
ATOM 4733 C C . VAL A 1 578 ? 16.575 -2.780 16.132 1.00 91.38 578 VAL A C 1
ATOM 4735 O O . VAL A 1 578 ? 15.381 -2.703 16.409 1.00 91.38 578 VAL A O 1
ATOM 4738 N N . THR A 1 579 ? 17.051 -3.661 15.261 1.00 91.00 579 THR A N 1
ATOM 4739 C CA . THR A 1 579 ? 16.222 -4.602 14.505 1.00 91.00 579 THR A CA 1
ATOM 4740 C C . THR A 1 579 ? 16.501 -6.019 14.984 1.00 91.00 579 THR A C 1
ATOM 4742 O O . THR A 1 579 ? 17.628 -6.503 14.871 1.00 91.00 579 THR A O 1
ATOM 4745 N N . TRP A 1 580 ? 15.483 -6.719 15.477 1.00 93.69 580 TRP A N 1
ATOM 4746 C CA . TRP A 1 580 ? 15.547 -8.160 15.721 1.00 93.69 580 TRP A CA 1
ATOM 4747 C C . TRP A 1 580 ? 14.916 -8.896 14.552 1.00 93.69 580 TRP A C 1
ATOM 4749 O O . TRP A 1 580 ? 13.809 -8.557 14.171 1.00 93.69 580 TRP A O 1
ATOM 4759 N N . THR A 1 581 ? 15.581 -9.900 13.991 1.00 90.44 581 THR A N 1
ATOM 4760 C CA . THR A 1 581 ? 15.062 -10.713 12.878 1.00 90.44 581 THR A CA 1
ATOM 4761 C C . THR A 1 581 ? 15.138 -12.181 13.250 1.00 90.44 581 THR A C 1
ATOM 4763 O O . THR A 1 581 ? 16.188 -12.652 13.687 1.00 90.44 581 THR A O 1
ATOM 4766 N N . ASN A 1 582 ? 14.039 -12.909 13.094 1.00 88.50 582 ASN A N 1
ATOM 4767 C CA . ASN A 1 582 ? 13.991 -14.341 13.378 1.00 88.50 582 ASN A CA 1
ATOM 4768 C C . ASN A 1 582 ? 14.265 -15.198 12.122 1.00 88.50 582 ASN A C 1
ATOM 4770 O O . ASN A 1 582 ? 14.445 -14.691 11.015 1.00 88.50 582 ASN A O 1
ATOM 4774 N N . GLU A 1 583 ? 14.221 -16.520 12.285 1.00 88.19 583 GLU A N 1
ATOM 4775 C CA . GLU A 1 583 ? 14.434 -17.499 11.208 1.00 88.19 583 GLU A CA 1
ATOM 4776 C C . GLU A 1 583 ? 13.409 -17.457 10.060 1.00 88.19 583 GLU A C 1
ATOM 4778 O O . GLU A 1 583 ? 13.709 -17.919 8.960 1.00 88.19 583 GLU A O 1
ATOM 4783 N N . ASN A 1 584 ? 12.203 -16.920 10.289 1.00 79.94 584 ASN A N 1
ATOM 4784 C CA . ASN A 1 584 ? 11.155 -16.852 9.266 1.00 79.94 584 ASN A CA 1
ATOM 4785 C C . ASN A 1 584 ? 11.160 -15.533 8.474 1.00 79.94 584 ASN A C 1
ATOM 4787 O O . ASN A 1 584 ? 10.333 -15.361 7.577 1.00 79.94 584 ASN A O 1
ATOM 4791 N N . GLY A 1 585 ? 12.094 -14.631 8.790 1.00 82.75 585 GLY A N 1
ATOM 4792 C CA . GLY A 1 585 ? 12.249 -13.328 8.152 1.00 82.75 585 GLY A CA 1
ATOM 4793 C C . GLY A 1 585 ? 11.363 -12.230 8.738 1.00 82.75 585 GLY A C 1
ATOM 4794 O O . GLY A 1 585 ? 11.518 -11.074 8.355 1.00 82.75 585 GLY A O 1
ATOM 4795 N N . SER A 1 586 ? 10.463 -12.535 9.681 1.00 80.75 586 SER A N 1
ATOM 4796 C CA . SER A 1 586 ? 9.781 -11.477 10.421 1.00 80.75 586 SER A CA 1
ATOM 4797 C C . SER A 1 586 ? 10.798 -10.766 11.305 1.00 80.75 586 SER A C 1
ATOM 4799 O O . SER A 1 586 ? 11.607 -11.409 11.985 1.00 80.75 586 SER A O 1
ATOM 4801 N N . PHE A 1 587 ? 10.735 -9.445 11.318 1.00 86.19 587 PHE A N 1
ATOM 4802 C CA . PHE A 1 587 ? 11.582 -8.637 12.174 1.00 86.19 587 PHE A CA 1
ATOM 4803 C C . PHE A 1 587 ? 10.764 -7.873 13.207 1.00 86.19 587 PHE A C 1
ATOM 4805 O O . PHE A 1 587 ? 9.545 -7.990 13.243 1.00 86.19 587 PHE A O 1
ATOM 4812 N N . LEU A 1 588 ? 11.445 -7.152 14.083 1.00 86.56 588 LEU A N 1
ATOM 4813 C CA . LEU A 1 588 ? 10.915 -6.214 15.053 1.00 86.56 588 LEU A CA 1
ATOM 4814 C C . LEU A 1 588 ? 11.882 -5.041 15.100 1.00 86.56 588 LEU A C 1
ATOM 4816 O O . LEU A 1 588 ? 13.077 -5.267 15.264 1.00 86.56 588 LEU A O 1
ATOM 4820 N N . GLU A 1 589 ? 11.395 -3.813 14.974 1.00 86.56 589 GLU A N 1
ATOM 4821 C CA . GLU A 1 589 ? 12.244 -2.622 15.044 1.00 86.56 589 GLU A CA 1
ATOM 4822 C C . GLU A 1 589 ? 11.948 -1.802 16.293 1.00 86.56 589 GLU A C 1
ATOM 4824 O O . GLU A 1 589 ? 10.802 -1.524 16.632 1.00 86.56 589 GLU A O 1
ATOM 4829 N N . PHE A 1 590 ? 12.998 -1.387 16.980 1.00 87.19 590 PHE A N 1
ATOM 4830 C CA . PHE A 1 590 ? 12.966 -0.295 17.932 1.00 87.19 590 PHE A CA 1
ATOM 4831 C C . PHE A 1 590 ? 13.665 0.890 17.276 1.00 87.19 590 PHE A C 1
ATOM 4833 O O . PHE A 1 590 ? 14.842 0.795 16.959 1.00 87.19 590 PHE A O 1
ATOM 4840 N N . VAL A 1 591 ? 12.948 1.988 17.052 1.00 83.69 591 VAL A N 1
ATOM 4841 C CA . VAL A 1 591 ? 13.488 3.207 16.432 1.00 83.69 591 VAL A CA 1
ATOM 4842 C C . VAL A 1 591 ? 13.409 4.341 17.443 1.00 83.69 591 VAL A C 1
ATOM 4844 O O . VAL A 1 591 ? 12.328 4.585 17.958 1.00 83.69 591 VAL A O 1
ATOM 4847 N N . ARG A 1 592 ? 14.500 5.063 17.692 1.00 84.44 592 ARG A N 1
ATOM 4848 C CA . ARG A 1 592 ? 14.561 6.264 18.538 1.00 84.44 592 ARG A CA 1
ATOM 4849 C C . ARG A 1 592 ? 15.014 7.460 17.706 1.00 84.44 592 ARG A C 1
ATOM 4851 O O . ARG A 1 592 ? 16.058 7.377 17.073 1.00 84.44 592 ARG A O 1
ATOM 4858 N N . ASN A 1 593 ? 14.270 8.565 17.737 1.00 80.62 593 ASN A N 1
ATOM 4859 C CA . ASN A 1 593 ? 14.611 9.817 17.041 1.00 80.62 593 ASN A CA 1
ATOM 4860 C C . ASN A 1 593 ? 15.307 10.806 17.988 1.00 80.62 593 ASN A C 1
ATOM 4862 O O . ASN A 1 593 ? 14.885 10.924 19.133 1.00 80.62 593 ASN A O 1
ATOM 4866 N N . SER A 1 594 ? 16.303 11.559 17.513 1.00 72.00 594 SER A N 1
ATOM 4867 C CA . SER A 1 594 ? 17.108 12.446 18.366 1.00 72.00 594 SER A CA 1
ATOM 4868 C C . SER A 1 594 ? 16.505 13.825 18.684 1.00 72.00 594 SER A C 1
ATOM 4870 O O . SER A 1 594 ? 16.862 14.385 19.718 1.00 72.00 594 SER A O 1
ATOM 4872 N N . ILE A 1 595 ? 15.636 14.410 17.839 1.00 61.19 595 ILE A N 1
ATOM 4873 C CA . ILE A 1 595 ? 15.340 15.865 17.928 1.00 61.19 595 ILE A CA 1
ATOM 4874 C C . ILE A 1 595 ? 13.860 16.257 18.118 1.00 61.19 595 ILE A C 1
ATOM 4876 O O . ILE A 1 595 ? 13.583 17.375 18.555 1.00 61.19 595 ILE A O 1
ATOM 4880 N N . ARG A 1 596 ? 12.866 15.375 17.946 1.00 50.84 596 ARG A N 1
ATOM 4881 C CA . ARG A 1 596 ? 11.459 15.726 18.247 1.00 50.84 596 ARG A CA 1
ATOM 4882 C C . ARG A 1 596 ? 10.654 14.542 18.739 1.00 50.84 596 ARG A C 1
ATOM 4884 O O . ARG A 1 596 ? 10.264 13.713 17.924 1.00 50.84 596 ARG A O 1
ATOM 4891 N N . THR A 1 597 ? 10.312 14.567 20.033 1.00 49.25 597 THR A N 1
ATOM 4892 C CA . THR A 1 597 ? 9.473 13.580 20.742 1.00 49.25 597 THR A CA 1
ATOM 4893 C C . THR A 1 597 ? 9.968 12.154 20.537 1.00 49.25 597 THR A C 1
ATOM 4895 O O . THR A 1 597 ? 9.837 11.605 19.448 1.00 49.25 597 THR A O 1
ATOM 4898 N N . ASP A 1 598 ? 10.501 11.534 21.590 1.00 42.38 598 ASP A N 1
ATOM 4899 C CA . ASP A 1 598 ? 10.835 10.112 21.568 1.00 42.38 598 ASP A CA 1
ATOM 4900 C C . ASP A 1 598 ? 9.644 9.339 20.981 1.00 42.38 598 ASP A C 1
ATOM 4902 O O . ASP A 1 598 ? 8.553 9.303 21.539 1.00 42.38 598 ASP A O 1
ATOM 4906 N N . PHE A 1 599 ? 9.789 8.800 19.782 1.00 42.03 599 PHE A N 1
ATOM 4907 C CA . PHE A 1 599 ? 8.805 7.897 19.217 1.00 42.03 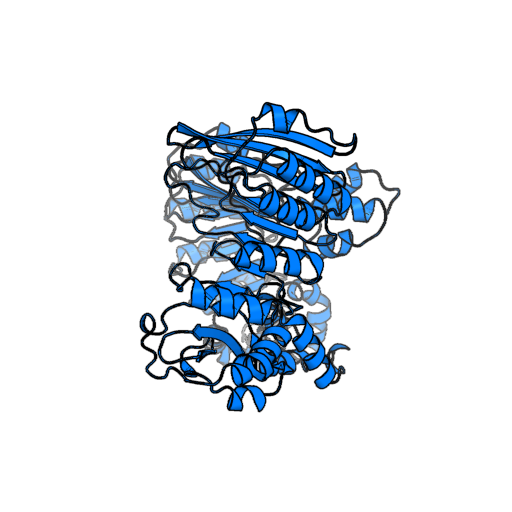599 PHE A CA 1
ATOM 4908 C C . PHE A 1 599 ? 9.557 6.607 19.009 1.00 42.03 599 PHE A C 1
ATOM 4910 O O . PHE A 1 599 ? 10.324 6.530 18.057 1.00 42.03 599 PHE A O 1
ATOM 4917 N N . ALA A 1 600 ? 9.305 5.607 19.854 1.00 39.22 600 ALA A N 1
ATOM 4918 C CA . ALA A 1 600 ? 9.547 4.231 19.455 1.00 39.22 600 ALA A CA 1
ATOM 4919 C C . ALA A 1 600 ? 8.710 3.989 18.190 1.00 39.22 600 ALA A C 1
ATOM 4921 O O . ALA A 1 600 ? 7.492 4.106 18.245 1.00 39.22 600 ALA A O 1
ATOM 4922 N N . LEU A 1 601 ? 9.301 3.752 17.027 1.00 39.81 601 LEU A N 1
ATOM 4923 C CA . LEU A 1 601 ? 8.558 3.278 15.855 1.00 39.81 601 LEU A CA 1
ATOM 4924 C C . LEU A 1 601 ? 8.892 1.802 15.671 1.00 39.81 601 LEU A C 1
ATOM 4926 O O . LEU A 1 601 ? 9.956 1.471 15.171 1.00 39.81 601 LEU A O 1
ATOM 4930 N N . MET A 1 602 ? 7.979 0.914 16.070 1.00 38.03 602 MET A N 1
ATOM 4931 C CA . MET A 1 602 ? 7.958 -0.438 15.510 1.00 38.03 602 MET A CA 1
ATOM 4932 C C . MET A 1 602 ? 7.327 -0.369 14.127 1.00 38.03 602 MET A C 1
ATOM 4934 O O . MET A 1 602 ? 6.098 -0.316 13.997 1.00 38.03 602 MET A O 1
ATOM 4938 N N . ASN A 1 603 ? 8.175 -0.362 13.107 1.00 34.75 603 ASN A N 1
ATOM 4939 C CA . ASN A 1 603 ? 7.767 -0.666 11.748 1.00 34.75 603 ASN A CA 1
ATOM 4940 C C . ASN A 1 603 ? 8.015 -2.151 11.470 1.00 34.75 603 ASN A C 1
ATOM 4942 O O . ASN A 1 603 ? 8.879 -2.785 12.071 1.00 34.75 603 ASN A O 1
ATOM 4946 N N . LEU A 1 604 ? 7.185 -2.710 10.598 1.00 40.44 604 LEU A N 1
ATOM 4947 C CA . LEU A 1 604 ? 7.285 -4.080 10.114 1.00 40.44 604 LEU A CA 1
ATOM 4948 C C . LEU A 1 604 ? 7.092 -4.083 8.601 1.00 40.44 604 LEU A C 1
ATOM 4950 O O . LEU A 1 604 ? 6.292 -3.292 8.086 1.00 40.44 604 LEU A O 1
ATOM 4954 N N . ALA A 1 605 ? 7.773 -5.023 7.939 1.00 33.75 605 ALA A N 1
ATOM 4955 C CA . ALA A 1 605 ? 7.473 -5.461 6.578 1.00 33.75 605 ALA A CA 1
ATOM 4956 C C . ALA A 1 605 ? 5.991 -5.826 6.409 1.00 33.75 605 ALA A C 1
ATOM 4958 O O . ALA A 1 605 ? 5.350 -6.435 7.299 1.00 33.75 605 ALA A O 1
#

Secondary structure (DSSP, 8-state):
-TTS-HHHHHHHGGGS-HHHHHHHTTS-SHHHHHHHHHHHH-EEEEEEEETTEEEEEEEEETTTTEEE--S---S---TTTEEEEEEEEEE--S---HHHHHHH--SSSEEEEEE-SS---HHHHHHHHT-TTEEEEEE-SPPPHHHHHHHHHHHHTT---EEEEETTS---HHHHHHHHHHHTSTT--EEEEES-S-HHHHHHHHHHTHHHHTT-EEEEES-HHHHHHHHTTTEEEPPHHHHHHHHHHTGGGTTTT-SSB---EEE--TT---GGG--EE--B-----S--GGGGS-HHHHHHHHHHHTT-HHHHHHHHHHPPTTHHHHHHHHHHH-EEEEEEEEEETTEEEEEEEESSGGG-PPPHHHHHHS-GGGEEEEEEEES--GGGS-----EEE-HHHIIIIIHHHHHHTB-TT-EEEE-SSS-HHHHHHHHHHHTT-----EEEE---SHHHHHHHHHHHHH-TT--EEEE-S-TT--TTS-----HHHHHHHHHHHHSSS-EEEEEEEEEPHHHHHHHHHHHHHH-S-EEEEEEE-S-HHHHHT----TTEEEEEEEEEETTTEEEEEEEEEETTS-EEEEEEESSSS--------